Protein AF-A0A0S8G1V8-F1 (afdb_monomer_lite)

Foldseek 3Di:
DDDDDDDDDDDDDDDDDDDDDDDDDDDPPPPPPFAFDDAWKWKWQAKAFDADPDPVQWAQAFDLLPPDQAALVDGDPLWHRDGFTAHSVRRGRGFALVNCQQPQPDADPVGAGQLPQRHPPHDVRVQRNVCSQAQLWIKMKGKPPCPDLAWFQWIKIKMATFSDHFDADPVSTGDAAAETEGHLDCVQIKDIWTWIHHRNKIKTDDIWHWIFHDTDQFGAIFIFGRKMWIWRDDPFKIKGKIKGWTFLVRVCNRQPPPDLVSSVSSPHGVVRSVVSQQRRATDCQDPVVRGHGTGITMMIIMIGTYTYTYDDDTPDDDDDDDDDDDDDDFAVPQDDPVQVVLQVVCDDPVGGSVVVLLVLLLCQCPPFVVVLLVVLQVPVDPVSLQSQLQSSLVSSCVVRVGDSSLSSLSSSLSSQLSNFPCVCCPPPRVPPPSSVVRSCVRHDDPCRRRVD

Secondary structure (DSSP, 8-state):
----------------------------------PBPSSEEEEEEEEEE---S-GGG-BSS---SSSS---TTSPPTT--S---EEBTTS-EEE--THHHHHT---B-TTSPBTTGGGSTTSHHHHHHHHHHHHSTTEEEEEEES-S-SSEEEEEEEEEEEESSPPPB-TTSPBPTT-EEEPPSSGGGBPPPEEEEEETTEEEEEEEEEEEEEEETTEEEEEEEEEEEEEEEE-SSEEEEEEEEEEEHHHHHHHHHSS-THHHHHTT--HHHHHHHHHHH--EEEETTTTEEEEEEEEEEEEEEE-EEE-SSS-----------------GGGS--HHHHHHHHHH-BTTB-HHHHHHHHHHHHHHHT-HHHHHHHHH---HHHHHHHHHHHHHHHHHHH---HHHHHHHHHHHHHHHHHSHHHHSTT-TTSHHHHHHHHHHSS-THHHH--

Structure (mmCIF, N/CA/C/O backbone):
data_AF-A0A0S8G1V8-F1
#
_entry.id   AF-A0A0S8G1V8-F1
#
loop_
_atom_site.group_PDB
_atom_site.id
_atom_site.type_symbol
_atom_site.label_atom_id
_atom_site.label_alt_id
_atom_site.label_comp_id
_atom_site.label_asym_id
_atom_site.label_entity_id
_atom_site.label_seq_id
_atom_site.pdbx_PDB_ins_code
_atom_site.Cartn_x
_atom_site.Cartn_y
_atom_site.Cartn_z
_atom_site.occupancy
_atom_site.B_iso_or_equiv
_atom_site.auth_seq_id
_atom_site.auth_comp_id
_atom_site.auth_asym_id
_atom_site.auth_atom_id
_atom_site.pdbx_PDB_model_num
ATOM 1 N N . MET A 1 1 ? 22.658 -64.533 -23.327 1.00 37.62 1 MET A N 1
ATOM 2 C CA . MET A 1 1 ? 23.406 -65.546 -24.105 1.00 37.62 1 MET A CA 1
ATOM 3 C C . MET A 1 1 ? 23.871 -64.855 -25.381 1.00 37.62 1 MET A C 1
ATOM 5 O O . MET A 1 1 ? 23.061 -64.165 -25.984 1.00 37.62 1 MET A O 1
ATOM 9 N N . THR A 1 2 ? 25.152 -65.018 -25.725 1.00 34.88 2 THR A N 1
ATOM 10 C CA . THR A 1 2 ? 25.953 -64.338 -26.776 1.00 34.88 2 THR A CA 1
ATOM 11 C C . THR A 1 2 ? 26.608 -62.996 -26.398 1.00 34.88 2 THR A C 1
ATOM 13 O O . THR A 1 2 ? 25.948 -61.994 -26.150 1.00 34.88 2 THR A O 1
ATOM 16 N N . MET A 1 3 ? 27.943 -63.065 -26.326 1.00 29.03 3 MET A N 1
ATOM 17 C CA . MET A 1 3 ? 28.968 -62.029 -26.139 1.00 29.03 3 MET A CA 1
ATOM 18 C C . MET A 1 3 ? 29.185 -61.169 -27.396 1.00 29.03 3 MET A C 1
ATOM 20 O O . MET A 1 3 ? 28.989 -61.675 -28.497 1.00 29.03 3 MET A O 1
ATOM 24 N N . ALA A 1 4 ? 29.742 -59.963 -27.200 1.00 28.02 4 ALA A N 1
ATOM 25 C CA . ALA A 1 4 ? 31.004 -59.437 -27.781 1.00 28.02 4 ALA A CA 1
ATOM 26 C C . ALA A 1 4 ? 30.871 -57.925 -28.087 1.00 28.02 4 ALA A C 1
ATOM 28 O O . ALA A 1 4 ? 29.950 -57.528 -28.785 1.00 28.02 4 ALA A O 1
ATOM 29 N N . LEU A 1 5 ? 31.585 -57.014 -27.417 1.00 26.30 5 LEU A N 1
ATOM 30 C CA . LEU A 1 5 ? 33.018 -56.651 -27.460 1.00 26.30 5 LEU A CA 1
ATOM 31 C C . LEU A 1 5 ? 33.286 -55.441 -28.390 1.00 26.30 5 LEU A C 1
ATOM 33 O O . LEU A 1 5 ? 33.306 -55.578 -29.604 1.00 26.30 5 LEU A O 1
ATOM 37 N N . VAL A 1 6 ? 33.497 -54.283 -27.747 1.00 28.31 6 VAL A N 1
ATOM 38 C CA . VAL A 1 6 ? 34.551 -53.262 -27.953 1.00 28.31 6 VAL A CA 1
ATOM 39 C C . VAL A 1 6 ? 34.938 -52.861 -29.386 1.00 28.31 6 VAL A C 1
ATOM 41 O O . VAL A 1 6 ? 35.471 -53.667 -30.140 1.00 28.31 6 VAL A O 1
ATOM 44 N N . SER A 1 7 ? 34.906 -51.550 -29.667 1.00 28.02 7 SER A N 1
ATOM 45 C CA . SER A 1 7 ? 36.033 -50.856 -30.317 1.00 28.02 7 SER A CA 1
ATOM 46 C C . SER A 1 7 ? 36.052 -49.360 -30.002 1.00 28.02 7 SER A C 1
ATOM 48 O O . SER A 1 7 ? 35.110 -48.621 -30.269 1.00 28.02 7 SER A O 1
ATOM 50 N N . VAL A 1 8 ? 37.172 -48.976 -29.397 1.00 29.27 8 VAL A N 1
ATOM 51 C CA . VAL A 1 8 ? 37.663 -47.638 -29.069 1.00 29.27 8 VAL A CA 1
ATOM 52 C C . VAL A 1 8 ? 38.272 -47.014 -30.326 1.00 29.27 8 VAL A C 1
ATOM 54 O O . VAL A 1 8 ? 38.992 -47.694 -31.054 1.00 29.27 8 VAL A O 1
ATOM 57 N N . LEU A 1 9 ? 38.058 -45.715 -30.534 1.00 30.52 9 LEU A N 1
ATOM 58 C CA . LEU A 1 9 ? 38.868 -44.888 -31.429 1.00 30.52 9 LEU A CA 1
ATOM 59 C C . LEU A 1 9 ? 39.487 -43.757 -30.605 1.00 30.52 9 LEU A C 1
ATOM 61 O O . LEU A 1 9 ? 38.800 -42.844 -30.158 1.00 30.52 9 LEU A O 1
ATOM 65 N N . ALA A 1 10 ? 40.796 -43.866 -30.394 1.00 32.81 10 ALA A N 1
ATOM 66 C CA . ALA A 1 10 ? 41.672 -42.799 -29.939 1.00 32.81 10 ALA A CA 1
ATOM 67 C C . ALA A 1 10 ? 42.525 -42.345 -31.130 1.00 32.81 10 ALA A C 1
ATOM 69 O O . ALA A 1 10 ? 42.984 -43.184 -31.908 1.00 32.81 10 ALA A O 1
ATOM 70 N N . GLY A 1 11 ? 42.780 -41.040 -31.250 1.00 28.61 11 GLY A N 1
ATOM 71 C CA . GLY A 1 11 ? 43.716 -40.521 -32.242 1.00 28.61 11 GLY A CA 1
ATOM 72 C C . GLY A 1 11 ? 43.877 -39.001 -32.235 1.00 28.61 11 GLY A C 1
ATOM 73 O O . GLY A 1 11 ? 43.062 -38.313 -32.830 1.00 28.61 11 GLY A O 1
ATOM 74 N N . TRP A 1 12 ? 45.005 -38.569 -31.651 1.00 34.84 12 TRP A N 1
ATOM 75 C CA . TRP A 1 12 ? 45.738 -37.294 -31.818 1.00 34.84 12 TRP A CA 1
ATOM 76 C C . TRP A 1 12 ? 45.242 -36.121 -30.949 1.00 34.84 12 TRP A C 1
ATOM 78 O O . TRP A 1 12 ? 44.103 -35.703 -31.055 1.00 34.84 12 TRP A O 1
ATOM 88 N N . GLY A 1 13 ? 46.013 -35.522 -30.035 1.00 28.47 13 GLY A N 1
ATOM 89 C CA . GLY A 1 13 ? 47.457 -35.554 -29.799 1.00 28.47 13 GLY A CA 1
ATOM 90 C C . GLY A 1 13 ? 48.159 -34.362 -30.452 1.00 28.47 13 GLY A C 1
ATOM 91 O O . GLY A 1 13 ? 48.591 -34.475 -31.589 1.00 28.47 13 GLY A O 1
ATOM 92 N N . CYS A 1 14 ? 48.326 -33.272 -29.698 1.00 35.88 14 CYS A N 1
ATOM 93 C CA . CYS A 1 14 ? 49.412 -32.302 -29.851 1.00 35.88 14 CYS A CA 1
ATOM 94 C C . CYS A 1 14 ? 49.760 -31.768 -28.458 1.00 35.88 14 CYS A C 1
ATOM 96 O O . CYS A 1 14 ? 48.981 -31.045 -27.843 1.00 35.88 14 CYS A O 1
ATOM 98 N N . GLY A 1 15 ? 50.915 -32.197 -27.950 1.00 30.66 15 GLY A N 1
ATOM 99 C CA . GLY A 1 15 ? 51.524 -31.667 -26.740 1.00 30.66 15 GLY A CA 1
ATOM 100 C C . GLY A 1 15 ? 52.352 -30.420 -27.037 1.00 30.66 15 GLY A C 1
ATOM 101 O O . GLY A 1 15 ? 52.963 -30.299 -28.096 1.00 30.66 15 GLY A O 1
ATOM 102 N N . GLY A 1 16 ? 52.401 -29.530 -26.055 1.00 34.12 16 GLY A N 1
ATOM 103 C CA . GLY A 1 16 ? 53.334 -28.417 -25.959 1.00 34.12 16 GLY A CA 1
ATOM 104 C C . GLY A 1 16 ? 53.408 -28.027 -24.493 1.00 34.12 16 GLY A C 1
ATOM 105 O O . GLY A 1 16 ? 52.542 -27.316 -24.000 1.00 34.12 16 GLY A O 1
ATOM 106 N N . GLY A 1 17 ? 54.374 -28.599 -23.775 1.00 34.56 17 GLY A N 1
ATOM 107 C CA . GLY A 1 17 ? 54.607 -28.290 -22.372 1.00 34.56 17 GLY A CA 1
ATOM 108 C C . GLY A 1 17 ? 55.378 -26.986 -22.211 1.00 34.56 17 GLY A C 1
ATOM 109 O O . GLY A 1 17 ? 56.311 -26.724 -22.966 1.00 34.56 17 GLY A O 1
ATOM 110 N N . ASN A 1 18 ? 55.028 -26.226 -21.178 1.00 36.31 18 ASN A N 1
ATOM 111 C CA . ASN A 1 18 ? 55.997 -25.444 -20.428 1.00 36.31 18 ASN A CA 1
ATOM 112 C C . ASN A 1 18 ? 55.550 -25.426 -18.961 1.00 36.31 18 ASN A C 1
ATOM 114 O O . ASN A 1 18 ? 54.477 -24.921 -18.638 1.00 36.31 18 ASN A O 1
ATOM 118 N N . GLN A 1 19 ? 56.338 -26.068 -18.099 1.00 36.44 19 GLN A N 1
ATOM 119 C CA . GLN A 1 19 ? 56.247 -25.918 -16.652 1.00 36.44 19 GLN A CA 1
ATOM 120 C C . GLN A 1 19 ? 57.017 -24.659 -16.277 1.00 36.44 19 GLN A C 1
ATOM 122 O O . GLN A 1 19 ? 58.195 -24.583 -16.599 1.00 36.44 19 GLN A O 1
ATOM 127 N N . ASP A 1 20 ? 56.379 -23.755 -15.541 1.00 36.50 20 ASP A N 1
ATOM 128 C CA . ASP A 1 20 ? 57.049 -22.960 -14.518 1.00 36.50 20 ASP A CA 1
ATOM 129 C C . ASP A 1 20 ? 56.083 -22.764 -13.342 1.00 36.50 20 ASP A C 1
ATOM 131 O O . ASP A 1 20 ? 54.943 -22.328 -13.492 1.00 36.50 20 ASP A O 1
ATOM 135 N N . ASN A 1 21 ? 56.554 -23.183 -12.169 1.00 37.12 21 ASN A N 1
ATOM 136 C CA . ASN A 1 21 ? 55.918 -23.044 -10.863 1.00 37.12 21 ASN A CA 1
ATOM 137 C C . ASN A 1 21 ? 55.910 -21.574 -10.421 1.00 37.12 21 ASN A C 1
ATOM 139 O O . ASN A 1 21 ? 56.981 -20.979 -10.331 1.00 37.12 21 ASN A O 1
ATOM 143 N N . ALA A 1 22 ? 54.768 -21.066 -9.957 1.00 33.84 22 ALA A N 1
ATOM 144 C CA . ALA A 1 22 ? 54.702 -20.173 -8.795 1.00 33.84 22 ALA A CA 1
ATOM 145 C C . ALA A 1 22 ? 53.260 -20.127 -8.264 1.00 33.84 22 ALA A C 1
ATOM 147 O O . ALA A 1 22 ? 52.322 -19.915 -9.024 1.00 33.84 22 ALA A O 1
ATOM 148 N N . GLY A 1 23 ? 53.100 -20.394 -6.967 1.00 38.38 23 GLY A N 1
ATOM 149 C CA . GLY A 1 23 ? 51.813 -20.595 -6.308 1.00 38.38 23 GLY A CA 1
ATOM 150 C C . GLY A 1 23 ? 50.873 -19.388 -6.325 1.00 38.38 23 GLY A C 1
ATOM 151 O O . GLY A 1 23 ? 51.297 -18.240 -6.235 1.00 38.38 23 GLY A O 1
ATOM 152 N N . GLY A 1 24 ? 49.579 -19.695 -6.366 1.00 30.12 24 GLY A N 1
ATOM 153 C CA . GLY A 1 24 ? 48.478 -18.764 -6.172 1.00 30.12 24 GLY A CA 1
ATOM 154 C C . GLY A 1 24 ? 47.301 -19.526 -5.576 1.00 30.12 24 GLY A C 1
ATOM 155 O O . GLY A 1 24 ? 46.848 -20.507 -6.147 1.00 30.12 24 GLY A O 1
ATOM 156 N N . VAL A 1 25 ? 46.923 -19.099 -4.379 1.00 36.72 25 VAL A N 1
ATOM 157 C CA . VAL A 1 25 ? 45.895 -19.601 -3.461 1.00 36.72 25 VAL A CA 1
ATOM 158 C C . VAL A 1 25 ? 44.582 -19.993 -4.156 1.00 36.72 25 VAL A C 1
ATOM 160 O O . VAL A 1 25 ? 44.073 -19.245 -4.987 1.00 36.72 25 VAL A O 1
ATOM 163 N N . ASP A 1 26 ? 44.022 -21.136 -3.746 1.00 34.31 26 ASP A N 1
ATOM 164 C CA . ASP A 1 26 ? 42.653 -21.572 -4.031 1.00 34.31 26 ASP A CA 1
ATOM 165 C C . ASP A 1 26 ? 41.637 -20.482 -3.646 1.00 34.31 26 ASP A C 1
ATOM 167 O O . ASP A 1 26 ? 41.308 -20.293 -2.474 1.00 34.31 26 ASP A O 1
ATOM 171 N N . GLY A 1 27 ? 41.126 -19.763 -4.642 1.00 32.12 27 GLY A N 1
ATOM 172 C CA . GLY A 1 27 ? 39.924 -18.947 -4.522 1.00 32.12 27 GLY A CA 1
ATOM 173 C C . GLY A 1 27 ? 38.721 -19.781 -4.934 1.00 32.12 27 GLY A C 1
ATOM 174 O O . GLY A 1 27 ? 38.365 -19.815 -6.110 1.00 32.12 27 GLY A O 1
ATOM 175 N N . ALA A 1 28 ? 38.101 -20.469 -3.977 1.00 36.06 28 ALA A N 1
ATOM 176 C CA . ALA A 1 28 ? 36.782 -21.062 -4.151 1.00 36.06 28 ALA A CA 1
ATOM 177 C C . ALA A 1 28 ? 35.737 -19.938 -4.277 1.00 36.06 28 ALA A C 1
ATOM 179 O O . ALA A 1 28 ? 35.058 -19.590 -3.316 1.00 36.06 28 ALA A O 1
ATOM 180 N N . GLY A 1 29 ? 35.628 -19.351 -5.468 1.00 31.97 29 GLY A N 1
ATOM 181 C CA . GLY A 1 29 ? 34.481 -18.547 -5.874 1.00 31.97 29 GLY A CA 1
ATOM 182 C C . GLY A 1 29 ? 33.311 -19.480 -6.151 1.00 31.97 29 GLY A C 1
ATOM 183 O O . GLY A 1 29 ? 33.063 -19.853 -7.295 1.00 31.97 29 GLY A O 1
ATOM 184 N N . GLY A 1 30 ? 32.636 -19.924 -5.092 1.00 32.69 30 GLY A N 1
ATOM 185 C CA . GLY A 1 30 ? 31.335 -20.559 -5.220 1.00 32.69 30 GLY A CA 1
ATOM 186 C C . GLY A 1 30 ? 30.347 -19.516 -5.719 1.00 32.69 30 GLY A C 1
ATOM 187 O O . GLY A 1 30 ? 29.805 -18.766 -4.919 1.00 32.69 30 GLY A O 1
ATOM 188 N N . SER A 1 31 ? 30.136 -19.457 -7.033 1.00 39.22 31 SER A N 1
ATOM 189 C CA . SER A 1 31 ? 28.948 -18.835 -7.610 1.00 39.22 31 SER A CA 1
ATOM 190 C C . SER A 1 31 ? 27.747 -19.598 -7.052 1.00 39.22 31 SER A C 1
ATOM 192 O O . SER A 1 31 ? 27.450 -20.718 -7.473 1.00 39.22 31 SER A O 1
ATOM 194 N N . SER A 1 32 ? 27.117 -19.047 -6.016 1.00 46.03 32 SER A N 1
ATOM 195 C CA . SER A 1 32 ? 25.793 -19.471 -5.590 1.00 46.03 32 SER A CA 1
ATOM 196 C C . SER A 1 32 ? 24.850 -19.094 -6.720 1.00 46.03 32 SER A C 1
ATOM 198 O O . SER A 1 32 ? 24.464 -17.937 -6.843 1.00 46.03 32 SER A O 1
ATOM 200 N N . ALA A 1 33 ? 24.552 -20.048 -7.601 1.00 53.19 33 ALA A N 1
ATOM 201 C CA . ALA A 1 33 ? 23.530 -19.856 -8.614 1.00 53.19 33 ALA A CA 1
ATOM 202 C C . ALA A 1 33 ? 22.233 -19.443 -7.904 1.00 53.19 33 ALA A C 1
ATOM 204 O O . ALA A 1 33 ? 21.736 -20.199 -7.064 1.00 53.19 33 ALA A O 1
ATOM 205 N N . SER A 1 34 ? 21.726 -18.244 -8.204 1.00 59.47 34 SER A N 1
ATOM 206 C CA . SER A 1 34 ? 20.443 -17.775 -7.690 1.00 59.47 34 SER A CA 1
ATOM 207 C C . SER A 1 34 ? 19.374 -18.790 -8.085 1.00 59.47 34 SER A C 1
ATOM 209 O O . SER A 1 34 ? 19.149 -19.059 -9.266 1.00 59.47 34 SER A O 1
ATOM 211 N N . LEU A 1 35 ? 18.781 -19.436 -7.083 1.00 81.00 35 LEU A N 1
ATOM 212 C CA . LEU A 1 35 ? 17.766 -20.454 -7.298 1.00 81.00 35 LEU A CA 1
ATOM 213 C C . LEU A 1 35 ? 16.443 -19.746 -7.587 1.00 81.00 35 LEU A C 1
ATOM 215 O O . LEU A 1 35 ? 15.960 -18.998 -6.737 1.00 81.00 35 LEU A O 1
ATOM 219 N N . VAL A 1 36 ? 15.859 -20.000 -8.760 1.00 86.88 36 VAL A N 1
ATOM 220 C CA . VAL A 1 36 ? 14.474 -19.605 -9.048 1.00 86.88 36 VAL A CA 1
ATOM 221 C C . VAL A 1 36 ? 13.574 -20.268 -8.012 1.00 86.88 36 VAL A C 1
ATOM 223 O O . VAL A 1 36 ? 13.621 -21.487 -7.817 1.00 86.88 36 VAL A O 1
ATOM 226 N N . LEU A 1 37 ? 12.797 -19.454 -7.309 1.00 90.75 37 LEU A N 1
ATOM 227 C CA . LEU A 1 37 ? 11.862 -19.925 -6.308 1.00 90.75 37 LEU A CA 1
ATOM 228 C C . LEU A 1 37 ? 10.719 -20.686 -7.002 1.00 90.75 37 LEU A C 1
ATOM 230 O O . LEU A 1 37 ? 10.271 -20.278 -8.072 1.00 90.75 37 LEU A O 1
ATOM 234 N N . PRO A 1 38 ? 10.242 -21.803 -6.428 1.00 90.88 38 PRO A N 1
ATOM 235 C CA . PRO A 1 38 ? 9.172 -22.580 -7.043 1.00 90.88 38 PRO A CA 1
ATOM 236 C C . PRO A 1 38 ? 7.819 -21.864 -6.933 1.00 90.88 38 PRO A C 1
ATOM 238 O O . PRO A 1 38 ? 7.605 -21.077 -6.013 1.00 90.88 38 PRO A O 1
ATOM 241 N N . GLY A 1 39 ? 6.887 -22.203 -7.824 1.00 92.50 39 GLY A N 1
ATOM 242 C CA . GLY A 1 39 ? 5.544 -21.617 -7.867 1.00 92.50 39 GLY A CA 1
ATOM 243 C C . GLY A 1 39 ? 5.416 -20.464 -8.861 1.00 92.50 39 GLY A C 1
ATOM 244 O O . GLY A 1 39 ? 6.339 -20.182 -9.626 1.00 92.50 39 GLY A O 1
ATOM 245 N N . LEU A 1 40 ? 4.248 -19.829 -8.859 1.00 95.69 40 LEU A N 1
ATOM 246 C CA . LEU A 1 40 ? 3.978 -18.617 -9.619 1.00 95.69 40 LEU A CA 1
ATOM 247 C C . LEU A 1 40 ? 4.515 -17.408 -8.860 1.00 95.69 40 LEU A C 1
ATOM 249 O O . LEU A 1 40 ? 4.347 -17.302 -7.643 1.00 95.69 40 LEU A O 1
ATOM 253 N N . GLY A 1 41 ? 5.165 -16.514 -9.594 1.00 97.12 41 GLY A N 1
ATOM 254 C CA . GLY A 1 41 ? 5.689 -15.259 -9.089 1.00 97.12 41 GLY A CA 1
ATOM 255 C C . GLY A 1 41 ? 4.998 -14.085 -9.761 1.00 97.12 41 GLY A C 1
ATOM 256 O O . GLY A 1 41 ? 4.709 -14.129 -10.956 1.00 97.12 41 GLY A O 1
ATOM 257 N N . PHE A 1 42 ? 4.768 -13.028 -8.998 1.00 98.19 42 PHE A N 1
ATOM 258 C CA . PHE A 1 42 ? 4.245 -11.770 -9.502 1.00 98.19 42 PHE A CA 1
ATOM 259 C C . PHE A 1 42 ? 5.023 -10.609 -8.901 1.00 98.19 42 PHE A C 1
ATOM 261 O O . PHE A 1 42 ? 5.451 -10.670 -7.746 1.00 98.19 42 PHE A O 1
ATOM 268 N N . VAL A 1 43 ? 5.160 -9.543 -9.678 1.00 97.56 43 VAL A N 1
ATOM 269 C CA . VAL A 1 43 ? 5.579 -8.228 -9.200 1.00 97.56 43 VAL A CA 1
ATOM 270 C C . VAL A 1 43 ? 4.377 -7.302 -9.203 1.00 97.56 43 VAL A C 1
ATOM 272 O O . VAL A 1 43 ? 3.584 -7.288 -10.145 1.00 97.56 43 VAL A O 1
ATOM 275 N N . THR A 1 44 ? 4.232 -6.542 -8.128 1.00 97.06 44 THR A N 1
ATOM 276 C CA . THR A 1 44 ? 3.162 -5.558 -7.997 1.00 97.06 44 THR A CA 1
ATOM 277 C C . THR A 1 44 ? 3.375 -4.432 -9.007 1.00 97.06 44 THR A C 1
ATOM 279 O O . THR A 1 44 ? 4.462 -3.874 -9.109 1.00 97.06 44 THR A O 1
ATOM 282 N N . SER A 1 45 ? 2.339 -4.119 -9.777 1.00 95.31 45 SER A N 1
ATOM 283 C CA . SER A 1 45 ? 2.295 -3.042 -10.772 1.00 95.31 45 SER A CA 1
ATOM 284 C C . SER A 1 45 ? 1.484 -1.840 -10.288 1.00 95.31 45 SER A C 1
ATOM 286 O O . SER A 1 45 ? 1.603 -0.745 -10.838 1.00 95.31 45 SER A O 1
ATOM 288 N N . THR A 1 46 ? 0.647 -2.027 -9.267 1.00 94.25 46 THR A N 1
ATOM 289 C CA . THR A 1 46 ? -0.103 -0.970 -8.583 1.00 94.25 46 THR A CA 1
ATOM 290 C C . THR A 1 46 ? -0.246 -1.324 -7.111 1.00 94.25 46 THR A C 1
ATOM 292 O O . THR A 1 46 ? -0.638 -2.439 -6.778 1.00 94.25 46 THR A O 1
ATOM 295 N N . PHE A 1 47 ? 0.018 -0.358 -6.239 1.00 94.38 47 PHE A N 1
ATOM 296 C CA . PHE A 1 47 ? -0.286 -0.407 -4.813 1.00 94.38 47 PHE A CA 1
ATOM 297 C C . PHE A 1 47 ? -0.779 0.980 -4.399 1.00 94.38 47 PHE A C 1
ATOM 299 O O . PHE A 1 47 ? -0.303 1.986 -4.922 1.00 94.38 47 PHE A O 1
ATOM 306 N N . GLY A 1 48 ? -1.762 1.052 -3.513 1.00 93.00 48 GLY A N 1
ATOM 307 C CA . GLY A 1 48 ? -2.317 2.320 -3.040 1.00 93.00 48 GLY A CA 1
ATOM 308 C C . GLY A 1 48 ? -3.514 2.086 -2.138 1.00 93.00 48 GLY A C 1
ATOM 309 O O . GLY A 1 48 ? -3.955 0.947 -1.995 1.00 93.00 48 GLY A O 1
ATOM 310 N N . PHE A 1 49 ? -4.052 3.134 -1.522 1.00 93.19 49 PHE A N 1
ATOM 311 C CA . PHE A 1 49 ? -5.231 2.977 -0.673 1.00 93.19 49 PHE A CA 1
ATOM 312 C C . PHE A 1 49 ? -6.437 2.502 -1.489 1.00 93.19 49 PHE A C 1
ATOM 314 O O . PHE A 1 49 ? -6.576 2.800 -2.679 1.00 93.19 49 PHE A O 1
ATOM 321 N N . TYR A 1 50 ? -7.299 1.711 -0.856 1.00 92.94 50 TYR A N 1
ATOM 322 C CA . TYR A 1 50 ? -8.564 1.322 -1.459 1.00 92.94 50 TYR A CA 1
ATOM 323 C C . TYR A 1 50 ? -9.598 2.438 -1.265 1.00 92.94 50 TYR A C 1
ATOM 325 O O . TYR A 1 50 ? -10.031 2.720 -0.154 1.00 92.94 50 TYR A O 1
ATOM 333 N N . TYR A 1 51 ? -10.048 3.054 -2.351 1.00 89.25 51 TYR A N 1
ATOM 334 C CA . TYR A 1 51 ? -11.111 4.054 -2.291 1.00 89.25 51 TYR A CA 1
ATOM 335 C C . TYR A 1 51 ? -12.458 3.413 -2.611 1.00 89.25 51 TYR A C 1
ATOM 337 O O . TYR A 1 51 ? -12.607 2.688 -3.596 1.00 89.25 51 TYR A O 1
ATOM 345 N N . GLN A 1 52 ? -13.463 3.683 -1.779 1.00 82.12 52 GLN A N 1
ATOM 346 C CA . GLN A 1 52 ? -14.826 3.257 -2.068 1.00 82.12 52 GLN A CA 1
ATOM 347 C C . GLN A 1 52 ? -15.440 4.192 -3.116 1.00 82.12 52 GLN A C 1
ATOM 349 O O . GLN A 1 52 ? -15.678 5.363 -2.834 1.00 82.12 52 GLN A O 1
ATOM 354 N N . GLY A 1 53 ? -15.732 3.666 -4.309 1.00 71.56 53 GLY A N 1
ATOM 355 C CA . GLY A 1 53 ? -16.327 4.461 -5.390 1.00 71.56 53 GLY A CA 1
ATOM 356 C C . GLY A 1 53 ? -17.769 4.911 -5.114 1.00 71.56 53 GLY A C 1
ATOM 357 O O . GLY A 1 53 ? -18.106 6.068 -5.351 1.00 71.56 53 GLY A O 1
ATOM 358 N N . ASP A 1 54 ? -18.619 4.015 -4.600 1.00 72.62 54 ASP A N 1
ATOM 359 C CA . ASP A 1 54 ? -20.001 4.321 -4.203 1.00 72.62 54 ASP A CA 1
ATOM 360 C C . ASP A 1 54 ? -20.235 3.931 -2.729 1.00 72.62 54 ASP A C 1
ATOM 362 O O . ASP A 1 54 ? -20.276 2.735 -2.412 1.00 72.62 54 ASP A O 1
ATOM 366 N N . PRO A 1 55 ? -20.393 4.912 -1.819 1.00 69.12 55 PRO A N 1
ATOM 367 C CA . PRO A 1 55 ? -20.711 4.678 -0.412 1.00 69.12 55 PRO A CA 1
ATOM 368 C C . PRO A 1 55 ? -21.964 3.819 -0.192 1.00 69.12 55 PRO A C 1
ATOM 370 O O . PRO A 1 55 ? -22.011 3.044 0.764 1.00 69.12 55 PRO A O 1
ATOM 373 N N . GLU A 1 56 ? -22.969 3.918 -1.072 1.00 68.94 56 GLU A N 1
ATOM 374 C CA . GLU A 1 56 ? -24.230 3.175 -0.949 1.00 68.94 56 GLU A CA 1
ATOM 375 C C . GLU A 1 56 ? -24.117 1.718 -1.427 1.00 68.94 56 GLU A C 1
ATOM 377 O O . GLU A 1 56 ? -24.928 0.878 -1.030 1.00 68.94 56 GLU A O 1
ATOM 382 N N . ALA A 1 57 ? -23.101 1.387 -2.232 1.00 67.38 57 ALA A N 1
ATOM 383 C CA . ALA A 1 57 ? -22.888 0.038 -2.762 1.00 67.38 57 ALA A CA 1
ATOM 384 C C . ALA A 1 57 ? -22.259 -0.940 -1.747 1.00 67.38 57 ALA A C 1
ATOM 386 O O . ALA A 1 57 ? -22.198 -2.143 -2.012 1.00 67.38 57 ALA A O 1
ATOM 387 N N . GLY A 1 58 ? -21.816 -0.443 -0.586 1.00 72.12 58 GLY A N 1
ATOM 388 C CA . GLY A 1 58 ? -21.036 -1.207 0.392 1.00 72.12 58 GLY A CA 1
ATOM 389 C C . GLY A 1 58 ? -19.607 -1.498 -0.084 1.00 72.12 58 GLY A C 1
ATOM 390 O O . GLY A 1 58 ? -19.236 -1.216 -1.224 1.00 72.12 58 GLY A O 1
ATOM 391 N N . LEU A 1 59 ? -18.776 -2.069 0.792 1.00 83.19 59 LEU A N 1
ATOM 392 C CA . LEU A 1 59 ? -17.399 -2.422 0.427 1.00 83.19 59 LEU A CA 1
ATOM 393 C C . LEU A 1 59 ? -17.387 -3.703 -0.423 1.00 83.19 59 LEU A C 1
ATOM 395 O O . LEU A 1 59 ? -17.864 -4.755 0.003 1.00 83.19 59 LEU A O 1
ATOM 399 N N . HIS A 1 60 ? -16.871 -3.629 -1.651 1.00 78.31 60 HIS A N 1
ATOM 400 C CA . HIS A 1 60 ? -16.807 -4.784 -2.561 1.00 78.31 60 HIS A CA 1
ATOM 401 C C . HIS A 1 60 ? -15.808 -5.848 -2.107 1.00 78.31 60 HIS A C 1
ATOM 403 O O . HIS A 1 60 ? -16.022 -7.048 -2.288 1.00 78.31 60 HIS A O 1
ATOM 409 N N . THR A 1 61 ? -14.740 -5.386 -1.479 1.00 81.94 61 THR A N 1
ATOM 410 C CA . THR A 1 61 ? -13.599 -6.171 -1.039 1.00 81.94 61 THR A CA 1
ATOM 411 C C . THR A 1 61 ? -13.266 -5.718 0.371 1.00 81.94 61 THR A C 1
ATOM 413 O O . THR A 1 61 ? -13.148 -4.522 0.609 1.00 81.94 61 THR A O 1
ATOM 416 N N . GLY A 1 62 ? -13.168 -6.650 1.312 1.00 87.81 62 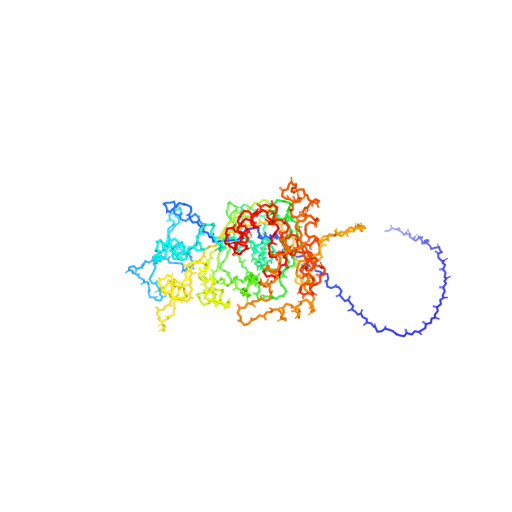GLY A N 1
ATOM 417 C CA . GLY A 1 62 ? -12.871 -6.359 2.708 1.00 87.81 62 GLY A CA 1
ATOM 418 C C . GLY A 1 62 ? -12.892 -7.626 3.544 1.00 87.81 62 GLY A C 1
ATOM 419 O O . GLY A 1 62 ? -13.328 -8.675 3.064 1.00 87.81 62 GLY A O 1
ATOM 420 N N . PHE A 1 63 ? -12.397 -7.514 4.771 1.00 94.94 63 PHE A N 1
ATOM 421 C CA . PHE A 1 63 ? -12.292 -8.617 5.710 1.00 94.94 63 PHE A CA 1
ATOM 422 C C . PHE A 1 63 ? -12.815 -8.196 7.072 1.00 94.94 63 PHE A C 1
ATOM 424 O O . PHE A 1 63 ? -12.670 -7.042 7.463 1.00 94.94 63 PHE A O 1
ATOM 431 N N . ASN A 1 64 ? -13.392 -9.169 7.766 1.00 95.31 64 ASN A N 1
ATOM 432 C CA . ASN A 1 64 ? -13.601 -9.110 9.199 1.00 95.31 64 ASN A CA 1
ATOM 433 C C . ASN A 1 64 ? -12.322 -9.610 9.878 1.00 95.31 64 ASN A C 1
ATOM 435 O O . ASN A 1 64 ? -12.078 -10.820 9.943 1.00 95.31 64 ASN A O 1
ATOM 439 N N . LEU A 1 65 ? -11.458 -8.672 10.249 1.00 95.81 65 LEU A N 1
ATOM 440 C CA . LEU A 1 65 ? -10.107 -8.907 10.741 1.00 95.81 65 LEU A CA 1
ATOM 441 C C . LEU A 1 65 ? -10.113 -9.418 12.186 1.00 95.81 65 LEU A C 1
ATOM 443 O O . LEU A 1 65 ? -9.301 -10.283 12.521 1.00 95.81 65 LEU A O 1
ATOM 447 N N . ASP A 1 66 ? -11.041 -8.953 13.027 1.00 93.75 66 ASP A N 1
ATOM 448 C CA . ASP A 1 66 ? -11.124 -9.346 14.442 1.00 93.75 66 ASP A CA 1
ATOM 449 C C . ASP A 1 66 ? -12.155 -10.461 14.737 1.00 93.75 66 ASP A C 1
ATOM 451 O O . ASP A 1 66 ? -12.217 -11.010 15.849 1.00 93.75 66 ASP A O 1
ATOM 455 N N . GLY A 1 67 ? -12.944 -10.841 13.731 1.00 93.56 67 GLY A N 1
ATOM 456 C CA . GLY A 1 67 ? -14.005 -11.841 13.798 1.00 93.56 67 GLY A CA 1
ATOM 457 C C . GLY A 1 67 ? -15.291 -11.357 14.478 1.00 93.56 67 GLY A C 1
ATOM 458 O O . GLY A 1 67 ? -16.061 -12.199 14.965 1.00 93.56 67 GLY A O 1
ATOM 459 N N . ARG A 1 68 ? -15.525 -10.045 14.584 1.00 92.75 68 ARG A N 1
ATOM 460 C CA . ARG A 1 68 ? -16.637 -9.440 15.331 1.00 92.75 68 ARG A CA 1
ATOM 461 C C . ARG A 1 68 ? -17.477 -8.511 14.462 1.00 92.75 68 ARG A C 1
ATOM 463 O O . ARG A 1 68 ? -17.249 -8.330 13.279 1.00 92.75 68 ARG A O 1
ATOM 470 N N . VAL A 1 69 ? -18.589 -8.072 15.039 1.00 95.62 69 VAL A N 1
ATOM 471 C CA . VAL A 1 69 ? -19.424 -7.021 14.459 1.00 95.62 69 VAL A CA 1
ATOM 472 C C . VAL A 1 69 ? -19.534 -5.949 15.529 1.00 95.62 69 VAL A C 1
ATOM 474 O O . VAL A 1 69 ? -20.300 -6.104 16.488 1.00 95.62 69 VAL A O 1
ATOM 477 N N . SER A 1 70 ? -18.717 -4.921 15.382 1.00 95.19 70 SER A N 1
ATOM 478 C CA . SER A 1 70 ? -18.484 -3.837 16.321 1.00 95.19 70 SER A CA 1
ATOM 479 C C . SER A 1 70 ? -19.478 -2.694 16.113 1.00 95.19 70 SER A C 1
ATOM 481 O O . SER A 1 70 ? -19.998 -2.459 15.016 1.00 95.19 70 SER A O 1
ATOM 483 N N . SER A 1 71 ? -19.803 -2.008 17.208 1.00 94.19 71 SER A N 1
ATOM 484 C CA . SER A 1 71 ? -20.673 -0.828 17.215 1.00 94.19 71 SER A CA 1
ATOM 485 C C . SER A 1 71 ? -20.173 0.175 18.241 1.00 94.19 71 SER A C 1
ATOM 487 O O . SER A 1 71 ? -19.969 -0.147 19.418 1.00 94.19 71 SER A O 1
ATOM 489 N N . LYS A 1 72 ? -20.062 1.432 17.813 1.00 93.31 72 LYS A N 1
ATOM 490 C CA . LYS A 1 72 ? -19.569 2.546 18.621 1.00 93.31 72 LYS A CA 1
ATOM 491 C C . LYS A 1 72 ? -20.470 2.806 19.826 1.00 93.31 72 LYS A C 1
ATOM 493 O O . LYS A 1 72 ? -19.994 3.255 20.869 1.00 93.31 72 LYS A O 1
ATOM 498 N N . GLU A 1 73 ? -21.766 2.511 19.726 1.00 93.81 73 GLU A N 1
ATOM 499 C CA . GLU A 1 73 ? -22.720 2.656 20.829 1.00 93.81 73 GLU A CA 1
ATOM 500 C C . GLU A 1 73 ? -22.591 1.570 21.905 1.00 93.81 73 GLU A C 1
ATOM 502 O O . GLU A 1 73 ? -23.051 1.773 23.035 1.00 93.81 73 GLU A O 1
ATOM 507 N N . ALA A 1 74 ? -22.003 0.419 21.574 1.00 91.44 74 ALA A N 1
ATOM 508 C CA . ALA A 1 74 ? -21.914 -0.735 22.462 1.00 91.44 74 ALA A CA 1
ATOM 509 C C . ALA A 1 74 ? -20.615 -1.547 22.253 1.00 91.44 74 ALA A C 1
ATOM 511 O O . ALA A 1 74 ? -20.704 -2.743 21.960 1.00 91.44 74 ALA A O 1
ATOM 512 N N . PRO A 1 75 ? -19.427 -0.941 22.458 1.00 90.62 75 PRO A N 1
ATOM 513 C CA . PRO A 1 75 ? -18.147 -1.624 22.264 1.00 90.62 75 PRO A CA 1
ATOM 514 C C . PRO A 1 75 ? -18.004 -2.827 23.199 1.00 90.62 75 PRO A C 1
ATOM 516 O O . PRO A 1 75 ? -18.412 -2.775 24.373 1.00 90.62 75 PRO A O 1
ATOM 519 N N . ALA A 1 76 ? -17.407 -3.914 22.706 1.00 90.00 76 ALA A N 1
ATOM 520 C CA . ALA A 1 76 ? -17.156 -5.085 23.534 1.00 90.00 76 ALA A CA 1
ATOM 521 C C . ALA A 1 76 ? -16.044 -4.817 24.571 1.00 90.00 76 ALA A C 1
ATOM 523 O O . ALA A 1 76 ? -15.247 -3.885 24.448 1.00 90.00 76 ALA A O 1
ATOM 524 N N . PRO A 1 77 ? -15.944 -5.632 25.640 1.00 90.06 77 PRO A N 1
ATOM 525 C CA . PRO A 1 77 ? -14.804 -5.554 26.544 1.00 90.06 77 PRO A CA 1
ATOM 526 C C . PRO A 1 77 ? -13.482 -5.803 25.804 1.00 90.06 77 PRO A C 1
ATOM 528 O O . PRO A 1 77 ? -13.292 -6.873 25.226 1.00 90.06 77 PRO A O 1
ATOM 531 N N . GLY A 1 78 ? -12.549 -4.854 25.909 1.00 89.44 78 GLY A N 1
ATOM 532 C CA . GLY A 1 78 ? -11.229 -4.955 25.279 1.00 89.44 78 GLY A CA 1
ATOM 533 C C . GLY A 1 78 ? -11.203 -4.517 23.814 1.00 89.44 78 GLY A C 1
ATOM 534 O O . GLY A 1 78 ? -10.478 -5.119 23.033 1.00 89.44 78 GLY A O 1
ATOM 535 N N . GLU A 1 79 ? -12.014 -3.527 23.452 1.00 92.31 79 GLU A N 1
ATOM 536 C CA . GLU A 1 79 ? -12.180 -3.007 22.093 1.00 92.31 79 GLU A CA 1
ATOM 537 C C . GLU A 1 79 ? -12.333 -1.479 22.152 1.00 92.31 79 GLU A C 1
ATOM 539 O O . GLU A 1 79 ? -12.847 -0.941 23.145 1.00 92.31 79 GLU A O 1
ATOM 544 N N . CYS A 1 80 ? -11.892 -0.767 21.114 1.00 94.12 80 CYS A N 1
ATOM 545 C CA . CYS A 1 80 ? -12.210 0.652 20.958 1.00 94.12 80 CYS A CA 1
ATOM 546 C C . CYS A 1 80 ? -13.588 0.839 20.335 1.00 94.12 80 CYS A C 1
ATOM 548 O O . CYS A 1 80 ? -14.071 -0.004 19.594 1.00 94.12 80 CYS A O 1
ATOM 550 N N . ALA A 1 81 ? -14.239 1.961 20.629 1.00 93.81 81 ALA A N 1
ATOM 551 C CA . ALA A 1 81 ? -15.565 2.232 20.091 1.00 93.81 81 ALA A CA 1
ATOM 552 C C . ALA A 1 81 ? -15.491 2.603 18.601 1.00 93.81 81 ALA A C 1
ATOM 554 O O . ALA A 1 81 ? -15.097 3.720 18.265 1.00 93.81 81 ALA A O 1
ATOM 555 N N . HIS A 1 82 ? -15.928 1.695 17.732 1.00 94.56 82 HIS A N 1
ATOM 556 C CA . HIS A 1 82 ? -16.000 1.882 16.285 1.00 94.56 82 HIS A CA 1
ATOM 557 C C . HIS A 1 82 ? -17.208 1.133 15.708 1.00 94.56 82 HIS A C 1
ATOM 559 O O . HIS A 1 82 ? -17.764 0.252 16.360 1.00 94.56 82 HIS A O 1
ATOM 565 N N . ASP A 1 83 ? -17.633 1.524 14.506 1.00 94.69 83 ASP A N 1
ATOM 566 C CA . ASP A 1 83 ? -18.635 0.774 13.746 1.00 94.69 83 ASP A CA 1
ATOM 567 C C . ASP A 1 83 ? -17.952 0.071 12.581 1.00 94.69 83 ASP A C 1
ATOM 569 O O . ASP A 1 83 ? -17.194 0.707 11.836 1.00 94.69 83 ASP A O 1
ATOM 573 N N . ASP A 1 84 ? -18.300 -1.189 12.369 1.00 94.94 84 ASP A N 1
ATOM 574 C CA . ASP A 1 84 ? -17.830 -1.920 11.201 1.00 94.94 84 ASP A CA 1
ATOM 575 C C . ASP A 1 84 ? -18.606 -1.544 9.948 1.00 94.94 84 ASP A C 1
ATOM 577 O O . ASP A 1 84 ? -19.773 -1.129 9.977 1.00 94.94 84 ASP A O 1
ATOM 581 N N . PHE A 1 85 ? -17.958 -1.742 8.810 1.00 93.75 85 PHE A N 1
ATOM 582 C CA . PHE A 1 85 ? -18.596 -1.610 7.517 1.00 93.75 85 PHE A CA 1
ATOM 583 C C . PHE A 1 85 ? -19.381 -2.876 7.164 1.00 93.75 85 PHE A C 1
ATOM 585 O O . PHE A 1 85 ? -19.176 -3.969 7.699 1.00 93.75 85 PHE A O 1
ATOM 592 N N . VAL A 1 86 ? -20.304 -2.716 6.218 1.00 92.31 86 VAL A N 1
ATOM 593 C CA . VAL A 1 86 ? -21.037 -3.825 5.608 1.00 92.31 86 VAL A CA 1
ATOM 594 C C . VAL A 1 86 ? -20.526 -4.003 4.182 1.00 92.31 86 VAL A C 1
ATOM 596 O O . VAL A 1 86 ? -20.441 -3.044 3.407 1.00 92.31 86 VAL A O 1
ATOM 599 N N . GLY A 1 87 ? -20.175 -5.237 3.838 1.00 90.00 87 GLY A N 1
ATOM 600 C CA . GLY A 1 87 ? -19.780 -5.618 2.493 1.00 90.00 87 GLY A CA 1
ATOM 601 C C . GLY A 1 87 ? -20.937 -5.488 1.501 1.00 90.00 87 GLY A C 1
ATOM 602 O O . GLY A 1 87 ? -22.112 -5.565 1.858 1.00 90.00 87 GLY A O 1
ATOM 603 N N . SER A 1 88 ? -20.617 -5.340 0.219 1.00 87.50 88 SER A N 1
ATOM 604 C CA . SER A 1 88 ? -21.607 -5.217 -0.868 1.00 87.50 88 SER A CA 1
ATOM 605 C C . SER A 1 88 ? -22.549 -6.430 -1.007 1.00 87.50 88 SER A C 1
ATOM 607 O O . SER A 1 88 ? -23.649 -6.327 -1.547 1.00 87.50 88 SER A O 1
ATOM 609 N N . ASN A 1 89 ? -22.146 -7.587 -0.477 1.00 86.31 89 ASN A N 1
ATOM 610 C CA . ASN A 1 89 ? -22.934 -8.819 -0.366 1.00 86.31 89 ASN A CA 1
ATOM 611 C C . ASN A 1 89 ? -23.808 -8.881 0.910 1.00 86.31 89 ASN A C 1
ATOM 613 O O . ASN A 1 89 ? -24.504 -9.876 1.123 1.00 86.31 89 ASN A O 1
ATOM 617 N N . GLY A 1 90 ? -23.781 -7.846 1.755 1.00 88.94 90 GLY A N 1
ATOM 618 C CA . GLY A 1 90 ? -24.457 -7.795 3.052 1.00 88.94 90 GLY A CA 1
ATOM 619 C C . GLY A 1 90 ? -23.680 -8.442 4.202 1.00 88.94 90 GLY A C 1
ATOM 620 O O . GLY A 1 90 ? -24.248 -8.614 5.280 1.00 88.94 90 GLY A O 1
ATOM 621 N N . GLU A 1 91 ? -22.420 -8.824 3.990 1.00 91.44 91 GLU A N 1
ATOM 622 C CA . GLU A 1 91 ? -21.542 -9.350 5.035 1.00 91.44 91 GLU A CA 1
ATOM 623 C C . GLU A 1 91 ? -21.242 -8.265 6.080 1.00 91.44 91 GLU A C 1
ATOM 625 O O . GLU A 1 91 ? -20.747 -7.199 5.718 1.00 91.44 91 GLU A O 1
ATOM 630 N N . PRO A 1 92 ? -21.574 -8.480 7.363 1.00 93.88 92 PRO A N 1
ATOM 631 C CA . PRO A 1 92 ? -21.276 -7.514 8.409 1.00 93.88 92 PRO A CA 1
ATOM 632 C C . PRO A 1 92 ? -19.846 -7.683 8.931 1.00 93.88 92 PRO A C 1
ATOM 634 O O . PRO A 1 92 ? -19.268 -8.767 8.834 1.00 93.88 92 PRO A O 1
ATOM 637 N N . GLY A 1 93 ? -19.340 -6.648 9.596 1.00 94.75 93 GLY A N 1
ATOM 638 C CA . GLY A 1 93 ? -18.095 -6.744 10.352 1.00 94.75 93 GLY A CA 1
ATOM 639 C C . GLY A 1 93 ? -16.846 -6.471 9.526 1.00 94.75 93 GLY A C 1
ATOM 640 O O . GLY A 1 93 ? -15.823 -7.065 9.797 1.00 94.75 93 GLY A O 1
ATOM 641 N N . ILE A 1 94 ? -16.928 -5.681 8.451 1.00 95.88 94 ILE A N 1
ATOM 642 C CA . ILE A 1 94 ? -15.746 -5.349 7.651 1.00 95.88 94 ILE A CA 1
ATOM 643 C C . ILE A 1 94 ? -14.957 -4.232 8.341 1.00 95.88 94 ILE A C 1
ATOM 645 O O . ILE A 1 94 ? -15.454 -3.108 8.457 1.00 95.88 94 ILE A O 1
ATOM 649 N N . ASP A 1 95 ? -13.714 -4.517 8.718 1.00 96.25 95 ASP A N 1
ATOM 650 C CA . ASP A 1 95 ? -12.791 -3.552 9.309 1.00 96.25 95 ASP A CA 1
ATOM 651 C C . ASP A 1 95 ? -12.138 -2.692 8.215 1.00 96.25 95 ASP A C 1
ATOM 653 O O . ASP A 1 95 ? -11.393 -3.188 7.361 1.00 96.25 95 ASP A O 1
ATOM 657 N N . TYR A 1 96 ? -12.411 -1.384 8.223 1.00 96.00 96 TYR A N 1
ATOM 658 C CA . TYR A 1 96 ? -11.666 -0.417 7.408 1.00 96.00 96 TYR A CA 1
ATOM 659 C C . TYR A 1 96 ? -11.745 1.011 7.973 1.00 96.00 96 TYR A C 1
ATOM 661 O O . TYR A 1 96 ? -12.127 1.968 7.293 1.00 96.00 96 TYR A O 1
ATOM 669 N N . SER A 1 97 ? -11.411 1.182 9.248 1.00 95.62 97 SER A N 1
ATOM 670 C CA . SER A 1 97 ? -11.516 2.459 9.954 1.00 95.62 97 SER A CA 1
ATOM 671 C C . SER A 1 97 ? -10.666 3.569 9.340 1.00 95.62 97 SER A C 1
ATOM 673 O O . SER A 1 97 ? -11.073 4.732 9.398 1.00 95.62 97 SER A O 1
ATOM 675 N N . PHE A 1 98 ? -9.564 3.250 8.649 1.00 95.00 98 PHE A N 1
ATOM 676 C CA . PHE A 1 98 ? -8.781 4.250 7.913 1.00 95.00 98 PHE A CA 1
ATOM 677 C C . PHE A 1 98 ? -9.595 4.961 6.813 1.00 95.00 98 PHE A C 1
ATOM 679 O O . PHE A 1 98 ? -9.347 6.132 6.524 1.00 95.00 98 PHE A O 1
ATOM 686 N N . LEU A 1 99 ? -10.638 4.328 6.257 1.00 92.44 99 LEU A N 1
ATOM 687 C CA . LEU A 1 99 ? -11.540 4.967 5.290 1.00 92.44 99 LEU A CA 1
ATOM 688 C C . LEU A 1 99 ? -12.252 6.193 5.872 1.00 92.44 99 LEU A C 1
ATOM 690 O O . LEU A 1 99 ? -12.525 7.147 5.147 1.00 92.44 99 LEU A O 1
ATOM 694 N N . ARG A 1 100 ? -12.532 6.192 7.181 1.00 90.94 100 ARG A N 1
ATOM 695 C CA . ARG A 1 100 ? -13.169 7.322 7.880 1.00 90.94 100 ARG A CA 1
ATOM 696 C C . ARG A 1 100 ? -12.272 8.554 7.881 1.00 90.94 100 ARG A C 1
ATOM 698 O O . ARG A 1 100 ? -12.781 9.661 7.804 1.00 90.94 100 ARG A O 1
ATOM 705 N N . ILE A 1 101 ? -10.959 8.338 7.926 1.00 89.44 101 ILE A N 1
ATOM 706 C CA . ILE A 1 101 ? -9.942 9.391 7.907 1.00 89.44 101 ILE A CA 1
ATOM 707 C C . ILE A 1 101 ? -9.775 9.940 6.494 1.00 89.44 101 ILE A C 1
ATOM 709 O O . ILE A 1 101 ? -9.776 11.149 6.293 1.00 89.44 101 ILE A O 1
ATOM 713 N N . ILE A 1 102 ? -9.665 9.055 5.501 1.00 87.62 102 ILE A N 1
ATOM 714 C CA . ILE A 1 102 ? -9.540 9.451 4.092 1.00 87.62 102 ILE A CA 1
ATOM 715 C C . ILE A 1 102 ? -10.768 10.245 3.625 1.00 87.62 102 ILE A C 1
ATOM 717 O O . ILE A 1 102 ? -10.633 11.207 2.869 1.00 87.62 102 ILE A O 1
ATOM 721 N N . ASN A 1 103 ? -11.963 9.837 4.056 1.00 86.19 103 ASN A N 1
ATOM 722 C CA . ASN A 1 103 ? -13.225 10.469 3.675 1.00 86.19 103 ASN A CA 1
ATOM 723 C C . ASN A 1 103 ? -13.665 11.577 4.640 1.00 86.19 103 ASN A C 1
ATOM 725 O O . ASN A 1 103 ? -14.814 12.015 4.562 1.00 86.19 103 ASN A O 1
ATOM 729 N N . ASP A 1 104 ? -12.787 12.027 5.539 1.00 84.12 104 ASP A N 1
ATOM 730 C CA . ASP A 1 104 ? -13.104 13.133 6.431 1.00 84.12 104 ASP A CA 1
ATOM 731 C C . ASP A 1 104 ? -13.329 14.421 5.617 1.00 84.12 104 ASP A C 1
ATOM 733 O O . ASP A 1 104 ? -12.499 14.859 4.812 1.00 84.12 104 ASP A O 1
ATOM 737 N N . GLU A 1 105 ? -14.506 15.016 5.799 1.00 86.00 105 GLU A N 1
ATOM 738 C CA . GLU A 1 105 ? -14.895 16.268 5.156 1.00 86.00 105 GLU A CA 1
ATOM 739 C C . GLU A 1 105 ? -14.614 17.491 6.040 1.00 86.00 105 GLU A C 1
ATOM 741 O O . GLU A 1 105 ? -14.904 18.620 5.628 1.00 86.00 105 GLU A O 1
ATOM 746 N N . GLU A 1 106 ? -14.054 17.306 7.241 1.00 85.25 106 GLU A N 1
ATOM 747 C CA . GLU A 1 106 ? -13.613 18.404 8.092 1.00 85.25 106 GLU A CA 1
ATOM 748 C C . GLU A 1 106 ? -12.577 19.263 7.357 1.00 85.25 106 GLU A C 1
ATOM 750 O O . GLU A 1 106 ? -11.654 18.779 6.698 1.00 85.25 106 GLU A O 1
ATOM 755 N N . VAL A 1 107 ? -12.742 20.582 7.472 1.00 80.44 107 VAL A N 1
ATOM 756 C CA . VAL A 1 107 ? -11.876 21.572 6.833 1.00 80.44 107 VAL A CA 1
ATOM 757 C C . VAL A 1 107 ? -11.167 22.434 7.870 1.00 80.44 107 VAL A C 1
ATOM 759 O O . VAL A 1 107 ? -11.734 22.828 8.889 1.00 80.44 107 VAL A O 1
ATOM 762 N N . ARG A 1 108 ? -9.917 22.777 7.571 1.00 77.69 108 ARG A N 1
ATOM 763 C CA . ARG A 1 108 ? -9.084 23.709 8.338 1.00 77.69 108 ARG A CA 1
ATOM 764 C C . ARG A 1 108 ? -9.514 25.163 8.107 1.00 77.69 108 ARG A C 1
ATOM 766 O O . ARG A 1 108 ? -10.306 25.469 7.217 1.00 77.69 108 ARG A O 1
ATOM 773 N N . GLU A 1 109 ? -8.927 26.093 8.867 1.00 78.69 109 GLU A N 1
ATOM 774 C CA . GLU A 1 109 ? -9.159 27.541 8.696 1.00 78.69 109 GLU A CA 1
ATOM 775 C C . GLU A 1 109 ? -8.796 28.061 7.291 1.00 78.69 109 GLU A C 1
ATOM 777 O O . GLU A 1 109 ? -9.383 29.034 6.820 1.00 78.69 109 GLU A O 1
ATOM 782 N N . ASP A 1 110 ? -7.848 27.406 6.614 1.00 76.38 110 ASP A N 1
ATOM 783 C CA . ASP A 1 110 ? -7.416 27.714 5.244 1.00 76.38 110 ASP A CA 1
ATOM 784 C C . ASP A 1 110 ? -8.348 27.136 4.155 1.00 76.38 110 ASP A C 1
ATOM 786 O O . ASP A 1 110 ? -8.135 27.384 2.968 1.00 76.38 110 ASP A O 1
ATOM 790 N N . GLY A 1 111 ? -9.402 26.409 4.545 1.00 76.69 111 GLY A N 1
ATOM 791 C CA . GLY A 1 111 ? -10.392 25.811 3.650 1.00 76.69 111 GLY A CA 1
ATOM 792 C C . GLY A 1 111 ? -9.989 24.465 3.042 1.00 76.69 111 GLY A C 1
ATOM 793 O O . GLY A 1 111 ? -10.759 23.926 2.248 1.00 76.69 111 GLY A O 1
ATOM 794 N N . LYS A 1 112 ? -8.820 23.909 3.389 1.00 75.56 112 LYS A N 1
ATOM 795 C CA . LYS A 1 112 ? -8.400 22.571 2.948 1.00 75.56 112 LYS A CA 1
ATOM 796 C C . LYS A 1 112 ? -8.974 21.480 3.853 1.00 75.56 112 LYS A C 1
ATOM 798 O O . LYS A 1 112 ? -9.105 21.687 5.059 1.00 75.56 112 LYS A O 1
ATOM 803 N N . TYR A 1 113 ? -9.261 20.313 3.277 1.00 80.31 113 TYR A N 1
ATOM 804 C CA . TYR A 1 113 ? -9.663 19.125 4.034 1.00 80.31 113 TYR A CA 1
ATOM 805 C C . TYR A 1 113 ? -8.530 18.629 4.933 1.00 80.31 113 TYR A C 1
ATOM 807 O O . TYR A 1 113 ? -7.376 18.565 4.493 1.00 80.31 113 TYR A O 1
ATOM 815 N N . VAL A 1 114 ? -8.860 18.250 6.167 1.00 82.12 114 VAL A N 1
ATOM 816 C CA . VAL A 1 114 ? -7.944 17.496 7.031 1.00 82.12 114 VAL A CA 1
ATOM 817 C C . VAL A 1 114 ? -7.669 16.145 6.362 1.00 82.12 114 VAL A C 1
ATOM 819 O O . VAL A 1 114 ? -8.562 15.564 5.758 1.00 82.12 114 VAL A O 1
ATOM 822 N N . PHE A 1 115 ? -6.412 15.690 6.371 1.00 83.81 115 PHE A N 1
ATOM 823 C CA . PHE A 1 115 ? -5.960 14.496 5.629 1.00 83.81 115 PHE A CA 1
ATOM 824 C C . PHE A 1 115 ? -6.211 14.551 4.117 1.00 83.81 115 PHE A C 1
ATOM 826 O O . PHE A 1 115 ? -6.164 13.524 3.440 1.00 83.81 115 PHE A O 1
ATOM 833 N N . GLY A 1 116 ? -6.412 15.748 3.555 1.00 82.81 116 GLY A N 1
ATOM 834 C CA . GLY A 1 116 ? -6.710 15.917 2.138 1.00 82.81 116 GLY A CA 1
ATOM 835 C C . GLY A 1 116 ? -5.698 15.239 1.209 1.00 82.81 116 GLY A C 1
ATOM 836 O O . GLY A 1 116 ? -6.093 14.786 0.147 1.00 82.81 116 GLY A O 1
ATOM 837 N N . GLY A 1 117 ? -4.428 15.103 1.604 1.00 82.94 117 GLY A N 1
ATOM 838 C CA . GLY A 1 117 ? -3.406 14.423 0.801 1.00 82.94 117 GLY A CA 1
ATOM 839 C C . GLY A 1 117 ? -3.595 12.912 0.629 1.00 82.94 117 GLY A C 1
ATOM 840 O O . GLY A 1 117 ? -3.016 12.352 -0.298 1.00 82.94 117 GLY A O 1
ATOM 841 N N . PHE A 1 118 ? -4.396 12.268 1.482 1.00 85.31 118 PHE A N 1
ATOM 842 C CA . PHE A 1 118 ? -4.729 10.842 1.390 1.00 85.31 118 PHE A CA 1
ATOM 843 C C . PHE A 1 118 ? -5.964 10.555 0.535 1.00 85.31 118 PHE A C 1
ATOM 845 O O . PHE A 1 118 ? -6.283 9.390 0.313 1.00 85.31 118 PHE A O 1
ATOM 852 N N . ARG A 1 119 ? -6.682 11.581 0.067 1.00 84.50 119 ARG A N 1
ATOM 853 C CA . ARG A 1 119 ? -7.856 11.389 -0.793 1.00 84.50 119 ARG A CA 1
ATOM 854 C C . ARG A 1 119 ? -7.446 10.857 -2.163 1.00 84.50 119 ARG A C 1
ATOM 856 O O . ARG A 1 119 ? -6.316 11.061 -2.602 1.00 84.50 119 ARG A O 1
ATOM 863 N N . GLU A 1 120 ? -8.396 10.220 -2.839 1.00 85.69 120 GLU A N 1
ATOM 864 C CA . GLU A 1 120 ? -8.174 9.640 -4.163 1.00 85.69 120 GLU A CA 1
ATOM 865 C C . GLU A 1 120 ? -7.566 10.668 -5.131 1.00 85.69 120 GLU A C 1
ATOM 867 O O . GLU A 1 120 ? -8.057 11.795 -5.274 1.00 85.69 120 GLU A O 1
ATOM 872 N N . GLY A 1 121 ? -6.470 10.275 -5.780 1.00 80.69 121 GLY A N 1
ATOM 873 C CA . GLY A 1 121 ? -5.756 11.091 -6.759 1.00 80.69 121 GLY A CA 1
ATOM 874 C C . GLY A 1 121 ? -4.977 12.271 -6.173 1.00 80.69 121 GLY A C 1
ATOM 875 O O . GLY A 1 121 ? -4.574 13.155 -6.926 1.00 80.69 121 GLY A O 1
ATOM 876 N N . GLN A 1 122 ? -4.788 12.332 -4.853 1.00 83.25 122 GLN A N 1
ATOM 877 C CA . GLN A 1 122 ? -3.968 13.357 -4.203 1.00 83.25 122 GLN A CA 1
ATOM 878 C C . GLN A 1 122 ? -2.510 12.899 -4.041 1.00 83.25 122 GLN A C 1
ATOM 880 O O . GLN A 1 122 ? -2.110 11.836 -4.513 1.00 83.25 122 GLN A O 1
ATOM 885 N N . ILE A 1 123 ? -1.690 13.737 -3.401 1.00 79.00 123 ILE A N 1
ATOM 886 C CA . ILE A 1 123 ? -0.229 13.582 -3.355 1.00 79.00 123 ILE A CA 1
ATOM 887 C C . ILE A 1 123 ? 0.233 12.190 -2.903 1.00 79.00 123 ILE A C 1
ATOM 889 O O . ILE A 1 123 ? 1.148 11.635 -3.505 1.00 79.00 123 ILE A O 1
ATOM 893 N N . ILE A 1 124 ? -0.410 11.594 -1.892 1.00 82.31 124 ILE A N 1
ATOM 894 C CA . ILE A 1 124 ? 0.022 10.299 -1.352 1.00 82.31 124 ILE A CA 1
ATOM 895 C C . ILE A 1 124 ? -0.223 9.160 -2.351 1.00 82.31 124 ILE A C 1
ATOM 897 O O . ILE A 1 124 ? 0.609 8.262 -2.461 1.00 82.31 124 ILE A O 1
ATOM 901 N N . ASP A 1 125 ? -1.301 9.226 -3.132 1.00 78.81 125 ASP A N 1
ATOM 902 C CA . ASP A 1 125 ? -1.587 8.255 -4.193 1.00 78.81 125 ASP A CA 1
ATOM 903 C C . ASP A 1 125 ? -0.502 8.268 -5.276 1.00 78.81 125 ASP A C 1
ATOM 905 O O . ASP A 1 125 ? -0.020 7.215 -5.702 1.00 78.81 125 ASP A O 1
ATOM 909 N N . GLY A 1 126 ? -0.082 9.468 -5.693 1.00 79.19 126 GLY A N 1
ATOM 910 C CA . GLY A 1 126 ? 1.002 9.642 -6.659 1.00 79.19 126 GLY A CA 1
ATOM 911 C C . GLY A 1 126 ? 2.339 9.130 -6.125 1.00 79.19 126 GLY A C 1
ATOM 912 O O . GLY A 1 126 ? 3.071 8.452 -6.843 1.00 79.19 126 GLY A O 1
ATOM 913 N N . VAL A 1 127 ? 2.624 9.394 -4.848 1.00 82.56 127 VAL A N 1
ATOM 914 C CA . VAL A 1 127 ? 3.847 8.952 -4.170 1.00 82.56 127 VAL A CA 1
ATOM 915 C C . VAL A 1 127 ? 3.925 7.425 -4.075 1.00 82.56 127 VAL A C 1
ATOM 917 O O . VAL A 1 127 ? 4.920 6.839 -4.497 1.00 82.56 127 VAL A O 1
ATOM 920 N N . ILE A 1 128 ? 2.879 6.759 -3.573 1.00 85.12 128 ILE A N 1
ATOM 921 C CA . ILE A 1 128 ? 2.866 5.293 -3.440 1.00 85.12 128 ILE A CA 1
ATOM 922 C C . ILE A 1 128 ? 2.873 4.631 -4.825 1.00 85.12 128 ILE A C 1
ATOM 924 O O . ILE A 1 128 ? 3.637 3.694 -5.063 1.00 85.12 128 ILE A O 1
ATOM 928 N N . GLY A 1 129 ? 2.068 5.139 -5.763 1.00 83.00 129 GLY A N 1
ATOM 929 C CA . GLY A 1 129 ? 2.017 4.616 -7.128 1.00 83.00 129 GLY A CA 1
ATOM 930 C C . GLY A 1 129 ? 3.341 4.777 -7.881 1.00 83.00 129 GLY A C 1
ATOM 931 O O . GLY A 1 129 ? 3.738 3.878 -8.622 1.00 83.00 129 GLY A O 1
ATOM 932 N N . GLY A 1 130 ? 4.045 5.893 -7.670 1.00 82.31 130 GLY A N 1
ATOM 933 C CA . GLY A 1 130 ? 5.393 6.121 -8.189 1.00 82.31 130 GLY A CA 1
ATOM 934 C C . GLY A 1 130 ? 6.411 5.149 -7.595 1.00 82.31 130 GLY A C 1
ATOM 935 O O . GLY A 1 130 ? 7.165 4.534 -8.346 1.00 82.31 130 GLY A O 1
ATOM 936 N N . ALA A 1 131 ? 6.361 4.933 -6.277 1.00 86.25 131 ALA A N 1
ATOM 937 C CA . ALA A 1 131 ? 7.293 4.066 -5.558 1.00 86.25 131 ALA A CA 1
ATOM 938 C C . ALA A 1 131 ? 7.269 2.602 -6.033 1.00 86.25 131 ALA A C 1
ATOM 940 O O . ALA A 1 131 ? 8.305 1.943 -6.111 1.00 86.25 131 ALA A O 1
ATOM 941 N N . VAL A 1 132 ? 6.092 2.084 -6.395 1.00 88.50 132 VAL A N 1
ATOM 942 C CA . VAL A 1 132 ? 5.978 0.739 -6.986 1.00 88.50 132 VAL A CA 1
ATOM 943 C C . VAL A 1 132 ? 6.650 0.667 -8.356 1.00 88.50 132 VAL A C 1
ATOM 945 O O . VAL A 1 132 ? 7.274 -0.336 -8.691 1.00 88.50 132 VAL A O 1
ATOM 948 N N . LYS A 1 133 ? 6.526 1.722 -9.168 1.00 83.56 133 LYS A N 1
ATOM 949 C CA . LYS A 1 133 ? 7.042 1.738 -10.542 1.00 83.56 133 LYS A CA 1
ATOM 950 C C . LYS A 1 133 ? 8.544 1.980 -10.611 1.00 83.56 133 LYS A C 1
ATOM 952 O O . LYS A 1 133 ? 9.202 1.390 -11.460 1.00 83.56 133 LYS A O 1
ATOM 957 N N . ASN A 1 134 ? 9.078 2.845 -9.755 1.00 79.12 134 ASN A N 1
ATOM 958 C CA . ASN A 1 134 ? 10.496 3.200 -9.765 1.00 79.12 134 ASN A CA 1
ATOM 959 C C . ASN A 1 134 ? 11.373 2.240 -8.935 1.00 79.12 134 ASN A C 1
ATOM 961 O O . ASN A 1 134 ? 12.593 2.322 -9.018 1.00 79.12 134 ASN A O 1
ATOM 965 N N . GLY A 1 135 ? 10.768 1.312 -8.184 1.00 85.62 135 GLY A N 1
ATOM 966 C CA . GLY A 1 135 ? 11.477 0.318 -7.375 1.00 85.62 135 GLY A CA 1
ATOM 967 C C . GLY A 1 135 ? 11.712 0.716 -5.916 1.00 85.62 135 GLY A C 1
ATOM 968 O O . GLY A 1 135 ? 12.159 -0.120 -5.135 1.00 85.62 135 GLY A O 1
ATOM 969 N N . SER A 1 136 ? 11.344 1.936 -5.509 1.00 84.75 136 SER A N 1
ATOM 970 C CA . SER A 1 136 ? 11.377 2.390 -4.108 1.00 84.75 136 SER A CA 1
ATOM 971 C C . SER A 1 136 ? 10.487 1.562 -3.173 1.00 84.75 136 SER A C 1
ATOM 973 O O . SER A 1 136 ? 10.657 1.605 -1.953 1.00 84.75 136 SER A O 1
ATOM 975 N N . MET A 1 137 ? 9.509 0.841 -3.731 1.00 90.56 137 MET A N 1
ATOM 976 C CA . MET A 1 137 ? 8.630 -0.091 -3.028 1.00 90.56 137 MET A CA 1
ATOM 977 C C . MET A 1 137 ? 8.272 -1.282 -3.929 1.00 90.56 137 MET A C 1
ATOM 979 O O . MET A 1 137 ? 7.153 -1.394 -4.435 1.00 90.56 137 MET A O 1
ATOM 983 N N . THR A 1 138 ? 9.211 -2.207 -4.132 1.00 93.62 138 THR A N 1
ATOM 984 C CA . THR A 1 138 ? 8.931 -3.434 -4.892 1.00 93.62 138 THR A CA 1
ATOM 985 C C . THR A 1 138 ? 8.322 -4.514 -3.999 1.00 93.62 138 THR A C 1
ATOM 987 O O . THR A 1 138 ? 8.952 -4.999 -3.056 1.00 93.62 138 THR A O 1
ATOM 990 N N . ILE A 1 139 ? 7.103 -4.939 -4.340 1.00 96.44 139 ILE A N 1
ATOM 991 C CA . ILE A 1 139 ? 6.357 -5.998 -3.647 1.00 96.44 139 ILE A CA 1
ATOM 992 C C . ILE A 1 139 ? 6.218 -7.207 -4.575 1.00 96.44 139 ILE A C 1
ATOM 994 O O . ILE A 1 139 ? 5.652 -7.105 -5.668 1.00 96.44 139 ILE A O 1
ATOM 998 N N . LEU A 1 140 ? 6.702 -8.362 -4.122 1.00 97.81 140 LEU A N 1
ATOM 999 C CA . LEU A 1 140 ? 6.655 -9.633 -4.840 1.00 97.81 140 LEU A CA 1
ATOM 1000 C C . LEU A 1 140 ? 5.670 -10.589 -4.169 1.00 97.81 140 LEU A C 1
ATOM 1002 O O . LEU A 1 140 ? 5.704 -10.766 -2.951 1.00 97.81 140 LEU A O 1
ATOM 1006 N N . VAL A 1 141 ? 4.845 -11.260 -4.968 1.00 98.19 141 VAL A N 1
ATOM 1007 C CA . VAL A 1 141 ? 3.884 -12.269 -4.505 1.00 98.19 141 VAL A CA 1
ATOM 1008 C C . VAL A 1 141 ? 4.287 -13.626 -5.060 1.00 98.19 141 VAL A C 1
ATOM 1010 O O . VAL A 1 141 ? 4.461 -13.786 -6.266 1.00 98.19 141 VAL A O 1
ATOM 1013 N N . GLN A 1 142 ? 4.424 -14.615 -4.184 1.00 98.12 142 GLN A N 1
ATOM 1014 C CA . GLN A 1 142 ? 4.653 -16.006 -4.546 1.00 98.12 142 GLN A CA 1
ATOM 1015 C C . GLN A 1 142 ? 3.434 -16.846 -4.182 1.00 98.12 142 GLN A C 1
ATOM 1017 O O . GLN A 1 142 ? 2.995 -16.830 -3.032 1.00 98.12 142 GLN A O 1
ATOM 1022 N N . ILE A 1 143 ? 2.957 -17.639 -5.141 1.00 98.00 143 ILE A N 1
ATOM 1023 C CA . ILE A 1 143 ? 1.887 -18.620 -4.954 1.00 98.00 143 ILE A CA 1
ATOM 1024 C C . ILE A 1 143 ? 2.435 -20.001 -5.318 1.00 98.00 143 ILE A C 1
ATOM 1026 O O . ILE A 1 143 ? 2.860 -20.245 -6.448 1.00 98.00 143 ILE A O 1
ATOM 1030 N N . GLN A 1 144 ? 2.438 -20.923 -4.363 1.00 97.50 144 GLN A N 1
ATOM 1031 C CA . GLN A 1 144 ? 2.842 -22.314 -4.562 1.00 97.50 144 GLN A CA 1
ATOM 1032 C C . GLN A 1 144 ? 1.641 -23.243 -4.436 1.00 97.50 144 GLN A C 1
ATOM 1034 O O . GLN A 1 144 ? 0.713 -22.954 -3.689 1.00 97.50 144 GLN A O 1
ATOM 1039 N N . GLY A 1 145 ? 1.700 -24.377 -5.133 1.00 95.19 145 GLY A N 1
ATOM 1040 C CA . GLY A 1 145 ? 0.651 -25.396 -5.071 1.00 95.19 145 GLY A CA 1
ATOM 1041 C C . GLY A 1 145 ? -0.594 -25.084 -5.897 1.00 95.19 145 GLY A C 1
ATOM 1042 O O . GLY A 1 145 ? -1.515 -25.875 -5.848 1.00 95.19 145 GLY A O 1
ATOM 1043 N N . LEU A 1 146 ? -0.613 -23.985 -6.667 1.00 95.25 146 LEU A N 1
ATOM 1044 C CA . LEU A 1 146 ? -1.754 -23.658 -7.522 1.00 95.25 146 LEU A CA 1
ATOM 1045 C C . LEU A 1 146 ? -1.864 -24.646 -8.693 1.00 95.25 146 LEU A C 1
ATOM 1047 O O . LEU A 1 146 ? -1.112 -24.546 -9.668 1.00 95.25 146 LEU A O 1
ATOM 1051 N N . ASP A 1 147 ? -2.814 -25.567 -8.589 1.00 93.25 147 ASP A N 1
ATOM 1052 C CA . ASP A 1 147 ? -3.139 -26.594 -9.574 1.00 93.25 147 ASP A CA 1
ATOM 1053 C C . ASP A 1 147 ? -4.318 -26.168 -10.471 1.00 93.25 147 ASP A C 1
ATOM 1055 O O . ASP A 1 147 ? -4.293 -26.419 -11.681 1.00 93.25 147 ASP A O 1
ATOM 1059 N N . ASP A 1 148 ? -5.335 -25.501 -9.907 1.00 94.56 148 ASP A N 1
ATOM 1060 C CA . ASP A 1 148 ? -6.482 -24.948 -10.645 1.00 94.56 148 ASP A CA 1
ATOM 1061 C C . ASP A 1 148 ? -6.687 -23.455 -10.303 1.00 94.56 148 ASP A C 1
ATOM 1063 O O . ASP A 1 148 ? -7.132 -23.120 -9.205 1.00 94.56 148 ASP A O 1
ATOM 1067 N N . PRO A 1 149 ? -6.438 -22.523 -11.247 1.00 92.69 149 PRO A N 1
ATOM 1068 C CA . PRO A 1 149 ? -6.563 -21.086 -10.999 1.00 92.69 149 PRO A CA 1
ATOM 1069 C C . PRO A 1 149 ? -8.003 -20.624 -10.743 1.00 92.69 149 PRO A C 1
ATOM 1071 O O . PRO A 1 149 ? -8.217 -19.453 -10.444 1.00 92.69 149 PRO A O 1
ATOM 1074 N N . ARG A 1 150 ? -9.011 -21.494 -10.883 1.00 96.56 150 ARG A N 1
ATOM 1075 C CA . ARG A 1 150 ? -10.412 -21.192 -10.567 1.00 96.56 150 ARG A CA 1
ATOM 1076 C C . ARG A 1 150 ? -10.847 -21.771 -9.226 1.00 96.56 150 ARG A C 1
ATOM 1078 O O . ARG A 1 150 ? -11.642 -21.113 -8.553 1.00 96.56 150 ARG A O 1
ATOM 1085 N N . HIS A 1 151 ? -10.364 -22.951 -8.844 1.00 97.69 151 HIS A N 1
ATOM 1086 C CA . HIS A 1 151 ? -10.820 -23.672 -7.651 1.00 97.69 151 HIS A CA 1
ATOM 1087 C C . HIS A 1 151 ? -9.712 -24.540 -7.050 1.00 97.69 151 HIS A C 1
ATOM 1089 O O . HIS A 1 151 ? -9.531 -25.681 -7.463 1.00 97.69 151 HIS A O 1
ATOM 1095 N N . ASP A 1 152 ? -9.042 -24.027 -6.022 1.00 97.31 152 ASP A N 1
ATOM 1096 C CA . ASP A 1 152 ? -7.936 -24.701 -5.339 1.00 97.31 152 ASP A CA 1
ATOM 1097 C C . ASP A 1 152 ? -8.098 -24.580 -3.819 1.00 97.31 152 ASP A C 1
ATOM 1099 O O . ASP A 1 152 ? -8.385 -23.497 -3.309 1.00 97.31 152 ASP A O 1
ATOM 1103 N N . ASP A 1 153 ? -7.970 -25.677 -3.080 1.00 96.06 153 ASP A N 1
ATOM 1104 C CA . ASP A 1 153 ? -8.165 -25.706 -1.629 1.00 96.06 153 ASP A CA 1
ATOM 1105 C C . ASP A 1 153 ? -6.856 -25.695 -0.825 1.00 96.06 153 ASP A C 1
ATOM 1107 O O . ASP A 1 153 ? -6.910 -25.567 0.402 1.00 96.06 153 ASP A O 1
ATOM 1111 N N . ASP A 1 154 ? -5.699 -25.788 -1.488 1.00 96.06 154 ASP A N 1
ATOM 1112 C CA . ASP A 1 154 ? -4.386 -25.842 -0.844 1.00 96.06 154 ASP A CA 1
ATOM 1113 C C . ASP A 1 154 ? -3.334 -25.083 -1.658 1.00 96.06 154 ASP A C 1
ATOM 1115 O O . ASP A 1 154 ? -2.526 -25.655 -2.392 1.00 96.06 154 ASP A O 1
ATOM 1119 N N . VAL A 1 155 ? -3.298 -23.763 -1.463 1.00 97.75 155 VAL A N 1
ATOM 1120 C CA . VAL A 1 155 ? -2.201 -22.936 -1.969 1.00 97.75 155 VAL A CA 1
ATOM 1121 C C . VAL A 1 155 ? -1.414 -22.312 -0.835 1.00 97.75 155 VAL A C 1
ATOM 1123 O O . VAL A 1 155 ? -1.927 -22.022 0.246 1.00 97.75 155 VAL A O 1
ATOM 1126 N N . ARG A 1 156 ? -0.133 -22.068 -1.092 1.00 98.25 156 ARG A N 1
ATOM 1127 C CA . ARG A 1 156 ? 0.779 -21.445 -0.135 1.00 98.25 156 ARG A CA 1
ATOM 1128 C C . ARG A 1 156 ? 1.242 -20.108 -0.668 1.00 98.25 156 ARG A C 1
ATOM 1130 O O . ARG A 1 156 ? 1.790 -20.036 -1.767 1.00 98.25 156 ARG A O 1
ATOM 1137 N N . VAL A 1 157 ? 1.033 -19.064 0.120 1.00 98.38 157 VAL A N 1
ATOM 1138 C CA . VAL A 1 157 ? 1.317 -17.684 -0.269 1.00 98.38 157 VAL A CA 1
ATOM 1139 C C . VAL A 1 157 ? 2.456 -17.131 0.573 1.00 98.38 157 VAL A C 1
ATOM 1141 O O . VAL A 1 157 ? 2.516 -17.334 1.790 1.00 98.38 157 VAL A O 1
ATOM 1144 N N . ARG A 1 158 ? 3.373 -16.428 -0.092 1.00 98.06 158 ARG A N 1
ATOM 1145 C CA . ARG A 1 158 ? 4.419 -15.620 0.538 1.00 98.06 158 ARG A CA 1
ATOM 1146 C C . ARG A 1 158 ? 4.541 -14.289 -0.176 1.00 98.06 158 ARG A C 1
ATOM 1148 O O . ARG A 1 158 ? 4.435 -14.230 -1.398 1.00 98.06 158 ARG A O 1
ATOM 1155 N N . ILE A 1 159 ? 4.813 -13.249 0.591 1.00 98.25 159 ILE A N 1
ATOM 1156 C CA . ILE A 1 159 ? 5.035 -11.895 0.108 1.00 98.25 159 ILE A CA 1
ATOM 1157 C C . ILE A 1 159 ? 6.463 -11.492 0.463 1.00 98.25 159 ILE A C 1
ATOM 1159 O O . ILE A 1 159 ? 6.953 -11.790 1.558 1.00 98.25 159 ILE A O 1
ATOM 1163 N N . PHE A 1 160 ? 7.140 -10.828 -0.463 1.00 97.38 160 PHE A N 1
ATOM 1164 C CA . PHE A 1 160 ? 8.504 -10.356 -0.276 1.00 97.38 160 PHE A CA 1
ATOM 1165 C C . PHE A 1 160 ? 8.612 -8.883 -0.656 1.00 97.38 160 PHE A C 1
ATOM 1167 O O . PHE A 1 160 ? 8.028 -8.456 -1.648 1.00 97.38 160 PHE A O 1
ATOM 1174 N N . GLY A 1 161 ? 9.418 -8.129 0.084 1.00 95.38 161 GLY A N 1
ATOM 1175 C CA . GLY A 1 161 ? 10.054 -6.938 -0.470 1.00 95.38 161 GLY A CA 1
ATOM 1176 C C . GLY A 1 161 ? 11.136 -7.323 -1.486 1.00 95.38 161 GLY A C 1
ATOM 1177 O O . GLY A 1 161 ? 11.614 -8.466 -1.507 1.00 95.38 161 GLY A O 1
ATOM 1178 N N . SER A 1 162 ? 11.576 -6.357 -2.283 1.00 92.69 162 SER A N 1
ATOM 1179 C CA . SER A 1 162 ? 12.757 -6.459 -3.144 1.00 92.69 162 SER A CA 1
ATOM 1180 C C . SER A 1 162 ? 13.474 -5.112 -3.225 1.00 92.69 162 SER A C 1
ATOM 1182 O O . SER A 1 162 ? 12.851 -4.075 -3.023 1.00 92.69 162 SER A O 1
ATOM 1184 N N . GLU A 1 163 ? 14.779 -5.157 -3.487 1.00 88.69 163 GLU A N 1
ATOM 1185 C CA . GLU A 1 163 ? 15.587 -3.981 -3.849 1.00 88.69 163 GLU A CA 1
ATOM 1186 C C . GLU A 1 163 ? 15.665 -3.810 -5.379 1.00 88.69 163 GLU A C 1
ATOM 1188 O O . GLU A 1 163 ? 16.166 -2.802 -5.866 1.00 88.69 163 GLU A O 1
ATOM 1193 N N . ASP A 1 164 ? 15.179 -4.789 -6.152 1.00 88.19 164 ASP A N 1
ATOM 1194 C CA . ASP A 1 164 ? 15.146 -4.695 -7.606 1.00 88.19 164 ASP A CA 1
ATOM 1195 C C . ASP A 1 164 ? 13.940 -3.853 -8.043 1.00 88.19 164 ASP A C 1
ATOM 1197 O O . ASP A 1 164 ? 12.809 -4.089 -7.609 1.00 88.19 164 ASP A O 1
ATOM 1201 N N . GLY A 1 165 ? 14.160 -2.899 -8.948 1.00 86.69 165 GLY A N 1
ATOM 1202 C CA . GLY A 1 165 ? 13.080 -2.156 -9.595 1.00 86.69 165 GLY A CA 1
ATOM 1203 C C . GLY A 1 165 ? 12.455 -2.944 -10.755 1.00 86.69 165 GLY A C 1
ATOM 1204 O O . GLY A 1 165 ? 13.186 -3.578 -11.528 1.00 86.69 165 GLY A O 1
ATOM 1205 N N . PRO A 1 166 ? 11.120 -2.915 -10.931 1.00 86.19 166 PRO A N 1
ATOM 1206 C CA . PRO A 1 166 ? 10.494 -3.516 -12.101 1.00 86.19 166 PRO A CA 1
ATOM 1207 C C . PRO A 1 166 ? 10.940 -2.812 -13.389 1.00 86.19 166 PRO A C 1
ATOM 1209 O O . PRO A 1 166 ? 11.087 -1.593 -13.444 1.00 86.19 166 PRO A O 1
ATOM 1212 N N . ALA A 1 167 ? 11.106 -3.577 -14.468 1.00 84.88 167 ALA A N 1
ATOM 1213 C CA . ALA A 1 167 ? 11.332 -2.987 -15.782 1.00 84.88 167 ALA A CA 1
ATOM 1214 C C . ALA A 1 167 ? 10.046 -2.317 -16.287 1.00 84.88 167 ALA A C 1
ATOM 1216 O O . ALA A 1 167 ? 8.964 -2.897 -16.180 1.00 84.88 167 ALA A O 1
ATOM 1217 N N . LEU A 1 168 ? 10.169 -1.126 -16.873 1.00 86.50 168 LEU A N 1
ATOM 1218 C CA . LEU A 1 168 ? 9.039 -0.360 -17.395 1.00 86.50 168 LEU A CA 1
ATOM 1219 C C . LEU A 1 168 ? 9.036 -0.339 -18.927 1.00 86.50 168 LEU A C 1
ATOM 1221 O O . LEU A 1 168 ? 10.084 -0.283 -19.575 1.00 86.50 168 LEU A O 1
ATOM 1225 N N . GLY A 1 169 ? 7.840 -0.383 -19.510 1.00 78.25 169 GLY A N 1
ATOM 1226 C CA . GLY A 1 169 ? 7.609 -0.165 -20.932 1.00 78.25 169 GLY A CA 1
ATOM 1227 C C . GLY A 1 169 ? 7.688 1.313 -21.317 1.00 78.25 169 GLY A C 1
ATOM 1228 O O . GLY A 1 169 ? 7.761 2.206 -20.474 1.00 78.25 169 GLY A O 1
ATOM 1229 N N . THR A 1 170 ? 7.616 1.599 -22.619 1.00 78.06 170 THR A N 1
ATOM 1230 C CA . THR A 1 170 ? 7.569 2.983 -23.139 1.00 78.06 170 THR A CA 1
ATOM 1231 C C . THR A 1 170 ? 6.303 3.745 -22.736 1.00 78.06 170 THR A C 1
ATOM 1233 O O . THR A 1 170 ? 6.222 4.954 -22.914 1.00 78.06 170 THR A O 1
ATOM 1236 N N . ASP A 1 171 ? 5.299 3.027 -22.247 1.00 78.62 171 ASP A N 1
ATOM 1237 C CA . ASP A 1 171 ? 4.026 3.512 -21.719 1.00 78.62 171 ASP A CA 1
ATOM 1238 C C . ASP A 1 171 ? 4.019 3.628 -20.186 1.00 78.62 171 ASP A C 1
ATOM 1240 O O . ASP A 1 171 ? 2.970 3.888 -19.598 1.00 78.62 171 ASP A O 1
ATOM 1244 N N . ASN A 1 172 ? 5.175 3.449 -19.533 1.00 79.50 172 ASN A N 1
ATOM 1245 C CA . ASN A 1 172 ? 5.321 3.481 -18.078 1.00 79.50 172 ASN A CA 1
ATOM 1246 C C . ASN A 1 172 ? 4.536 2.366 -17.346 1.00 79.50 172 ASN A C 1
ATOM 1248 O O . ASN A 1 172 ? 4.198 2.504 -16.162 1.00 79.50 172 ASN A O 1
ATOM 1252 N N . ALA A 1 173 ? 4.216 1.272 -18.049 1.00 84.44 173 ALA A N 1
ATOM 1253 C CA . ALA A 1 173 ? 3.644 0.062 -17.468 1.00 84.44 173 ALA A CA 1
ATOM 1254 C C . ALA A 1 173 ? 4.748 -0.906 -17.022 1.00 84.44 173 ALA A C 1
ATOM 1256 O O . ALA A 1 173 ? 5.774 -1.038 -17.690 1.00 84.44 173 ALA A O 1
ATOM 1257 N N . VAL A 1 174 ? 4.528 -1.611 -15.910 1.00 87.75 174 VAL A N 1
ATOM 1258 C CA . VAL A 1 174 ? 5.439 -2.667 -15.445 1.00 87.75 174 VAL A CA 1
ATOM 1259 C C . VAL A 1 174 ? 5.420 -3.839 -16.428 1.00 87.75 174 VAL A C 1
ATOM 1261 O O . VAL A 1 174 ? 4.357 -4.350 -16.782 1.00 87.75 174 VAL A O 1
ATOM 1264 N N . LEU A 1 175 ? 6.601 -4.263 -16.875 1.00 87.12 175 LEU A N 1
ATOM 1265 C CA . LEU A 1 175 ? 6.768 -5.348 -17.835 1.00 87.12 175 LEU A CA 1
ATOM 1266 C C . LEU A 1 175 ? 6.678 -6.721 -17.164 1.00 87.12 175 LEU A C 1
ATOM 1268 O O . LEU A 1 175 ? 7.290 -6.981 -16.128 1.00 87.12 175 LEU A O 1
ATOM 1272 N N . GLN A 1 176 ? 5.962 -7.625 -17.827 1.00 92.25 176 GLN A N 1
ATOM 1273 C CA . GLN A 1 176 ? 5.883 -9.039 -17.468 1.00 92.25 176 GLN A CA 1
ATOM 1274 C C . GLN A 1 176 ? 7.207 -9.778 -17.694 1.00 92.25 176 GLN A C 1
ATOM 1276 O O . GLN A 1 176 ? 8.018 -9.417 -18.550 1.00 92.25 176 GLN A O 1
ATOM 1281 N N . GLY A 1 177 ? 7.391 -10.877 -16.961 1.00 88.94 177 GLY A N 1
ATOM 1282 C CA . GLY A 1 177 ? 8.492 -11.821 -17.157 1.00 88.94 177 GLY A CA 1
ATOM 1283 C C . GLY A 1 177 ? 9.846 -11.329 -16.645 1.00 88.94 177 GLY A C 1
ATOM 1284 O O . GLY A 1 177 ? 10.864 -11.970 -16.913 1.00 88.94 177 GLY A O 1
ATOM 1285 N N . ALA A 1 178 ? 9.876 -10.216 -15.905 1.00 89.50 178 ALA A N 1
ATOM 1286 C CA . ALA A 1 178 ? 11.076 -9.763 -15.215 1.00 89.50 178 ALA A CA 1
ATOM 1287 C C . ALA A 1 178 ? 11.552 -10.828 -14.216 1.00 89.50 178 ALA A C 1
ATOM 1289 O O . ALA A 1 178 ? 10.747 -11.535 -13.611 1.00 89.50 178 ALA A O 1
ATOM 1290 N N . THR A 1 179 ? 12.868 -10.956 -14.055 1.00 91.56 179 THR A N 1
ATOM 1291 C CA . THR A 1 179 ? 13.453 -11.771 -12.985 1.00 91.56 179 THR A CA 1
ATOM 1292 C C . THR A 1 179 ? 13.845 -10.844 -11.848 1.00 91.56 179 THR A C 1
ATOM 1294 O O . THR A 1 179 ? 14.613 -9.918 -12.082 1.00 91.56 179 THR A O 1
ATOM 1297 N N . LEU A 1 180 ? 13.303 -11.079 -10.656 1.00 92.75 180 LEU A N 1
ATOM 1298 C CA . LEU A 1 180 ? 13.476 -10.223 -9.484 1.00 92.75 180 LEU A CA 1
ATOM 1299 C C . LEU A 1 180 ? 13.944 -11.069 -8.300 1.00 92.75 180 LEU A C 1
ATOM 1301 O O . LEU A 1 180 ? 13.391 -12.134 -8.003 1.00 92.75 180 LEU A O 1
ATOM 1305 N N . SER A 1 181 ? 14.976 -10.602 -7.619 1.00 93.38 181 SER A N 1
ATOM 1306 C CA . SER A 1 181 ? 15.479 -11.170 -6.380 1.00 93.38 181 SER A CA 1
ATOM 1307 C C . SER A 1 181 ? 14.577 -10.778 -5.220 1.00 93.38 181 SER A C 1
ATOM 1309 O O . SER A 1 181 ? 14.175 -9.625 -5.075 1.00 93.38 181 SER A O 1
ATOM 1311 N N . VAL A 1 182 ? 14.285 -11.724 -4.331 1.00 94.38 182 VAL A N 1
ATOM 1312 C CA . VAL A 1 182 ? 13.701 -11.373 -3.029 1.00 94.38 182 VAL A CA 1
ATOM 1313 C C . VAL A 1 182 ? 14.720 -10.592 -2.199 1.00 94.38 182 VAL A C 1
ATOM 1315 O O . VAL A 1 182 ? 15.922 -10.858 -2.277 1.00 94.38 182 VAL A O 1
ATOM 1318 N N . HIS A 1 183 ? 14.247 -9.662 -1.369 1.00 93.69 183 HIS A N 1
ATOM 1319 C CA . HIS A 1 183 ? 15.101 -8.813 -0.536 1.00 93.69 183 HIS A CA 1
ATOM 1320 C C . HIS A 1 183 ? 16.120 -9.640 0.275 1.00 93.69 183 HIS A C 1
ATOM 1322 O O . HIS A 1 183 ? 15.778 -10.679 0.837 1.00 93.69 183 HIS A O 1
ATOM 1328 N N . ALA A 1 184 ? 17.373 -9.197 0.399 1.00 90.31 184 ALA A N 1
ATOM 1329 C CA . ALA A 1 184 ? 18.398 -9.968 1.119 1.00 90.31 184 ALA A CA 1
ATOM 1330 C C . ALA A 1 184 ? 18.087 -10.134 2.621 1.00 90.31 184 ALA A C 1
ATOM 1332 O O . ALA A 1 184 ? 18.296 -11.195 3.212 1.00 90.31 184 ALA A O 1
ATOM 1333 N N . ASN A 1 185 ? 17.566 -9.080 3.251 1.00 90.81 185 ASN A N 1
ATOM 1334 C CA . ASN A 1 185 ? 17.070 -9.123 4.625 1.00 90.81 185 ASN A CA 1
ATOM 1335 C C . ASN A 1 185 ? 15.722 -9.858 4.735 1.00 90.81 185 ASN A C 1
ATOM 1337 O O . ASN A 1 185 ? 14.698 -9.367 4.262 1.00 90.81 185 ASN A O 1
ATOM 1341 N N . SER A 1 186 ? 15.714 -10.983 5.454 1.00 92.69 186 SER A N 1
ATOM 1342 C CA . SER A 1 186 ? 14.525 -11.812 5.665 1.00 92.69 186 SER A CA 1
ATOM 1343 C C . SER A 1 186 ? 13.411 -11.146 6.475 1.00 92.69 186 SER A C 1
ATOM 1345 O O . SER A 1 186 ? 12.327 -11.709 6.562 1.00 92.69 186 SER A O 1
ATOM 1347 N N . ARG A 1 187 ? 13.642 -9.975 7.090 1.00 93.44 187 ARG A N 1
ATOM 1348 C CA . ARG A 1 187 ? 12.575 -9.209 7.765 1.00 93.44 187 ARG A CA 1
ATOM 1349 C C . ARG A 1 187 ? 11.466 -8.780 6.801 1.00 93.44 187 ARG A C 1
ATOM 1351 O O . ARG A 1 187 ? 10.336 -8.615 7.232 1.00 93.44 187 ARG A O 1
ATOM 1358 N N . PHE A 1 188 ? 11.799 -8.609 5.521 1.00 95.38 188 PHE A N 1
ATOM 1359 C CA . PHE A 1 188 ? 10.859 -8.246 4.459 1.00 95.38 188 PHE A CA 1
ATOM 1360 C C . PHE A 1 188 ? 10.301 -9.480 3.749 1.00 95.38 188 PHE A C 1
ATOM 1362 O O . PHE A 1 188 ? 9.804 -9.387 2.633 1.00 95.38 188 PHE A O 1
ATOM 1369 N N . HIS A 1 189 ? 10.455 -10.663 4.347 1.00 95.75 189 HIS A N 1
ATOM 1370 C CA . HIS A 1 189 ? 9.840 -11.892 3.868 1.00 95.75 189 HIS A CA 1
ATOM 1371 C C . HIS A 1 189 ? 8.722 -12.220 4.833 1.00 95.75 189 HIS A C 1
ATOM 1373 O O . HIS A 1 189 ? 8.974 -12.441 6.020 1.00 95.75 189 HIS A O 1
ATOM 1379 N N . SER A 1 190 ? 7.501 -12.298 4.328 1.00 97.69 190 SER A N 1
ATOM 1380 C CA . SER A 1 190 ? 6.398 -12.768 5.142 1.00 97.69 190 SER A CA 1
ATOM 1381 C C . SER A 1 190 ? 6.643 -14.212 5.597 1.00 97.69 190 SER A C 1
ATOM 1383 O O . SER A 1 190 ? 7.403 -14.993 4.986 1.00 97.69 190 SER A O 1
ATOM 1385 N N . SER A 1 191 ? 5.928 -14.596 6.655 1.00 96.62 191 SER A N 1
ATOM 1386 C CA . SER A 1 191 ? 5.670 -16.007 6.913 1.00 96.62 191 SER A CA 1
ATOM 1387 C C . SER A 1 191 ? 4.965 -16.633 5.708 1.00 96.62 191 SER A C 1
ATOM 1389 O O . SER A 1 191 ? 4.438 -15.959 4.825 1.00 96.62 191 SER A O 1
ATOM 1391 N N . GLU A 1 192 ? 5.014 -17.950 5.638 1.00 97.00 192 GLU A N 1
ATOM 1392 C CA . GLU A 1 192 ? 4.244 -18.683 4.652 1.00 97.00 192 GLU A CA 1
ATOM 1393 C C . GLU A 1 192 ? 2.879 -19.019 5.227 1.00 97.00 192 GLU A C 1
ATOM 1395 O O . GLU A 1 192 ? 2.791 -19.563 6.330 1.00 97.00 192 GLU A O 1
ATOM 1400 N N . VAL A 1 193 ? 1.833 -18.691 4.476 1.00 97.81 193 VAL A N 1
ATOM 1401 C CA . VAL A 1 193 ? 0.446 -18.884 4.898 1.00 97.81 193 VAL A CA 1
ATOM 1402 C C . VAL A 1 193 ? -0.309 -19.735 3.896 1.00 97.81 193 VAL A C 1
ATOM 1404 O O . VAL A 1 193 ? 0.026 -19.780 2.712 1.00 97.81 193 VAL A O 1
ATOM 1407 N N . MET A 1 194 ? -1.324 -20.425 4.398 1.00 97.69 194 MET A N 1
ATOM 1408 C CA . MET A 1 194 ? -2.258 -21.173 3.568 1.00 97.69 194 MET A CA 1
ATOM 1409 C C . MET A 1 194 ? -3.279 -20.211 2.961 1.00 97.69 194 MET A C 1
ATOM 1411 O O . MET A 1 194 ? -3.678 -19.232 3.595 1.00 97.69 194 MET A O 1
ATOM 1415 N N . GLY A 1 195 ? -3.725 -20.518 1.754 1.00 97.50 195 GLY A N 1
ATOM 1416 C CA . GLY A 1 195 ? -4.821 -19.844 1.084 1.00 97.50 195 GLY A CA 1
ATOM 1417 C C . GLY A 1 195 ? -5.690 -20.833 0.321 1.00 97.50 195 GLY A C 1
ATOM 1418 O O . GLY A 1 195 ? -5.377 -22.019 0.226 1.00 97.50 195 GLY A O 1
ATOM 1419 N N . MET A 1 196 ? -6.779 -20.314 -0.230 1.00 98.06 196 MET A N 1
ATOM 1420 C CA . MET A 1 196 ? -7.685 -21.042 -1.113 1.00 98.06 196 MET A CA 1
ATOM 1421 C C . MET A 1 196 ? -8.073 -20.156 -2.293 1.00 98.06 196 MET A C 1
ATOM 1423 O O . MET A 1 196 ? -8.199 -18.941 -2.140 1.00 98.06 196 MET A O 1
ATOM 1427 N N . VAL A 1 197 ? -8.311 -20.764 -3.446 1.00 98.38 197 VAL A N 1
ATOM 1428 C CA . VAL A 1 197 ? -8.880 -20.122 -4.627 1.00 98.38 197 VAL A CA 1
ATOM 1429 C C . VAL A 1 197 ? -10.315 -20.599 -4.804 1.00 98.38 197 VAL A C 1
ATOM 1431 O O . VAL A 1 197 ? -10.576 -21.793 -4.932 1.00 98.38 197 VAL A O 1
ATOM 1434 N N . ALA A 1 198 ? -11.260 -19.665 -4.841 1.00 97.81 198 ALA A N 1
ATOM 1435 C CA . ALA A 1 198 ? -12.658 -19.949 -5.136 1.00 97.81 198 ALA A CA 1
ATOM 1436 C C . ALA A 1 198 ? -13.164 -19.005 -6.227 1.00 97.81 198 ALA A C 1
ATOM 1438 O O . ALA A 1 198 ? -13.082 -17.788 -6.094 1.00 97.81 198 ALA A O 1
ATOM 1439 N N . ASP A 1 199 ? -13.678 -19.570 -7.319 1.00 96.62 199 ASP A N 1
ATOM 1440 C CA . ASP A 1 199 ? -14.167 -18.829 -8.486 1.00 96.62 199 ASP A CA 1
ATOM 1441 C C . ASP A 1 199 ? -13.143 -17.839 -9.073 1.00 96.62 199 ASP A C 1
ATOM 1443 O O . ASP A 1 199 ? -13.509 -16.803 -9.631 1.00 96.62 199 ASP A O 1
ATOM 1447 N N . GLY A 1 200 ? -11.860 -18.204 -9.022 1.00 97.25 200 GLY A N 1
ATOM 1448 C CA . GLY A 1 200 ? -10.741 -17.373 -9.474 1.00 97.25 200 GLY A CA 1
ATOM 1449 C C . GLY A 1 200 ? -10.248 -16.355 -8.451 1.00 97.25 200 GLY A C 1
ATOM 1450 O O . GLY A 1 200 ? -9.371 -15.568 -8.775 1.00 9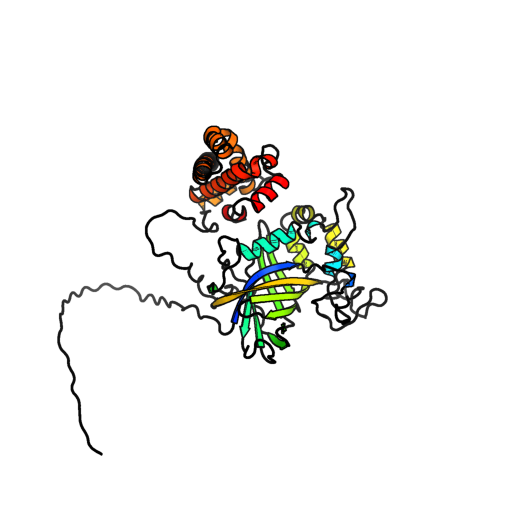7.25 200 GLY A O 1
ATOM 1451 N N . VAL A 1 201 ? -10.784 -16.357 -7.229 1.00 97.56 201 VAL A N 1
ATOM 1452 C CA . VAL A 1 201 ? -10.379 -15.433 -6.167 1.00 97.56 201 VAL A CA 1
ATOM 1453 C C . VAL A 1 201 ? -9.552 -16.173 -5.126 1.00 97.56 201 VAL A C 1
ATOM 1455 O O . VAL A 1 201 ? -10.074 -17.008 -4.387 1.00 97.56 201 VAL A O 1
ATOM 1458 N N . LEU A 1 202 ? -8.266 -15.847 -5.050 1.00 98.06 202 LEU A N 1
ATOM 1459 C CA . LEU A 1 202 ? -7.364 -16.262 -3.988 1.00 98.06 202 LEU A CA 1
ATOM 1460 C C . LEU A 1 202 ? -7.653 -15.472 -2.711 1.00 98.06 202 LEU A C 1
ATOM 1462 O O . LEU A 1 202 ? -7.583 -14.246 -2.705 1.00 98.06 202 LEU A O 1
ATOM 1466 N N . THR A 1 203 ? -7.912 -16.178 -1.616 1.00 98.00 203 THR A N 1
ATOM 1467 C CA . THR A 1 203 ? -7.936 -15.625 -0.259 1.00 98.00 203 THR A CA 1
ATOM 1468 C C . THR A 1 203 ? -6.839 -16.272 0.578 1.00 98.00 203 THR A C 1
ATOM 1470 O O . THR A 1 203 ? -6.766 -17.500 0.635 1.00 98.00 203 THR A O 1
ATOM 1473 N N . ALA A 1 204 ? -5.993 -15.474 1.230 1.00 98.12 204 ALA A N 1
ATOM 1474 C CA . ALA A 1 204 ? -4.896 -15.970 2.065 1.00 98.12 204 ALA A CA 1
ATOM 1475 C C . ALA A 1 204 ? -4.635 -15.046 3.262 1.00 98.12 204 ALA A C 1
ATOM 1477 O O . ALA A 1 204 ? -4.695 -13.826 3.127 1.00 98.12 204 ALA A O 1
ATOM 1478 N N . GLY A 1 205 ? -4.329 -15.629 4.420 1.00 96.12 205 GLY A N 1
ATOM 1479 C CA . GLY A 1 205 ? -4.104 -14.904 5.672 1.00 96.12 205 GLY A CA 1
ATOM 1480 C C . GLY A 1 205 ? -4.464 -15.744 6.906 1.00 96.12 205 GLY A C 1
ATOM 1481 O O . GLY A 1 205 ? -4.884 -16.899 6.761 1.00 96.12 205 GLY A O 1
ATOM 1482 N N . PRO A 1 206 ? -4.286 -15.201 8.124 1.00 97.12 206 PRO A N 1
ATOM 1483 C CA . PRO A 1 206 ? -3.653 -13.913 8.420 1.00 97.12 206 PRO A CA 1
ATOM 1484 C C . PRO A 1 206 ? -2.129 -13.957 8.204 1.00 97.12 206 PRO A C 1
ATOM 1486 O O . PRO A 1 206 ? -1.507 -15.007 8.385 1.00 97.12 206 PRO A O 1
ATOM 1489 N N . ILE A 1 207 ? -1.520 -12.834 7.815 1.00 97.69 207 ILE A N 1
ATOM 1490 C CA . ILE A 1 207 ? -0.086 -12.717 7.518 1.00 97.69 207 ILE A CA 1
ATOM 1491 C C . ILE A 1 207 ? 0.484 -11.356 7.938 1.00 97.69 207 ILE A C 1
ATOM 1493 O O . ILE A 1 207 ? -0.175 -10.333 7.804 1.00 97.69 207 I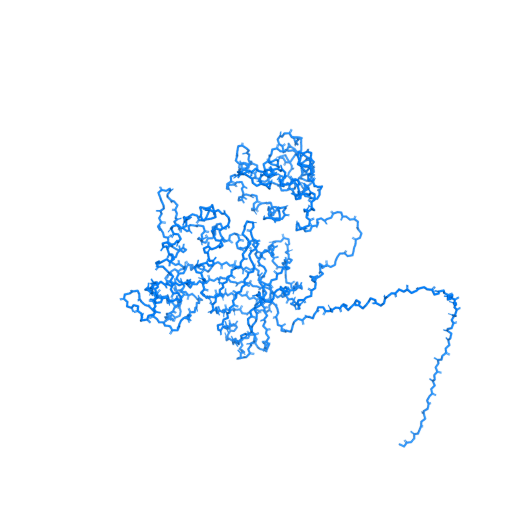LE A O 1
ATOM 1497 N N . ASP A 1 208 ? 1.742 -11.333 8.374 1.00 98.06 208 ASP A N 1
ATOM 1498 C CA . ASP A 1 208 ? 2.471 -10.089 8.638 1.00 98.06 208 ASP A CA 1
ATOM 1499 C C . ASP A 1 208 ? 3.262 -9.655 7.400 1.00 98.06 208 ASP A C 1
ATOM 1501 O O . ASP A 1 208 ? 4.036 -10.438 6.833 1.00 98.06 208 ASP A O 1
ATOM 1505 N N . LEU A 1 209 ? 3.105 -8.393 7.007 1.00 97.62 209 LEU A N 1
ATOM 1506 C CA . LEU A 1 209 ? 3.703 -7.803 5.814 1.00 97.62 209 LEU A CA 1
ATOM 1507 C C . LEU A 1 209 ? 4.587 -6.617 6.196 1.00 97.62 209 LEU A C 1
ATOM 1509 O O . LEU A 1 209 ? 4.164 -5.714 6.914 1.00 97.62 209 LEU A O 1
ATOM 1513 N N . ARG A 1 210 ? 5.821 -6.609 5.688 1.00 95.62 210 ARG A N 1
ATOM 1514 C CA . ARG A 1 210 ? 6.752 -5.481 5.806 1.00 95.62 210 ARG A CA 1
ATOM 1515 C C . ARG A 1 210 ? 7.227 -5.087 4.422 1.00 95.62 210 ARG A C 1
ATOM 1517 O O . ARG A 1 210 ? 7.839 -5.912 3.740 1.00 95.62 210 ARG A O 1
ATOM 1524 N N . PHE A 1 211 ? 6.986 -3.841 4.039 1.00 90.88 211 PHE A N 1
ATOM 1525 C CA . PHE A 1 211 ? 7.460 -3.287 2.777 1.00 90.88 211 PHE A CA 1
ATOM 1526 C C . PHE A 1 211 ? 8.496 -2.205 3.055 1.00 90.88 211 PHE A C 1
ATOM 1528 O O . PHE A 1 211 ? 8.203 -1.295 3.834 1.00 90.88 211 PHE A O 1
ATOM 1535 N N . PRO A 1 212 ? 9.697 -2.286 2.460 1.00 86.88 212 PRO A N 1
ATOM 1536 C CA . PRO A 1 212 ? 10.617 -1.165 2.506 1.00 86.88 212 PRO A CA 1
ATOM 1537 C C . PRO A 1 212 ? 9.978 0.022 1.778 1.00 86.88 212 PRO A C 1
ATOM 1539 O O . PRO A 1 212 ? 9.371 -0.144 0.720 1.00 86.88 212 PRO A O 1
ATOM 1542 N N . VAL A 1 213 ? 10.090 1.202 2.376 1.00 79.56 213 VAL A N 1
ATOM 1543 C CA . VAL A 1 213 ? 9.662 2.466 1.784 1.00 79.56 213 VAL A CA 1
ATOM 1544 C C . VAL A 1 213 ? 10.889 3.366 1.744 1.00 79.56 213 VAL A C 1
ATOM 1546 O O . VAL A 1 213 ? 11.338 3.839 2.789 1.00 79.56 213 VAL A O 1
ATOM 1549 N N . ASP A 1 214 ? 11.437 3.572 0.547 1.00 77.00 214 ASP A N 1
ATOM 1550 C CA . ASP A 1 214 ? 12.528 4.523 0.291 1.00 77.00 214 ASP A CA 1
ATOM 1551 C C . ASP A 1 214 ? 12.047 5.596 -0.689 1.00 77.00 214 ASP A C 1
ATOM 1553 O O . ASP A 1 214 ? 12.234 5.497 -1.900 1.00 77.00 214 ASP A O 1
ATOM 1557 N N . ILE A 1 215 ? 11.321 6.582 -0.162 1.00 67.31 215 ILE A N 1
ATOM 1558 C CA . ILE A 1 215 ? 10.694 7.648 -0.948 1.00 67.31 215 ILE A CA 1
ATOM 1559 C C . ILE A 1 215 ? 11.208 8.991 -0.428 1.00 67.31 215 ILE A C 1
ATOM 1561 O O . ILE A 1 215 ? 10.844 9.417 0.675 1.00 67.31 215 ILE A O 1
ATOM 1565 N N . MET A 1 216 ? 11.992 9.709 -1.234 1.00 63.41 216 MET A N 1
ATOM 1566 C CA . MET A 1 216 ? 12.505 11.045 -0.923 1.00 63.41 216 MET A CA 1
ATOM 1567 C C . MET A 1 216 ? 13.300 11.092 0.379 1.00 63.41 216 MET A C 1
ATOM 1569 O O . MET A 1 216 ? 14.468 10.718 0.448 1.00 63.41 216 MET A O 1
ATOM 1573 N N . ILE A 1 217 ? 12.676 11.626 1.423 1.00 61.38 217 ILE A N 1
ATOM 1574 C CA . ILE A 1 217 ? 13.281 11.843 2.738 1.00 61.38 217 ILE A CA 1
ATOM 1575 C C . ILE A 1 217 ? 12.824 10.798 3.761 1.00 61.38 217 ILE A C 1
ATOM 1577 O O . ILE A 1 217 ? 13.237 10.862 4.921 1.00 61.38 217 ILE A O 1
ATOM 1581 N N . VAL A 1 218 ? 11.969 9.859 3.347 1.00 65.38 218 VAL A N 1
ATOM 1582 C CA . VAL A 1 218 ? 11.411 8.800 4.184 1.00 65.38 218 VAL A CA 1
ATOM 1583 C C . VAL A 1 218 ? 12.088 7.485 3.826 1.00 65.38 218 VAL A C 1
ATOM 1585 O O . VAL A 1 218 ? 11.871 6.932 2.751 1.00 65.38 218 VAL A O 1
ATOM 1588 N N . ARG A 1 219 ? 12.895 6.990 4.767 1.00 74.44 219 ARG A N 1
ATOM 1589 C CA . ARG A 1 219 ? 13.474 5.643 4.761 1.00 74.44 219 ARG A CA 1
ATOM 1590 C C . ARG A 1 219 ? 12.954 4.886 5.961 1.00 74.44 219 ARG A C 1
ATOM 1592 O O . ARG A 1 219 ? 13.516 4.988 7.053 1.00 74.44 219 ARG A O 1
ATOM 1599 N N . ASP A 1 220 ? 11.871 4.163 5.752 1.00 82.94 220 ASP A N 1
ATOM 1600 C CA . ASP A 1 220 ? 11.213 3.392 6.798 1.00 82.94 220 ASP A CA 1
ATOM 1601 C C . ASP A 1 220 ? 10.649 2.089 6.214 1.00 82.94 220 ASP A C 1
ATOM 1603 O O . ASP A 1 220 ? 10.957 1.699 5.085 1.00 82.94 220 ASP A O 1
ATOM 1607 N N . GLU A 1 221 ? 9.844 1.381 6.989 1.00 88.00 221 GLU A N 1
ATOM 1608 C CA . GLU A 1 221 ? 9.054 0.261 6.507 1.00 88.00 221 GLU A CA 1
ATOM 1609 C C . GLU A 1 221 ? 7.576 0.479 6.799 1.00 88.00 221 GLU A C 1
ATOM 1611 O O . GLU A 1 221 ? 7.207 0.876 7.902 1.00 88.00 221 GLU A O 1
ATOM 1616 N N . LEU A 1 222 ? 6.722 0.171 5.826 1.00 91.69 222 LEU A N 1
ATOM 1617 C CA . LEU A 1 222 ? 5.300 -0.012 6.077 1.00 91.69 222 LEU A CA 1
ATOM 1618 C C . LEU A 1 222 ? 5.121 -1.391 6.705 1.00 91.69 222 LEU A C 1
ATOM 1620 O O . LEU A 1 222 ? 5.494 -2.397 6.094 1.00 91.69 222 LEU A O 1
ATOM 1624 N N . PHE A 1 223 ? 4.559 -1.440 7.911 1.00 94.94 223 PHE A N 1
ATOM 1625 C CA . PHE A 1 223 ? 4.233 -2.685 8.598 1.00 94.94 223 PHE A CA 1
ATOM 1626 C C . PHE A 1 223 ? 2.720 -2.856 8.747 1.00 94.94 223 PHE A C 1
ATOM 1628 O O . PHE A 1 223 ? 2.061 -2.050 9.400 1.00 94.94 223 PHE A O 1
ATOM 1635 N N . LEU A 1 224 ? 2.196 -3.929 8.157 1.00 97.50 224 LEU A N 1
ATOM 1636 C CA . LEU A 1 224 ? 0.803 -4.350 8.272 1.00 97.50 224 LEU A CA 1
ATOM 1637 C C . LEU A 1 224 ? 0.773 -5.732 8.935 1.00 97.50 224 LEU A C 1
ATOM 1639 O O . LEU A 1 224 ? 1.383 -6.665 8.407 1.00 97.50 224 LEU A O 1
ATOM 1643 N N . HIS A 1 225 ? 0.095 -5.875 10.070 1.00 98.00 225 HIS A N 1
ATOM 1644 C CA . HIS A 1 225 ? -0.046 -7.160 10.763 1.00 98.00 225 HIS A CA 1
ATOM 1645 C C . HIS A 1 225 ? -1.466 -7.711 10.655 1.00 98.00 225 HIS A C 1
ATOM 1647 O O . HIS A 1 225 ? -2.409 -6.986 10.322 1.00 98.00 225 HIS A O 1
ATOM 1653 N N . ASP A 1 226 ? -1.585 -9.022 10.884 1.00 97.69 226 ASP A N 1
ATOM 1654 C CA . ASP A 1 226 ? -2.837 -9.780 10.755 1.00 97.69 226 ASP A CA 1
ATOM 1655 C C . ASP A 1 226 ? -3.548 -9.532 9.413 1.00 97.69 226 ASP A C 1
ATOM 1657 O O . ASP A 1 226 ? -4.776 -9.489 9.312 1.00 97.69 226 ASP A O 1
ATOM 1661 N N . ALA A 1 227 ? -2.755 -9.361 8.355 1.00 98.12 227 ALA A N 1
ATOM 1662 C CA . ALA A 1 227 ? -3.251 -8.987 7.050 1.00 98.12 227 ALA A CA 1
ATOM 1663 C C . ALA A 1 227 ? -3.881 -10.172 6.314 1.00 98.12 227 ALA A C 1
ATOM 1665 O O . ALA A 1 227 ? -3.476 -11.326 6.456 1.00 98.12 227 ALA A O 1
ATOM 1666 N N . TRP A 1 228 ? -4.833 -9.864 5.452 1.00 98.00 228 TRP A N 1
ATOM 1667 C CA . TRP A 1 228 ? -5.498 -10.784 4.552 1.00 98.00 228 TRP A CA 1
ATOM 1668 C C . TRP A 1 228 ? -5.426 -10.256 3.127 1.00 98.00 228 TRP A C 1
ATOM 1670 O O . TRP A 1 228 ? -5.600 -9.064 2.870 1.00 98.00 228 TRP A O 1
ATOM 1680 N N . LEU A 1 229 ? -5.178 -11.166 2.191 1.00 97.62 229 LEU A N 1
ATOM 1681 C CA . LEU A 1 229 ? -5.168 -10.890 0.764 1.00 97.62 229 LEU A CA 1
ATOM 1682 C C . LEU A 1 229 ? -6.432 -11.452 0.127 1.00 97.62 229 LEU A C 1
ATOM 1684 O O . LEU A 1 229 ? -6.810 -12.591 0.408 1.00 97.62 229 LEU A O 1
ATOM 1688 N N . ARG A 1 230 ? -7.030 -10.679 -0.778 1.00 97.12 230 ARG A N 1
ATOM 1689 C CA . ARG A 1 230 ? -8.076 -11.122 -1.701 1.00 97.12 230 ARG A CA 1
ATOM 1690 C C . ARG A 1 230 ? -7.670 -10.735 -3.113 1.00 97.12 230 ARG A C 1
ATOM 1692 O O . ARG A 1 230 ? -7.767 -9.563 -3.456 1.00 97.12 230 ARG A O 1
ATOM 1699 N N . LEU A 1 231 ? -7.214 -11.697 -3.907 1.00 97.62 231 LEU A N 1
ATOM 1700 C CA . LEU A 1 231 ? -6.680 -11.467 -5.250 1.00 97.62 231 LEU A CA 1
ATOM 1701 C C . LEU A 1 231 ? -7.521 -12.217 -6.283 1.00 97.62 231 LEU A C 1
ATOM 1703 O O . LEU A 1 231 ? -7.655 -13.434 -6.209 1.00 97.62 231 LEU A O 1
ATOM 1707 N N . GLU A 1 232 ? -8.075 -11.508 -7.251 1.00 97.69 232 GLU A N 1
ATOM 1708 C CA . GLU A 1 232 ? -8.657 -12.084 -8.457 1.00 97.69 232 GLU A CA 1
ATOM 1709 C C . GLU A 1 232 ? -7.516 -12.473 -9.400 1.00 97.69 232 GLU A C 1
ATOM 1711 O O . GLU A 1 232 ? -6.744 -11.625 -9.847 1.00 97.69 232 GLU A O 1
ATOM 1716 N N . LEU A 1 233 ? -7.364 -13.775 -9.639 1.00 96.81 233 LEU A N 1
ATOM 1717 C CA . LEU A 1 233 ? -6.304 -14.330 -10.469 1.00 96.81 233 LEU A CA 1
ATOM 1718 C C . LEU A 1 233 ? -6.718 -14.316 -11.941 1.00 96.81 233 LEU A C 1
ATOM 1720 O O . LEU A 1 233 ? -7.764 -14.853 -12.322 1.00 96.81 233 LEU A O 1
ATOM 1724 N N . GLU A 1 234 ? -5.843 -13.765 -12.771 1.00 94.56 234 GLU A N 1
ATOM 1725 C CA . GLU A 1 234 ? -5.900 -13.853 -14.225 1.00 94.56 234 GLU A CA 1
ATOM 1726 C C . GLU A 1 234 ? -4.782 -14.774 -14.744 1.00 94.56 234 GLU A C 1
ATOM 1728 O O . GLU A 1 234 ? -4.053 -15.388 -13.967 1.00 94.56 234 GLU A O 1
ATOM 1733 N N . GLU A 1 235 ? -4.651 -14.918 -16.066 1.00 89.94 235 GLU A N 1
ATOM 1734 C CA . GLU A 1 235 ? -3.650 -15.816 -16.668 1.00 89.94 235 GLU A CA 1
ATOM 1735 C C . GLU A 1 235 ? -2.212 -15.414 -16.289 1.00 89.94 235 GLU A C 1
ATOM 1737 O O . GLU A 1 235 ? -1.446 -16.247 -15.808 1.00 89.94 235 GLU A O 1
ATOM 1742 N N . ASP A 1 236 ? -1.884 -14.124 -16.426 1.00 93.31 236 ASP A N 1
ATOM 1743 C CA . ASP A 1 236 ? -0.538 -13.576 -16.189 1.00 93.31 236 ASP A CA 1
ATOM 1744 C C . ASP A 1 236 ? -0.550 -12.328 -15.285 1.00 93.31 236 ASP A C 1
ATOM 1746 O O . ASP A 1 236 ? 0.406 -11.543 -15.258 1.00 93.31 236 ASP A O 1
ATOM 1750 N N . ALA A 1 237 ? -1.644 -12.116 -14.553 1.00 97.12 237 ALA A N 1
ATOM 1751 C CA . ALA A 1 237 ? -1.851 -10.948 -13.708 1.00 97.12 237 ALA A CA 1
ATOM 1752 C C . ALA A 1 237 ? -2.770 -11.261 -12.520 1.00 97.12 237 ALA A C 1
ATOM 1754 O O . ALA A 1 237 ? -3.370 -12.334 -12.439 1.00 97.12 237 ALA A O 1
ATOM 1755 N N . PHE A 1 238 ? -2.872 -10.312 -11.597 1.00 97.69 238 PHE A N 1
ATOM 1756 C CA . PHE A 1 238 ? -3.917 -10.294 -10.584 1.00 97.69 238 PHE A CA 1
ATOM 1757 C C . PHE A 1 238 ? -4.341 -8.858 -10.272 1.00 97.69 238 PHE A C 1
ATOM 1759 O O . PHE A 1 238 ? -3.541 -7.926 -10.399 1.00 97.69 238 PHE A O 1
ATOM 1766 N N . GLU A 1 239 ? -5.560 -8.707 -9.767 1.00 97.56 239 GLU A N 1
ATOM 1767 C CA . GLU A 1 239 ? -6.065 -7.485 -9.134 1.00 97.56 239 GLU A CA 1
ATOM 1768 C C . GLU A 1 239 ? -6.741 -7.837 -7.809 1.00 97.56 239 GLU A C 1
ATOM 1770 O O . GLU A 1 239 ? -7.240 -8.945 -7.635 1.00 97.56 239 GLU A O 1
ATOM 1775 N N . GLY A 1 240 ? -6.761 -6.933 -6.836 1.00 95.75 240 GLY A N 1
ATOM 1776 C CA . GLY A 1 240 ? -7.415 -7.224 -5.569 1.00 95.75 240 GLY A CA 1
ATOM 1777 C C . GLY A 1 240 ? -7.087 -6.258 -4.448 1.00 95.75 240 GLY A C 1
ATOM 1778 O O . GLY A 1 240 ? -6.737 -5.097 -4.674 1.00 95.75 240 GLY A O 1
ATOM 1779 N N . THR A 1 241 ? -7.204 -6.754 -3.219 1.00 96.62 241 THR A N 1
ATOM 1780 C CA . THR A 1 241 ? -6.929 -5.977 -2.013 1.00 96.62 241 THR A CA 1
ATOM 1781 C C . THR A 1 241 ? -6.084 -6.717 -0.991 1.00 96.62 241 THR A C 1
ATOM 1783 O O . THR A 1 241 ? -6.063 -7.948 -0.910 1.00 96.62 241 THR A O 1
ATOM 1786 N N . ILE A 1 242 ? -5.395 -5.918 -0.182 1.00 97.56 242 ILE A N 1
ATOM 1787 C CA . ILE A 1 242 ? -4.724 -6.329 1.046 1.00 97.56 242 ILE A CA 1
ATOM 1788 C C . ILE A 1 242 ? -5.360 -5.515 2.170 1.00 97.56 242 ILE A C 1
ATOM 1790 O O . ILE A 1 242 ? -5.355 -4.288 2.102 1.00 97.56 242 ILE A O 1
ATOM 1794 N N . ALA A 1 243 ? -5.915 -6.173 3.182 1.00 97.56 243 ALA A N 1
ATOM 1795 C CA . ALA A 1 243 ? -6.465 -5.521 4.370 1.00 97.56 243 ALA A CA 1
ATOM 1796 C C . ALA A 1 243 ? -5.744 -6.023 5.617 1.00 97.56 243 ALA A C 1
ATOM 1798 O O . ALA A 1 243 ? -5.410 -7.198 5.678 1.00 97.56 243 ALA A O 1
ATOM 1799 N N . GLY A 1 244 ? -5.511 -5.171 6.604 1.00 98.12 244 GLY A N 1
ATOM 1800 C CA . GLY A 1 244 ? -4.874 -5.556 7.863 1.00 98.12 244 GLY A CA 1
ATOM 1801 C C . GLY A 1 244 ? -4.789 -4.378 8.820 1.00 98.12 244 GLY A C 1
ATOM 1802 O O . GLY A 1 244 ? -5.321 -3.302 8.534 1.00 98.12 244 GLY A O 1
ATOM 1803 N N . TYR A 1 245 ? -4.094 -4.559 9.935 1.00 98.31 245 TYR A N 1
ATOM 1804 C CA . TYR A 1 245 ? -3.893 -3.506 10.925 1.00 98.31 245 TYR A CA 1
ATOM 1805 C C . TYR A 1 245 ? -2.550 -2.811 10.714 1.00 98.31 245 TYR A C 1
ATOM 1807 O O . TYR A 1 245 ? -1.503 -3.456 10.612 1.00 98.31 245 TYR A O 1
ATOM 1815 N N . TRP A 1 246 ? -2.588 -1.482 10.608 1.00 97.69 246 TRP A N 1
ATOM 1816 C CA . TRP A 1 246 ? -1.396 -0.649 10.488 1.00 97.69 246 TRP A CA 1
ATOM 1817 C C . TRP A 1 246 ? -1.140 0.069 11.811 1.00 97.69 246 TRP A C 1
ATOM 1819 O O . TRP A 1 246 ? -1.983 0.830 12.291 1.00 97.69 246 TRP A O 1
ATOM 1829 N N . ASP A 1 247 ? 0.025 -0.179 12.408 1.00 96.62 247 ASP A N 1
ATOM 1830 C CA . ASP A 1 247 ? 0.416 0.416 13.684 1.00 96.62 247 ASP A CA 1
ATOM 1831 C C . ASP A 1 247 ? 0.377 1.948 13.624 1.00 96.62 247 ASP A C 1
ATOM 1833 O O . ASP A 1 247 ? 1.084 2.577 12.830 1.00 96.62 247 ASP A O 1
ATOM 1837 N N . VAL A 1 248 ? -0.348 2.568 14.559 1.00 94.69 248 VAL A N 1
ATOM 1838 C CA . VAL A 1 248 ? -0.412 4.031 14.707 1.00 94.69 248 VAL A CA 1
ATOM 1839 C C . VAL A 1 248 ? 0.990 4.613 14.868 1.00 94.69 248 VAL A C 1
ATOM 1841 O O . VAL A 1 248 ? 1.309 5.645 14.282 1.00 94.69 248 VAL A O 1
ATOM 1844 N N . ALA A 1 249 ? 1.854 3.936 15.629 1.00 92.12 249 ALA A N 1
ATOM 1845 C CA . ALA A 1 249 ? 3.241 4.348 15.817 1.00 92.12 249 ALA A CA 1
ATOM 1846 C C . ALA A 1 249 ? 4.057 4.286 14.515 1.00 92.12 249 ALA A C 1
ATOM 1848 O O . ALA A 1 249 ? 4.841 5.199 14.264 1.00 92.12 249 ALA A O 1
ATOM 1849 N N . ASN A 1 250 ? 3.848 3.265 13.675 1.00 91.75 250 ASN A N 1
ATOM 1850 C CA . ASN A 1 250 ? 4.540 3.136 12.393 1.00 91.75 250 ASN A CA 1
ATOM 1851 C C . ASN A 1 250 ? 4.080 4.209 11.400 1.00 91.75 250 ASN A C 1
ATOM 1853 O O . ASN A 1 250 ? 4.924 4.880 10.810 1.00 91.75 250 ASN A O 1
ATOM 1857 N N . ILE A 1 251 ? 2.768 4.456 11.292 1.00 89.62 251 ILE A N 1
ATOM 1858 C CA . ILE A 1 251 ? 2.236 5.563 10.480 1.00 89.62 251 ILE A CA 1
ATOM 1859 C C . ILE A 1 251 ? 2.839 6.887 10.960 1.00 89.62 251 ILE A C 1
ATOM 1861 O O . ILE A 1 251 ? 3.326 7.683 10.159 1.00 89.62 251 ILE A O 1
ATOM 1865 N N . ARG A 1 252 ? 2.860 7.105 12.281 1.00 86.12 252 ARG A N 1
ATOM 1866 C CA . ARG A 1 252 ? 3.410 8.315 12.896 1.00 86.12 252 ARG A CA 1
ATOM 1867 C C . ARG A 1 252 ? 4.899 8.507 12.606 1.00 86.12 252 ARG A C 1
ATOM 1869 O O . ARG A 1 252 ? 5.336 9.646 12.461 1.00 86.12 252 ARG A O 1
ATOM 1876 N N . ASP A 1 253 ? 5.679 7.432 12.569 1.00 83.75 253 ASP A N 1
ATOM 1877 C CA . ASP A 1 253 ? 7.108 7.483 12.250 1.00 83.75 253 ASP A CA 1
ATOM 1878 C C . ASP A 1 253 ? 7.336 7.830 10.768 1.00 83.75 253 ASP A C 1
ATOM 1880 O O . ASP A 1 253 ? 8.108 8.751 10.488 1.00 83.75 253 ASP A O 1
ATOM 1884 N N . ILE A 1 254 ? 6.579 7.207 9.855 1.00 79.69 254 ILE A N 1
ATOM 1885 C CA . ILE A 1 254 ? 6.619 7.460 8.402 1.00 79.69 254 ILE A CA 1
ATOM 1886 C C . ILE A 1 254 ? 6.254 8.915 8.073 1.00 79.69 254 ILE A C 1
ATOM 1888 O O . ILE A 1 254 ? 6.938 9.576 7.293 1.00 79.69 254 ILE A O 1
ATOM 1892 N N . ILE A 1 255 ? 5.198 9.453 8.689 1.00 75.44 255 ILE A N 1
ATOM 1893 C CA . ILE A 1 255 ? 4.762 10.841 8.450 1.00 75.44 255 ILE A CA 1
ATOM 1894 C C . ILE A 1 255 ? 5.560 11.869 9.271 1.00 75.44 255 ILE A C 1
ATOM 1896 O O . ILE A 1 255 ? 5.496 13.063 8.985 1.00 75.44 255 ILE A O 1
ATOM 1900 N N . GLY A 1 256 ? 6.254 11.433 10.328 1.00 63.28 256 GLY A N 1
ATOM 1901 C CA . GLY A 1 256 ? 6.806 12.302 11.371 1.00 63.28 256 GLY A CA 1
ATOM 1902 C C . GLY A 1 256 ? 8.304 12.588 11.274 1.00 63.28 256 GLY A C 1
ATOM 1903 O O . GLY A 1 256 ? 8.785 13.467 11.994 1.00 63.28 256 GLY A O 1
ATOM 1904 N N . LYS A 1 257 ? 9.061 11.882 10.424 1.00 58.09 257 LYS A N 1
ATOM 1905 C CA . LYS A 1 257 ? 10.506 12.104 10.235 1.00 58.09 257 LYS A CA 1
ATOM 1906 C C . LYS A 1 257 ? 10.826 12.403 8.761 1.00 58.09 257 LYS A C 1
ATOM 1908 O O . LYS A 1 257 ? 10.400 11.631 7.911 1.00 58.09 257 LYS A O 1
ATOM 1913 N N . PRO A 1 258 ? 11.584 13.476 8.437 1.00 45.06 258 PRO A N 1
ATOM 1914 C CA . PRO A 1 258 ? 12.270 14.426 9.314 1.00 45.06 258 PRO A CA 1
ATOM 1915 C C . PRO A 1 258 ? 11.583 15.791 9.511 1.00 45.06 258 PRO A C 1
ATOM 1917 O O . PRO A 1 258 ? 12.208 16.654 10.122 1.00 45.06 258 PRO A O 1
ATOM 1920 N N . THR A 1 259 ? 10.344 16.035 9.076 1.00 46.75 259 THR A N 1
ATOM 1921 C CA . THR A 1 259 ? 9.678 17.320 9.364 1.00 46.75 259 THR A CA 1
ATOM 1922 C C . THR A 1 259 ? 8.165 17.192 9.516 1.00 46.75 259 THR A C 1
ATOM 1924 O O . THR A 1 259 ? 7.508 16.360 8.897 1.00 46.75 259 THR A O 1
ATOM 1927 N N . THR A 1 260 ? 7.591 18.116 10.287 1.00 53.16 260 THR A N 1
ATOM 1928 C CA . THR A 1 260 ? 6.168 18.496 10.265 1.00 53.16 260 THR A CA 1
ATOM 1929 C C . THR A 1 260 ? 5.626 18.783 8.855 1.00 53.16 260 THR A C 1
ATOM 1931 O O . THR A 1 260 ? 4.416 18.924 8.684 1.00 53.16 260 THR A O 1
ATOM 1934 N N . ASP A 1 261 ? 6.496 18.874 7.845 1.00 56.34 261 ASP A N 1
ATOM 1935 C CA . ASP A 1 261 ? 6.157 19.268 6.485 1.00 56.34 261 ASP A CA 1
ATOM 1936 C C . ASP A 1 261 ? 5.517 18.139 5.679 1.00 56.34 261 ASP A C 1
ATOM 1938 O O . ASP A 1 261 ? 4.700 18.445 4.822 1.00 56.34 261 ASP A O 1
ATOM 1942 N N . ASN A 1 262 ? 5.781 16.861 5.983 1.00 61.06 262 ASN A N 1
ATOM 1943 C CA . ASN A 1 262 ? 5.105 15.744 5.305 1.00 61.06 262 ASN A CA 1
ATOM 1944 C C . ASN A 1 262 ? 3.608 15.720 5.639 1.00 61.06 262 ASN A C 1
ATOM 1946 O O . ASN A 1 262 ? 2.768 15.626 4.746 1.00 61.06 262 ASN A O 1
ATOM 1950 N N . GLY A 1 263 ? 3.270 15.890 6.922 1.00 59.00 263 GLY A N 1
ATOM 1951 C CA . GLY A 1 263 ? 1.884 16.080 7.348 1.00 59.00 263 GLY A CA 1
ATOM 1952 C C . GLY A 1 263 ? 1.266 17.320 6.702 1.00 59.00 263 GLY A C 1
ATOM 1953 O O . GLY A 1 263 ? 0.186 17.237 6.122 1.00 59.00 263 GLY A O 1
ATOM 1954 N N . ASN A 1 264 ? 1.971 18.459 6.719 1.00 66.19 264 ASN A N 1
ATOM 1955 C CA . ASN A 1 264 ? 1.475 19.688 6.092 1.00 66.19 264 ASN A CA 1
ATOM 1956 C C . ASN A 1 264 ? 1.257 19.529 4.576 1.00 66.19 264 ASN A C 1
ATOM 1958 O O . ASN A 1 264 ? 0.257 20.027 4.061 1.00 66.19 264 ASN A O 1
ATOM 1962 N N . ALA A 1 265 ? 2.145 18.819 3.876 1.00 67.56 265 ALA A N 1
ATOM 1963 C CA . ALA A 1 265 ? 2.010 18.486 2.459 1.00 67.56 265 ALA A CA 1
ATOM 1964 C C . ALA A 1 265 ? 0.794 17.583 2.214 1.00 67.56 265 ALA A C 1
ATOM 1966 O O . ALA A 1 265 ? 0.062 17.771 1.247 1.00 67.56 265 ALA A O 1
ATOM 1967 N N . ALA A 1 266 ? 0.516 16.667 3.142 1.00 71.00 266 ALA A N 1
ATOM 1968 C CA . ALA A 1 266 ? -0.679 15.835 3.140 1.00 71.00 266 ALA A CA 1
ATOM 1969 C C . ALA A 1 266 ? -1.914 16.495 3.805 1.00 71.00 266 ALA A C 1
ATOM 1971 O O . ALA A 1 266 ? -2.944 15.844 3.996 1.00 71.00 266 ALA A O 1
ATOM 1972 N N . ASN A 1 267 ? -1.853 17.801 4.095 1.00 80.19 267 ASN A N 1
ATOM 1973 C CA . ASN A 1 267 ? -2.912 18.632 4.682 1.00 80.19 267 ASN A CA 1
ATOM 1974 C C . ASN A 1 267 ? -3.369 18.249 6.110 1.00 80.19 267 ASN A C 1
ATOM 1976 O O . ASN A 1 267 ? -4.541 18.417 6.454 1.00 80.19 267 ASN A O 1
ATOM 1980 N N . PHE A 1 268 ? -2.470 17.790 6.984 1.00 80.56 268 PHE A N 1
ATOM 1981 C CA . PHE A 1 268 ? -2.760 17.590 8.412 1.00 80.56 268 PHE A CA 1
ATOM 1982 C C . PHE A 1 268 ? -1.558 17.924 9.316 1.00 80.56 268 PHE A C 1
ATOM 1984 O O . PHE A 1 268 ? -0.405 17.792 8.921 1.00 80.56 268 PHE A O 1
ATOM 1991 N N . THR A 1 269 ? -1.797 18.351 10.559 1.00 82.38 269 THR A N 1
ATOM 1992 C CA . THR A 1 269 ? -0.725 18.467 11.570 1.00 82.38 269 THR A CA 1
ATOM 1993 C C . THR A 1 269 ? -0.577 17.179 12.371 1.00 82.38 269 THR A C 1
ATOM 1995 O O . THR A 1 269 ? -1.499 16.365 12.430 1.00 82.38 269 THR A O 1
ATOM 1998 N N . ILE A 1 270 ? 0.552 17.005 13.060 1.00 83.50 270 ILE A N 1
ATOM 1999 C CA . ILE A 1 270 ? 0.753 15.837 13.928 1.00 83.50 270 ILE A CA 1
ATOM 2000 C C . ILE A 1 270 ? -0.298 15.757 15.046 1.00 83.50 270 ILE A C 1
ATOM 2002 O O . ILE A 1 270 ? -0.710 14.670 15.426 1.00 83.50 270 ILE A O 1
ATOM 2006 N N . GLU A 1 271 ? -0.800 16.892 15.537 1.00 85.75 271 GLU A N 1
ATOM 2007 C CA . GLU A 1 271 ? -1.878 16.928 16.527 1.00 85.75 271 GLU A CA 1
ATOM 2008 C C . GLU A 1 271 ? -3.216 16.479 15.934 1.00 85.75 271 GLU A C 1
ATOM 2010 O O . GLU A 1 271 ? -3.985 15.810 16.624 1.00 85.75 271 GLU A O 1
ATOM 2015 N N . GLN A 1 272 ? -3.492 16.834 14.671 1.00 87.00 272 GLN A N 1
ATOM 2016 C CA . GLN A 1 272 ? -4.668 16.350 13.940 1.00 87.00 272 GLN A CA 1
ATOM 2017 C C . GLN A 1 272 ? -4.562 14.841 13.696 1.00 87.00 272 GLN A C 1
ATOM 2019 O O . GLN A 1 272 ? -5.527 14.123 13.933 1.00 87.00 272 GLN A O 1
ATOM 2024 N N . PHE A 1 273 ? -3.373 14.350 13.334 1.00 89.38 273 PHE A N 1
ATOM 2025 C CA . PHE A 1 273 ? -3.072 12.920 13.255 1.00 89.38 273 PHE A CA 1
ATOM 2026 C C . PHE A 1 273 ? -3.307 12.205 14.589 1.00 89.38 273 PHE A C 1
ATOM 2028 O O . PHE A 1 273 ? -4.122 11.289 14.661 1.00 89.38 273 PHE A O 1
ATOM 2035 N N . ASP A 1 274 ? -2.667 12.658 15.668 1.00 90.00 274 ASP A N 1
ATOM 2036 C CA . ASP A 1 274 ? -2.791 12.045 16.992 1.00 90.00 274 ASP A CA 1
ATOM 2037 C C . ASP A 1 274 ? -4.243 12.117 17.516 1.00 90.00 274 ASP A C 1
ATOM 2039 O O . ASP A 1 274 ? -4.657 11.285 18.323 1.00 90.00 274 ASP A O 1
ATOM 2043 N N . ALA A 1 275 ? -5.032 13.125 17.122 1.00 91.44 275 ALA A N 1
ATOM 2044 C CA . ALA A 1 275 ? -6.460 13.206 17.437 1.00 91.44 275 ALA A CA 1
ATOM 2045 C C . ALA A 1 275 ? -7.288 12.189 16.643 1.00 91.44 275 ALA A C 1
ATOM 2047 O O . ALA A 1 275 ? -8.040 11.438 17.260 1.00 91.44 275 ALA A O 1
ATOM 2048 N N . ALA A 1 276 ? -7.096 12.117 15.325 1.00 92.12 276 ALA A N 1
ATOM 2049 C CA . ALA A 1 276 ? -7.801 11.176 14.463 1.00 92.12 276 ALA A CA 1
ATOM 2050 C C . ALA A 1 276 ? -7.490 9.722 14.832 1.00 92.12 276 ALA A C 1
ATOM 2052 O O . ALA A 1 276 ? -8.406 8.920 14.964 1.00 92.12 276 ALA A O 1
ATOM 2053 N N . MET A 1 277 ? -6.224 9.385 15.100 1.00 93.81 277 MET A N 1
ATOM 2054 C CA . MET A 1 277 ? -5.842 8.038 15.540 1.00 93.81 277 MET A CA 1
ATOM 2055 C C . MET A 1 277 ? -6.472 7.679 16.887 1.00 93.81 277 MET A C 1
ATOM 2057 O O . MET A 1 277 ? -6.951 6.568 17.063 1.00 93.81 277 MET A O 1
ATOM 2061 N N . ARG A 1 278 ? -6.553 8.622 17.837 1.00 92.88 278 ARG A N 1
ATOM 2062 C CA . ARG A 1 278 ? -7.254 8.381 19.112 1.00 92.88 278 ARG A CA 1
ATOM 2063 C C . ARG A 1 278 ? -8.754 8.155 18.945 1.00 92.88 278 ARG A C 1
ATOM 2065 O O . ARG A 1 278 ? -9.353 7.543 19.825 1.00 92.88 278 ARG A O 1
ATOM 2072 N N . GLU A 1 279 ? -9.359 8.698 17.893 1.00 92.88 279 GLU A N 1
ATOM 2073 C CA . GLU A 1 279 ? -10.787 8.540 17.623 1.00 92.88 279 GLU A CA 1
ATOM 2074 C C . GLU A 1 279 ? -11.105 7.303 16.774 1.00 92.88 279 GLU A C 1
ATOM 2076 O O . GLU A 1 279 ? -12.141 6.677 16.994 1.00 92.88 279 GLU A O 1
ATOM 2081 N N . HIS A 1 280 ? -10.243 6.966 15.815 1.00 95.56 280 HIS A N 1
ATOM 2082 C CA . HIS A 1 280 ? -10.545 6.003 14.755 1.00 95.56 280 HIS A CA 1
ATOM 2083 C C . HIS A 1 280 ? -9.689 4.737 14.772 1.00 95.56 280 HIS A C 1
ATOM 2085 O O . HIS A 1 280 ? -10.014 3.816 14.032 1.00 95.56 280 HIS A O 1
ATOM 2091 N N . ALA A 1 281 ? -8.627 4.656 15.579 1.00 97.12 281 ALA A N 1
ATOM 2092 C CA . ALA A 1 281 ? -7.928 3.388 15.769 1.00 97.12 281 ALA A CA 1
ATOM 2093 C C . ALA A 1 281 ? -8.870 2.361 16.417 1.00 97.12 281 ALA A C 1
ATOM 2095 O O . ALA A 1 281 ? -9.556 2.656 17.401 1.00 97.12 281 ALA A O 1
ATOM 2096 N N . ASP A 1 282 ? -8.879 1.157 15.862 1.00 97.31 282 ASP A N 1
ATOM 2097 C CA . ASP A 1 282 ? -9.813 0.076 16.173 1.00 97.31 282 ASP A CA 1
ATOM 2098 C C . ASP A 1 282 ? -9.117 -1.256 16.497 1.00 97.31 282 ASP A C 1
ATOM 2100 O O . ASP A 1 282 ? -9.735 -2.127 17.105 1.00 97.31 282 ASP A O 1
ATOM 2104 N N . GLY A 1 283 ? -7.822 -1.391 16.192 1.00 96.31 283 GLY A N 1
ATOM 2105 C CA . GLY A 1 283 ? -7.015 -2.578 16.477 1.00 96.31 283 GLY A CA 1
ATOM 2106 C C . GLY A 1 283 ? -6.116 -2.449 17.715 1.00 96.31 283 GLY A C 1
ATOM 2107 O O . GLY A 1 283 ? -5.743 -1.360 18.152 1.00 96.31 283 GLY A O 1
ATOM 2108 N N . ASP A 1 284 ? -5.740 -3.588 18.299 1.00 96.12 284 ASP A N 1
ATOM 2109 C CA . ASP A 1 284 ? -4.802 -3.684 19.430 1.00 96.12 284 ASP A CA 1
ATOM 2110 C C . ASP A 1 284 ? -5.157 -2.820 20.643 1.00 96.12 284 ASP A C 1
ATOM 2112 O O . ASP A 1 284 ? -4.398 -1.948 21.077 1.00 96.12 284 ASP A O 1
ATOM 2116 N N . TYR A 1 285 ? -6.325 -3.079 21.227 1.00 96.38 285 TYR A N 1
ATOM 2117 C CA . TYR A 1 285 ? -6.747 -2.406 22.450 1.00 96.38 285 TYR A CA 1
ATOM 2118 C C . TYR A 1 285 ? -5.760 -2.631 23.609 1.00 96.38 285 TYR A C 1
ATOM 2120 O O . TYR A 1 285 ? -5.585 -3.749 24.108 1.00 96.38 285 TYR A O 1
ATOM 2128 N N . ASP A 1 286 ? -5.188 -1.543 24.124 1.00 95.56 286 ASP A N 1
ATOM 2129 C CA . ASP A 1 286 ? -4.376 -1.545 25.335 1.00 95.56 286 ASP A CA 1
ATOM 2130 C C . ASP A 1 286 ? -5.234 -1.215 26.574 1.00 95.56 286 ASP A C 1
ATOM 2132 O O . ASP A 1 286 ? -5.703 -0.083 26.733 1.00 95.56 286 ASP A O 1
ATOM 2136 N N . PRO A 1 287 ? -5.391 -2.147 27.535 1.00 94.19 287 PRO A N 1
ATOM 2137 C CA . PRO A 1 287 ? -6.171 -1.906 28.746 1.00 94.19 287 PRO A CA 1
ATOM 2138 C C . PRO A 1 287 ? -5.550 -0.873 29.696 1.00 94.19 287 PRO A C 1
ATOM 2140 O O . PRO A 1 287 ? -6.244 -0.397 30.597 1.00 94.19 287 PRO A O 1
ATOM 2143 N N . GLN A 1 288 ? -4.262 -0.537 29.559 1.00 94.69 288 GLN A N 1
ATOM 2144 C CA . GLN A 1 288 ? -3.615 0.461 30.415 1.00 94.69 288 GLN A CA 1
ATOM 2145 C C . GLN A 1 288 ? -3.942 1.885 29.972 1.00 94.69 288 GLN A C 1
ATOM 2147 O O . GLN A 1 288 ? -4.293 2.718 30.810 1.00 94.69 288 GLN A O 1
ATOM 2152 N N . SER A 1 289 ? -3.839 2.161 28.673 1.00 92.56 289 SER A N 1
ATOM 2153 C CA . SER A 1 289 ? -4.173 3.463 28.088 1.00 92.56 289 SER A CA 1
ATOM 2154 C C . SER A 1 289 ? -5.649 3.601 27.705 1.00 92.56 289 SER A C 1
ATOM 2156 O O . SER A 1 289 ? -6.131 4.727 27.581 1.00 92.56 289 SER A O 1
ATOM 2158 N N . SER A 1 290 ? -6.381 2.486 27.579 1.00 92.00 290 SER A N 1
ATOM 2159 C CA . SER A 1 290 ? -7.726 2.427 26.987 1.00 92.00 290 SER A CA 1
ATOM 2160 C C . SER A 1 290 ? -7.766 2.995 25.562 1.00 92.00 290 SER A C 1
ATOM 2162 O O . SER A 1 290 ? -8.722 3.679 25.199 1.00 92.00 290 SER A O 1
ATOM 2164 N N . GLN A 1 291 ? -6.709 2.749 24.785 1.00 94.56 291 GLN A N 1
ATOM 2165 C CA . GLN A 1 291 ? -6.555 3.185 23.397 1.00 94.56 291 GLN A CA 1
ATOM 2166 C C . GLN A 1 291 ? -6.171 2.006 22.507 1.00 94.56 291 GLN A C 1
ATOM 2168 O O . GLN A 1 291 ? -5.589 1.032 22.982 1.00 94.56 291 GLN A O 1
ATOM 2173 N N . CYS A 1 292 ? -6.495 2.123 21.226 1.00 97.00 292 CYS A N 1
ATOM 2174 C CA . CYS A 1 292 ? -6.113 1.172 20.193 1.00 97.00 292 CYS A CA 1
ATOM 2175 C C . CYS A 1 292 ? -4.781 1.588 19.574 1.00 97.00 292 CYS A C 1
ATOM 2177 O O . CYS A 1 292 ? -4.535 2.778 19.350 1.00 97.00 292 CYS A O 1
ATOM 2179 N N . GLY A 1 293 ? -3.896 0.610 19.393 1.00 97.00 293 GLY A N 1
ATOM 2180 C CA . GLY A 1 293 ? -2.531 0.802 18.908 1.00 97.00 293 GLY A CA 1
ATOM 2181 C C . GLY A 1 293 ? -2.395 0.754 17.389 1.00 97.00 293 GLY A C 1
ATOM 2182 O O . GLY A 1 293 ? -1.386 1.231 16.866 1.00 97.00 293 GLY A O 1
ATOM 2183 N N . SER A 1 294 ? -3.399 0.232 16.689 1.00 97.94 294 SER A N 1
ATOM 2184 C CA . SER A 1 294 ? -3.399 0.056 15.240 1.00 97.94 294 SER A CA 1
ATOM 2185 C C . SER A 1 294 ? -4.748 0.441 14.631 1.00 97.94 294 SER A C 1
ATOM 2187 O O . SER A 1 294 ? -5.764 0.557 15.322 1.00 97.94 294 SER A O 1
ATOM 2189 N N . ILE A 1 295 ? -4.743 0.714 13.328 1.00 98.00 295 ILE A N 1
ATOM 2190 C CA . ILE A 1 295 ? -5.937 1.079 12.565 1.00 98.00 295 ILE A CA 1
ATOM 2191 C C . ILE A 1 295 ? -6.112 0.147 11.369 1.00 98.00 295 ILE A C 1
ATOM 2193 O O . ILE A 1 295 ? -5.179 -0.069 10.586 1.00 98.00 295 ILE A O 1
ATOM 2197 N N . SER A 1 296 ? -7.312 -0.404 11.215 1.00 98.12 296 SER A N 1
ATOM 2198 C CA . SER A 1 296 ? -7.650 -1.254 10.081 1.00 98.12 296 SER A CA 1
ATOM 2199 C C . SER A 1 296 ? -7.590 -0.457 8.778 1.00 98.12 296 SER A C 1
ATOM 2201 O O . SER A 1 296 ? -8.222 0.591 8.596 1.00 98.12 296 SER A O 1
ATOM 2203 N N . THR A 1 297 ? -6.764 -0.947 7.860 1.00 97.06 297 THR A N 1
ATOM 2204 C CA . THR A 1 297 ? -6.414 -0.284 6.605 1.00 97.06 297 THR A CA 1
ATOM 2205 C C . THR A 1 297 ? -6.519 -1.274 5.457 1.00 97.06 297 THR A C 1
ATOM 2207 O O . THR A 1 297 ? -6.214 -2.456 5.602 1.00 97.06 297 THR A O 1
ATOM 2210 N N . MET A 1 298 ? -6.925 -0.775 4.293 1.00 96.25 298 MET A N 1
ATOM 2211 C CA . MET A 1 298 ? -7.047 -1.551 3.074 1.00 96.25 298 MET A CA 1
ATOM 2212 C C . MET A 1 298 ? -6.337 -0.858 1.918 1.00 96.25 298 MET A C 1
ATOM 2214 O O . MET A 1 298 ? -6.491 0.346 1.693 1.00 96.25 298 MET A O 1
ATOM 2218 N N . PHE A 1 299 ? -5.583 -1.653 1.171 1.00 95.62 299 PHE A N 1
ATOM 2219 C CA . PHE A 1 299 ? -4.874 -1.255 -0.029 1.00 95.62 299 PHE A CA 1
ATOM 2220 C C . PHE A 1 299 ? -5.450 -1.989 -1.234 1.00 95.62 299 PHE A C 1
ATOM 2222 O O . PHE A 1 299 ? -5.737 -3.186 -1.157 1.00 95.62 299 PHE A O 1
ATOM 2229 N N . ARG A 1 300 ? -5.579 -1.288 -2.360 1.00 95.19 300 ARG A N 1
ATOM 2230 C CA . ARG A 1 300 ? -5.712 -1.920 -3.672 1.00 95.19 300 ARG A CA 1
ATOM 2231 C C . ARG A 1 300 ? -4.343 -2.410 -4.123 1.00 95.19 300 ARG A C 1
ATOM 2233 O O . ARG A 1 300 ? -3.331 -1.741 -3.901 1.00 95.19 300 ARG A O 1
ATOM 2240 N N . VAL A 1 301 ? -4.321 -3.551 -4.789 1.00 96.69 301 VAL A N 1
ATOM 2241 C CA . VAL A 1 301 ? -3.101 -4.131 -5.336 1.00 96.69 301 VAL A CA 1
ATOM 2242 C C . VAL A 1 301 ? -3.388 -4.739 -6.704 1.00 96.69 301 VAL A C 1
ATOM 2244 O O . VAL A 1 301 ? -4.425 -5.362 -6.909 1.00 96.69 301 VAL A O 1
ATOM 2247 N N . ALA A 1 302 ? -2.466 -4.560 -7.639 1.00 97.75 302 ALA A N 1
ATOM 2248 C CA . ALA A 1 302 ? -2.447 -5.288 -8.899 1.00 97.75 302 ALA A CA 1
ATOM 2249 C C . ALA A 1 302 ? -1.020 -5.730 -9.198 1.00 97.75 302 ALA A C 1
ATOM 2251 O O . ALA A 1 302 ? -0.066 -5.066 -8.783 1.00 97.75 302 ALA A O 1
ATOM 2252 N N . GLY A 1 303 ? -0.858 -6.832 -9.916 1.00 97.69 303 GLY A N 1
ATOM 2253 C CA . GLY A 1 303 ? 0.457 -7.357 -10.251 1.00 97.69 303 GLY A CA 1
ATOM 2254 C C . GLY A 1 303 ? 0.476 -8.126 -11.555 1.00 97.69 303 GLY A C 1
ATOM 2255 O O . GLY A 1 303 ? -0.552 -8.569 -12.059 1.00 97.69 303 GLY A O 1
ATOM 2256 N N . VAL A 1 304 ? 1.677 -8.276 -12.102 1.00 97.88 304 VAL A N 1
ATOM 2257 C CA . VAL A 1 304 ? 1.942 -8.993 -13.350 1.00 97.88 304 VAL A CA 1
ATOM 2258 C C . VAL A 1 304 ? 2.972 -10.091 -13.115 1.00 97.88 304 VAL A C 1
ATOM 2260 O O . VAL A 1 304 ? 3.800 -9.998 -12.206 1.00 97.88 304 VAL A O 1
ATOM 2263 N N . GLN A 1 305 ? 2.915 -11.154 -13.912 1.00 97.25 305 GLN A N 1
ATOM 2264 C CA . GLN A 1 305 ? 3.761 -12.330 -13.730 1.00 97.25 305 GLN A CA 1
ATOM 2265 C C . GLN A 1 305 ? 5.262 -11.993 -13.830 1.00 97.25 305 GLN A C 1
ATOM 2267 O O . GLN A 1 305 ? 5.697 -11.262 -14.723 1.00 97.25 305 GLN A O 1
ATOM 2272 N N . ALA A 1 306 ? 6.060 -12.564 -12.925 1.00 96.12 306 ALA A N 1
ATOM 2273 C CA . ALA A 1 306 ? 7.510 -12.403 -12.827 1.00 96.12 306 ALA A CA 1
ATOM 2274 C C . ALA A 1 306 ? 8.189 -13.692 -12.324 1.00 96.12 306 ALA A C 1
ATOM 2276 O O . ALA A 1 306 ? 7.568 -14.547 -11.693 1.00 96.12 306 ALA A O 1
ATOM 2277 N N . PHE A 1 307 ? 9.493 -13.825 -12.562 1.00 95.00 307 PHE A N 1
ATOM 2278 C CA . PHE A 1 307 ? 10.309 -14.903 -12.005 1.00 95.00 307 PHE A CA 1
ATOM 2279 C C . PHE A 1 307 ? 10.983 -14.431 -10.723 1.00 95.00 307 PHE A C 1
ATOM 2281 O O . PHE A 1 307 ? 11.759 -13.480 -10.745 1.00 95.00 307 PHE A O 1
ATOM 2288 N N . LEU A 1 308 ? 10.728 -15.112 -9.608 1.00 95.44 308 LEU A N 1
ATOM 2289 C CA . LEU A 1 308 ? 11.349 -14.757 -8.334 1.00 95.44 308 LEU A CA 1
ATOM 2290 C C . LEU A 1 308 ? 12.585 -15.620 -8.103 1.00 95.44 308 LEU A C 1
ATOM 2292 O O . LEU A 1 308 ? 12.518 -16.842 -8.242 1.00 95.44 308 LEU A O 1
ATOM 2296 N N . VAL A 1 309 ? 13.707 -15.018 -7.723 1.00 94.12 309 VAL A N 1
ATOM 2297 C CA . VAL A 1 309 ? 14.926 -15.747 -7.343 1.00 94.12 309 VAL A CA 1
ATOM 2298 C C . VAL A 1 309 ? 15.253 -15.514 -5.873 1.00 94.12 309 VAL A C 1
ATOM 2300 O O . VAL A 1 309 ? 14.965 -14.461 -5.306 1.00 94.12 309 VAL A O 1
ATOM 2303 N N . GLY A 1 310 ? 15.814 -16.535 -5.221 1.00 85.12 310 GLY A N 1
ATOM 2304 C CA . GLY A 1 310 ? 16.248 -16.432 -3.830 1.00 85.12 310 GLY A CA 1
ATOM 2305 C C . GLY A 1 310 ? 17.320 -15.357 -3.646 1.00 85.12 310 GLY A C 1
ATOM 2306 O O . GLY A 1 310 ? 17.986 -14.987 -4.609 1.00 85.12 310 GLY A O 1
ATOM 2307 N N . ALA A 1 311 ? 17.501 -14.905 -2.400 1.00 68.25 311 ALA A N 1
ATOM 2308 C CA . ALA A 1 311 ? 18.495 -13.898 -2.035 1.00 68.25 311 ALA A CA 1
ATOM 2309 C C . ALA A 1 311 ? 19.911 -14.339 -2.461 1.00 68.25 311 ALA A C 1
ATOM 2311 O O . ALA A 1 311 ? 20.591 -15.108 -1.780 1.00 68.25 311 ALA A O 1
ATOM 2312 N N . GLY A 1 312 ? 20.319 -13.864 -3.628 1.00 52.84 312 GLY A N 1
ATOM 2313 C CA . GLY A 1 312 ? 21.658 -13.871 -4.194 1.00 52.84 312 GLY A CA 1
ATOM 2314 C C . GLY A 1 312 ? 21.895 -12.479 -4.775 1.00 52.84 312 GLY A C 1
ATOM 2315 O O . GLY A 1 312 ? 20.934 -11.731 -4.948 1.00 52.84 312 GLY A O 1
ATOM 2316 N N . GLU A 1 313 ? 23.158 -12.113 -5.012 1.00 40.94 313 GLU A N 1
ATOM 2317 C CA . GLU A 1 313 ? 23.520 -10.798 -5.566 1.00 40.94 313 GLU A CA 1
ATOM 2318 C C . GLU A 1 313 ? 22.575 -10.392 -6.717 1.00 40.94 313 GLU A C 1
ATOM 2320 O O . GLU A 1 313 ? 22.212 -11.273 -7.509 1.00 40.94 313 GLU A O 1
ATOM 2325 N N . PRO A 1 314 ? 22.154 -9.109 -6.782 1.00 42.00 314 PRO A N 1
ATOM 2326 C CA . PRO A 1 314 ? 21.069 -8.634 -7.640 1.00 42.00 314 PRO A CA 1
ATOM 2327 C C . PRO A 1 314 ? 21.168 -9.232 -9.041 1.00 42.00 314 PRO A C 1
ATOM 2329 O O . PRO A 1 314 ? 22.195 -9.140 -9.726 1.00 42.00 314 PRO A O 1
ATOM 2332 N N . GLY A 1 315 ? 20.110 -9.946 -9.420 1.00 40.44 315 GLY A N 1
ATOM 2333 C CA . GLY A 1 315 ? 20.071 -10.767 -10.615 1.00 40.44 315 GLY A CA 1
ATOM 2334 C C . GLY A 1 315 ? 20.035 -9.893 -11.858 1.00 40.44 315 GLY A C 1
ATOM 2335 O O . GLY A 1 315 ? 18.971 -9.479 -12.279 1.00 40.44 315 GLY A O 1
ATOM 2336 N N . GLY A 1 316 ? 21.213 -9.648 -12.434 1.00 39.41 316 GLY A N 1
ATOM 2337 C CA . GLY A 1 316 ? 21.468 -9.277 -13.828 1.00 39.41 316 GLY A CA 1
ATOM 2338 C C . GLY A 1 316 ? 20.395 -8.459 -14.553 1.00 39.41 316 GLY A C 1
ATOM 2339 O O . GLY A 1 316 ? 19.435 -9.018 -15.078 1.00 39.41 316 GLY A O 1
ATOM 2340 N N . GLN A 1 317 ? 20.680 -7.164 -14.739 1.00 43.81 317 GLN A N 1
ATOM 2341 C CA . GLN A 1 317 ? 20.122 -6.365 -15.834 1.00 43.81 317 GLN A CA 1
ATOM 2342 C C . GLN A 1 317 ? 20.059 -7.205 -17.116 1.00 43.81 317 GLN A C 1
ATOM 2344 O O . GLN A 1 317 ? 21.070 -7.763 -17.560 1.00 43.81 317 GLN A O 1
ATOM 2349 N N . GLY A 1 318 ? 18.859 -7.294 -17.696 1.00 36.34 318 GLY A N 1
ATOM 2350 C CA . GLY A 1 318 ? 18.627 -7.913 -18.995 1.00 36.34 318 GLY A CA 1
ATOM 2351 C C . GLY A 1 318 ? 19.677 -7.442 -20.001 1.00 36.34 318 GLY A C 1
ATOM 2352 O O . GLY A 1 318 ? 19.943 -6.250 -20.139 1.00 36.34 318 GLY A O 1
ATOM 2353 N N . GLY A 1 319 ? 20.344 -8.405 -20.635 1.00 34.00 319 GLY A N 1
ATOM 2354 C CA . GLY A 1 319 ? 21.586 -8.168 -21.353 1.00 34.00 319 GLY A CA 1
ATOM 2355 C C . GLY A 1 319 ? 21.480 -7.154 -22.492 1.00 34.00 319 GLY A C 1
ATOM 2356 O O . GLY A 1 319 ? 20.644 -7.290 -23.379 1.00 34.00 319 GLY A O 1
ATOM 2357 N N . ASN A 1 320 ? 22.443 -6.233 -22.534 1.00 33.94 320 ASN A N 1
ATOM 2358 C CA . ASN A 1 320 ? 22.823 -5.513 -23.744 1.00 33.94 320 ASN A CA 1
ATOM 2359 C C . ASN A 1 320 ? 24.265 -5.872 -24.120 1.00 33.94 320 ASN A C 1
ATOM 2361 O O . ASN A 1 320 ? 25.235 -5.243 -23.703 1.00 33.94 320 ASN A O 1
ATOM 2365 N N . GLY A 1 321 ? 24.400 -6.923 -24.928 1.00 33.12 321 GLY A N 1
ATOM 2366 C CA . GLY A 1 321 ? 25.581 -7.131 -25.755 1.00 33.12 321 GLY A CA 1
ATOM 2367 C C . GLY A 1 321 ? 25.402 -6.383 -27.074 1.00 33.12 321 GLY A C 1
ATOM 2368 O O . GLY A 1 321 ? 24.701 -6.874 -27.954 1.00 33.12 321 GLY A O 1
ATOM 2369 N N . GLY A 1 322 ? 26.029 -5.215 -27.219 1.00 27.78 322 GLY A N 1
ATOM 2370 C CA . GLY A 1 322 ? 26.044 -4.465 -28.477 1.00 27.78 322 GLY A CA 1
ATOM 2371 C C . GLY A 1 322 ? 26.753 -3.117 -28.354 1.00 27.78 322 GLY A C 1
ATOM 2372 O O . GLY A 1 322 ? 26.332 -2.265 -27.586 1.00 27.78 322 GLY A O 1
ATOM 2373 N N . ASP A 1 323 ? 27.843 -2.965 -29.101 1.00 32.25 323 ASP A N 1
ATOM 2374 C CA . ASP A 1 323 ? 28.783 -1.840 -29.147 1.00 32.25 323 ASP A CA 1
ATOM 2375 C C . ASP A 1 323 ? 28.196 -0.410 -29.046 1.00 32.25 323 ASP A C 1
ATOM 2377 O O .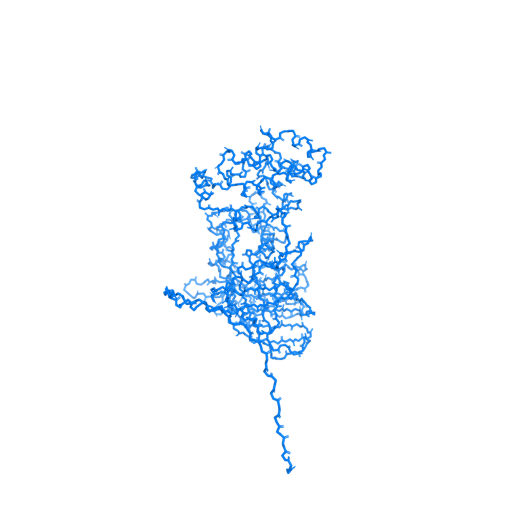 ASP A 1 323 ? 27.351 -0.003 -29.838 1.00 32.25 323 ASP A O 1
ATOM 2381 N N . GLY A 1 324 ? 28.813 0.406 -28.179 1.00 35.38 324 GLY A N 1
ATOM 2382 C CA . GLY A 1 324 ? 29.233 1.771 -28.525 1.00 35.38 324 GLY A CA 1
ATOM 2383 C C . GLY A 1 324 ? 28.155 2.832 -28.769 1.00 35.38 324 GLY A C 1
ATOM 2384 O O . GLY A 1 324 ? 28.195 3.501 -29.800 1.00 35.38 324 GLY A O 1
ATOM 2385 N N . GLY A 1 325 ? 27.268 3.067 -27.803 1.00 27.36 325 GLY A N 1
ATOM 2386 C CA . GLY A 1 325 ? 26.413 4.257 -27.752 1.00 27.36 325 GLY A CA 1
ATOM 2387 C C . GLY A 1 325 ? 26.076 4.600 -26.304 1.00 27.36 325 GLY A C 1
ATOM 2388 O O . GLY A 1 325 ? 25.646 3.729 -25.558 1.00 27.36 325 GLY A O 1
ATOM 2389 N N . ALA A 1 326 ? 26.335 5.841 -25.890 1.00 39.06 326 ALA A N 1
ATOM 2390 C CA . ALA A 1 326 ? 26.045 6.318 -24.543 1.00 39.06 326 ALA A CA 1
ATOM 2391 C C . ALA A 1 326 ? 24.532 6.271 -24.281 1.00 39.06 326 ALA A C 1
ATOM 2393 O O . ALA A 1 326 ? 23.792 7.065 -24.854 1.00 39.06 326 ALA A O 1
ATOM 2394 N N . ILE A 1 327 ? 24.088 5.342 -23.431 1.00 32.06 327 ILE A N 1
ATOM 2395 C CA . ILE A 1 327 ? 22.739 5.314 -22.863 1.00 32.06 327 ILE A CA 1
ATOM 2396 C C . ILE A 1 327 ? 22.848 5.034 -21.359 1.00 32.06 327 ILE A C 1
ATOM 2398 O O . ILE A 1 327 ? 23.377 4.009 -20.937 1.00 32.06 327 ILE A O 1
ATOM 2402 N N . THR A 1 328 ? 22.395 6.047 -20.616 1.00 38.09 328 THR A N 1
ATOM 2403 C CA . THR A 1 328 ? 21.789 6.092 -19.275 1.00 38.09 328 THR A CA 1
ATOM 2404 C C . THR A 1 328 ? 22.095 4.948 -18.307 1.00 38.09 328 THR A C 1
ATOM 2406 O O . THR A 1 328 ? 21.458 3.895 -18.316 1.00 38.09 328 THR A O 1
ATOM 2409 N N . THR A 1 329 ? 23.018 5.225 -17.392 1.00 33.41 329 THR A N 1
ATOM 2410 C CA . THR A 1 329 ? 23.183 4.493 -16.136 1.00 33.41 329 THR A CA 1
ATOM 2411 C C . THR A 1 329 ? 21.977 4.757 -15.213 1.00 33.41 329 THR A C 1
ATOM 2413 O O . THR A 1 329 ? 21.596 5.921 -15.081 1.00 33.41 329 THR A O 1
ATOM 2416 N N . PRO A 1 330 ? 21.385 3.736 -14.561 1.00 35.81 330 PRO A N 1
ATOM 2417 C CA . PRO A 1 330 ? 20.384 3.921 -13.503 1.00 35.81 330 PRO A CA 1
ATOM 2418 C C . PRO A 1 330 ? 20.937 4.753 -12.335 1.00 35.81 330 PRO A C 1
ATOM 2420 O O . PRO A 1 330 ? 22.120 4.664 -12.003 1.00 35.81 330 PRO A O 1
ATOM 2423 N N . VAL A 1 331 ? 20.092 5.596 -11.746 1.00 42.16 331 VAL A N 1
ATOM 2424 C CA . VAL A 1 331 ? 20.504 6.808 -11.017 1.00 42.16 331 VAL A CA 1
ATOM 2425 C C . VAL A 1 331 ? 20.905 6.630 -9.559 1.00 42.16 331 VAL A C 1
ATOM 2427 O O . VAL A 1 331 ? 21.590 7.502 -9.024 1.00 42.16 331 VAL A O 1
ATOM 2430 N N . ASP A 1 332 ? 20.742 5.444 -8.990 1.00 39.72 332 ASP A N 1
ATOM 2431 C CA . ASP A 1 332 ? 21.395 5.099 -7.717 1.00 39.72 332 ASP A CA 1
ATOM 2432 C C . ASP A 1 332 ? 22.937 5.044 -7.851 1.00 39.72 332 ASP A C 1
ATOM 2434 O O . ASP A 1 332 ? 23.662 4.823 -6.883 1.00 39.72 332 ASP A O 1
ATOM 2438 N N . GLN A 1 333 ? 23.460 5.259 -9.068 1.00 47.38 333 GLN A N 1
ATOM 2439 C CA . GLN A 1 333 ? 24.881 5.286 -9.413 1.00 47.38 333 GLN A CA 1
ATOM 2440 C C . GLN A 1 333 ? 25.404 6.668 -9.846 1.00 47.38 333 GLN A C 1
ATOM 2442 O O . GLN A 1 333 ? 26.560 6.760 -10.270 1.00 47.38 333 GLN A O 1
ATOM 2447 N N . CYS A 1 334 ? 24.604 7.746 -9.806 1.00 54.75 334 CYS A N 1
ATOM 2448 C CA . CYS A 1 334 ? 25.078 9.053 -10.295 1.00 54.75 334 CYS A CA 1
ATOM 2449 C C . CYS A 1 334 ? 25.967 9.793 -9.280 1.00 54.75 334 CYS A C 1
ATOM 2451 O O . CYS A 1 334 ? 26.797 10.608 -9.688 1.00 54.75 334 CYS A O 1
ATOM 2453 N N . LEU A 1 335 ? 25.822 9.482 -7.987 1.00 57.44 335 LEU A N 1
ATOM 2454 C CA . LEU A 1 335 ? 26.601 10.061 -6.897 1.00 57.44 335 LEU A CA 1
ATOM 2455 C C . LEU A 1 335 ? 27.764 9.138 -6.532 1.00 57.44 335 LEU A C 1
ATOM 2457 O O . LEU A 1 335 ? 27.575 8.043 -6.011 1.00 57.44 335 LEU A O 1
ATOM 2461 N N . ASN A 1 336 ? 28.989 9.593 -6.781 1.00 63.75 336 ASN A N 1
ATOM 2462 C CA . ASN A 1 336 ? 30.166 9.033 -6.115 1.00 63.75 336 ASN A CA 1
ATOM 2463 C C . ASN A 1 336 ? 30.458 9.801 -4.811 1.00 63.75 336 ASN A C 1
ATOM 2465 O O . ASN A 1 336 ? 29.901 10.872 -4.570 1.00 63.75 336 ASN A O 1
ATOM 2469 N N . ASP A 1 337 ? 31.388 9.295 -3.998 1.00 68.88 337 ASP A N 1
ATOM 2470 C CA . ASP A 1 337 ? 31.793 9.930 -2.732 1.00 68.88 337 ASP A CA 1
ATOM 2471 C C . ASP A 1 337 ? 32.188 11.417 -2.886 1.00 68.88 337 ASP A C 1
ATOM 2473 O O . ASP A 1 337 ? 32.033 12.206 -1.953 1.00 68.88 337 ASP A O 1
ATOM 2477 N N . ALA A 1 338 ? 32.698 11.827 -4.055 1.00 69.00 338 ALA A N 1
ATOM 2478 C CA . ALA A 1 338 ? 33.044 13.222 -4.323 1.00 69.00 338 ALA A CA 1
ATOM 2479 C C . ALA A 1 338 ? 31.809 14.085 -4.633 1.00 69.00 338 ALA A C 1
ATOM 2481 O O . ALA A 1 338 ? 31.761 15.236 -4.201 1.00 69.00 338 ALA A O 1
ATOM 2482 N N . ASP A 1 339 ? 30.807 13.533 -5.319 1.00 64.19 339 ASP A N 1
ATOM 2483 C CA . ASP A 1 339 ? 29.526 14.202 -5.569 1.00 64.19 339 ASP A CA 1
ATOM 2484 C C . ASP A 1 339 ? 28.741 14.390 -4.265 1.00 64.19 339 ASP A C 1
ATOM 2486 O O . ASP A 1 339 ? 28.198 15.466 -4.015 1.00 64.19 339 ASP A O 1
ATOM 2490 N N . GLN A 1 340 ? 28.757 13.386 -3.382 1.00 67.50 340 GLN A N 1
ATOM 2491 C CA . GLN A 1 340 ? 28.162 13.503 -2.051 1.00 67.50 340 GLN A CA 1
ATOM 2492 C C . GLN A 1 340 ? 28.851 14.596 -1.221 1.00 67.50 340 GLN A C 1
ATOM 2494 O O . GLN A 1 340 ? 28.180 15.457 -0.654 1.00 67.50 340 GLN A O 1
ATOM 2499 N N . ALA A 1 341 ? 30.186 14.629 -1.205 1.00 70.19 341 ALA A N 1
ATOM 2500 C CA . ALA A 1 341 ? 30.933 15.673 -0.504 1.00 70.19 341 ALA A CA 1
ATOM 2501 C C . ALA A 1 341 ? 30.673 17.081 -1.079 1.00 70.19 341 ALA A C 1
ATOM 2503 O O . ALA A 1 341 ? 30.656 18.062 -0.332 1.00 70.19 341 ALA A O 1
ATOM 2504 N N . ALA A 1 342 ? 30.458 17.196 -2.394 1.00 68.31 342 ALA A N 1
ATOM 2505 C CA . ALA A 1 342 ? 30.096 18.453 -3.043 1.00 68.31 342 ALA A CA 1
ATOM 2506 C C . ALA A 1 342 ? 28.680 18.917 -2.651 1.00 68.31 342 ALA A C 1
ATOM 2508 O O . ALA A 1 342 ? 28.490 20.094 -2.347 1.00 68.31 342 ALA A O 1
ATOM 2509 N N . LEU A 1 343 ? 27.706 18.003 -2.579 1.00 66.81 343 LEU A N 1
ATOM 2510 C CA . LEU A 1 343 ? 26.347 18.298 -2.105 1.00 66.81 343 LEU A CA 1
ATOM 2511 C C . LEU A 1 343 ? 26.325 18.716 -0.632 1.00 66.81 343 LEU A C 1
ATOM 2513 O O . LEU A 1 343 ? 25.659 19.688 -0.277 1.00 66.81 343 LEU A O 1
ATOM 2517 N N . GLU A 1 344 ? 27.078 18.023 0.221 1.00 69.75 344 GLU A N 1
ATOM 2518 C CA . GLU A 1 344 ? 27.209 18.357 1.643 1.00 69.75 344 GLU A CA 1
ATOM 2519 C C . GLU A 1 344 ? 27.866 19.730 1.853 1.00 69.75 344 GLU A C 1
ATOM 2521 O O . GLU A 1 344 ? 27.498 20.453 2.776 1.00 69.75 344 GLU A O 1
ATOM 2526 N N . ALA A 1 345 ? 28.788 20.136 0.972 1.00 72.38 345 ALA A N 1
ATOM 2527 C CA . ALA A 1 345 ? 29.411 21.461 1.011 1.00 72.38 345 ALA A CA 1
ATOM 2528 C C . ALA A 1 345 ? 28.472 22.604 0.577 1.00 72.38 345 ALA A C 1
ATOM 2530 O O . ALA A 1 345 ? 28.726 23.761 0.919 1.00 72.38 345 ALA A O 1
ATOM 2531 N N . LEU A 1 346 ? 27.412 22.291 -0.175 1.00 66.56 346 LEU A N 1
ATOM 2532 C CA . LEU A 1 346 ? 26.382 23.239 -0.615 1.00 66.56 346 LEU A CA 1
ATOM 2533 C C . LEU A 1 346 ? 25.192 23.315 0.351 1.00 66.56 346 LEU A C 1
ATOM 2535 O O . LEU A 1 346 ? 24.421 24.272 0.290 1.00 66.56 346 LEU A O 1
ATOM 2539 N N . ALA A 1 347 ? 25.040 22.331 1.238 1.00 63.94 347 ALA A N 1
ATOM 2540 C CA . ALA A 1 347 ? 23.990 22.319 2.244 1.00 63.94 347 ALA A CA 1
ATOM 2541 C C . ALA A 1 347 ? 24.192 23.439 3.285 1.00 63.94 347 ALA A C 1
ATOM 2543 O O . ALA A 1 347 ? 25.308 23.735 3.715 1.00 63.94 347 ALA A O 1
ATOM 2544 N N . SER A 1 348 ? 23.092 24.049 3.723 1.00 66.00 348 SER A N 1
ATOM 2545 C CA . SER A 1 348 ? 23.054 24.991 4.849 1.00 66.00 348 SER A CA 1
ATOM 2546 C C . SER A 1 348 ? 22.160 24.445 5.966 1.00 66.00 348 SER A C 1
ATOM 2548 O O . SER A 1 348 ? 21.446 23.467 5.761 1.00 66.00 348 SER A O 1
ATOM 2550 N N . GLU A 1 349 ? 22.158 25.077 7.146 1.00 52.03 349 GLU A N 1
ATOM 2551 C CA . GLU A 1 349 ? 21.265 24.673 8.251 1.00 52.03 349 GLU A CA 1
ATOM 2552 C C . GLU A 1 349 ? 19.766 24.757 7.885 1.00 52.03 349 GLU A C 1
ATOM 2554 O O . GLU A 1 349 ? 18.954 24.105 8.535 1.00 52.03 349 GLU A O 1
ATOM 2559 N N . GLU A 1 350 ? 19.397 25.514 6.842 1.00 46.38 350 GLU A N 1
ATOM 2560 C CA . GLU A 1 350 ? 18.007 25.701 6.393 1.00 46.38 350 GLU A CA 1
ATOM 2561 C C . GLU A 1 350 ? 17.671 24.995 5.063 1.00 46.38 350 GLU A C 1
ATOM 2563 O O . GLU A 1 350 ? 16.496 24.896 4.717 1.00 46.38 350 GLU A O 1
ATOM 2568 N N . GLN A 1 351 ? 18.657 24.511 4.294 1.00 50.84 351 GLN A N 1
ATOM 2569 C CA . GLN A 1 351 ? 18.431 23.934 2.957 1.00 50.84 351 GLN A CA 1
ATOM 2570 C C . GLN A 1 351 ? 19.363 22.755 2.674 1.00 50.84 351 GLN A C 1
ATOM 2572 O O . GLN A 1 351 ? 20.583 22.862 2.820 1.00 50.84 351 GLN A O 1
ATOM 2577 N N . SER A 1 352 ? 18.791 21.641 2.212 1.00 58.00 352 SER A N 1
ATOM 2578 C CA . SER A 1 352 ? 19.547 20.464 1.784 1.00 58.00 352 SER A CA 1
ATOM 2579 C C . SER A 1 352 ? 20.283 20.725 0.460 1.00 58.00 352 SER A C 1
ATOM 2581 O O . SER A 1 352 ? 19.806 21.466 -0.401 1.00 58.00 352 SER A O 1
ATOM 2583 N N . GLY A 1 353 ? 21.451 20.098 0.272 1.00 56.31 353 GLY A N 1
ATOM 2584 C CA . GLY A 1 353 ? 22.256 20.218 -0.956 1.00 56.31 353 GLY A CA 1
ATOM 2585 C C . GLY A 1 353 ? 21.484 19.971 -2.271 1.00 56.31 353 GLY A C 1
ATOM 2586 O O . GLY A 1 353 ? 21.646 20.751 -3.207 1.00 56.31 353 GLY A O 1
ATOM 2587 N N . PRO A 1 354 ? 20.590 18.968 -2.357 1.00 57.44 354 PRO A N 1
ATOM 2588 C CA . PRO A 1 354 ? 19.757 18.718 -3.540 1.00 57.44 354 PRO A CA 1
ATOM 2589 C C . PRO A 1 354 ? 18.813 19.874 -3.902 1.00 57.44 354 PRO A C 1
ATOM 2591 O O . PRO A 1 354 ? 18.650 20.190 -5.080 1.00 57.44 354 PRO A O 1
ATOM 2594 N N . ALA A 1 355 ? 18.240 20.561 -2.906 1.00 57.75 355 ALA A N 1
ATOM 2595 C CA . ALA A 1 355 ? 17.381 21.722 -3.144 1.00 57.75 355 ALA A CA 1
ATOM 2596 C C . ALA A 1 355 ? 18.165 22.883 -3.784 1.00 57.75 355 ALA A C 1
ATOM 2598 O O . ALA A 1 355 ? 17.662 23.563 -4.679 1.00 57.75 355 ALA A O 1
ATOM 2599 N N . VAL A 1 356 ? 19.431 23.060 -3.390 1.00 63.16 356 VAL A N 1
ATOM 2600 C CA . VAL A 1 356 ? 20.339 24.055 -3.982 1.00 63.16 356 VAL A CA 1
ATOM 2601 C C . VAL A 1 356 ? 20.661 23.711 -5.440 1.00 63.16 356 VAL A C 1
ATOM 2603 O O . VAL A 1 356 ? 20.658 24.598 -6.293 1.00 63.16 356 VAL A O 1
ATOM 2606 N N . VAL A 1 357 ? 20.873 22.431 -5.763 1.00 66.25 357 VAL A N 1
ATOM 2607 C CA . VAL A 1 357 ? 21.107 21.985 -7.150 1.00 66.25 357 VAL A CA 1
ATOM 2608 C C . VAL A 1 357 ? 19.867 22.189 -8.018 1.00 66.25 357 VAL A C 1
ATOM 2610 O O . VAL A 1 357 ? 19.997 22.672 -9.140 1.00 66.25 357 VAL A O 1
ATOM 2613 N N . GLY A 1 358 ? 18.669 21.912 -7.495 1.00 63.59 358 GLY A N 1
ATOM 2614 C CA . GLY A 1 358 ? 17.405 22.195 -8.182 1.00 63.59 358 GLY A CA 1
ATOM 2615 C C . GLY A 1 358 ? 17.213 23.684 -8.488 1.00 63.59 358 GLY A C 1
ATOM 2616 O O . GLY A 1 358 ? 16.824 24.043 -9.599 1.00 63.59 358 GLY A O 1
ATOM 2617 N N . MET A 1 359 ? 17.569 24.569 -7.550 1.00 67.75 359 MET A N 1
ATOM 2618 C CA . MET A 1 359 ? 17.560 26.019 -7.785 1.00 67.75 359 MET A CA 1
ATOM 2619 C C . MET A 1 359 ? 18.550 26.434 -8.883 1.00 67.75 359 MET A C 1
ATOM 2621 O O . MET A 1 359 ? 18.180 27.168 -9.798 1.00 67.75 359 MET A O 1
ATOM 2625 N N . ILE A 1 360 ? 19.784 25.921 -8.843 1.00 71.62 360 ILE A N 1
ATOM 2626 C CA . ILE A 1 360 ? 20.806 26.192 -9.869 1.00 71.62 360 ILE A CA 1
ATOM 2627 C C . ILE A 1 360 ? 20.342 25.683 -11.240 1.00 71.62 360 ILE A C 1
ATOM 2629 O O . ILE A 1 360 ? 20.471 26.391 -12.240 1.00 71.62 360 ILE A O 1
ATOM 2633 N N . ALA A 1 361 ? 19.755 24.486 -11.295 1.00 71.19 361 ALA A N 1
ATOM 2634 C CA . ALA A 1 361 ? 19.202 23.906 -12.514 1.00 71.19 361 ALA A CA 1
ATOM 2635 C C . ALA A 1 361 ? 18.054 24.751 -13.092 1.00 71.19 361 ALA A C 1
ATOM 2637 O O . ALA A 1 361 ? 17.948 24.866 -14.311 1.00 71.19 361 ALA A O 1
ATOM 2638 N N . GLY A 1 362 ? 17.235 25.383 -12.243 1.00 68.81 362 GLY A N 1
ATOM 2639 C CA . GLY A 1 362 ? 16.186 26.322 -12.655 1.00 68.81 362 GLY A CA 1
ATOM 2640 C C . GLY A 1 362 ? 16.713 27.670 -13.165 1.00 68.81 362 GLY A C 1
ATOM 2641 O O . GLY A 1 362 ? 16.109 28.270 -14.056 1.00 68.81 362 GLY A O 1
ATOM 2642 N N . ASP A 1 363 ? 17.864 28.125 -12.665 1.00 77.81 363 ASP A N 1
ATOM 2643 C CA . ASP A 1 363 ? 18.472 29.407 -13.048 1.00 77.81 363 ASP A CA 1
ATOM 2644 C C . ASP A 1 363 ? 19.370 29.310 -14.296 1.00 77.81 363 ASP A C 1
ATOM 2646 O O . ASP A 1 363 ? 19.467 30.261 -15.085 1.00 77.81 363 ASP A O 1
ATOM 2650 N N . CYS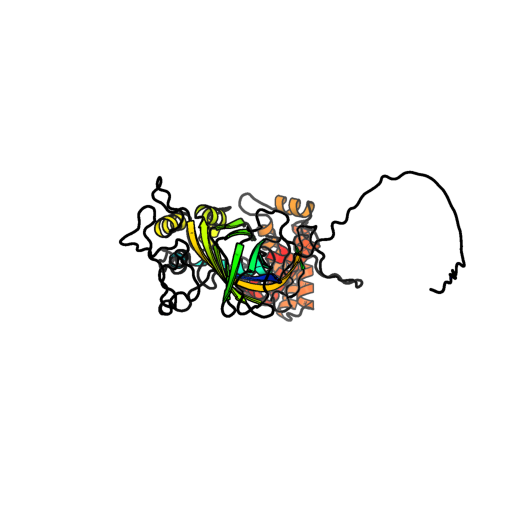 A 1 364 ? 20.023 28.168 -14.517 1.00 81.56 364 CYS A N 1
ATOM 2651 C CA . CYS A 1 364 ? 20.917 27.916 -15.654 1.00 81.56 364 CYS A CA 1
ATOM 2652 C C . CYS A 1 364 ? 20.298 28.173 -17.049 1.00 81.56 364 CYS A C 1
ATOM 2654 O O . CYS A 1 364 ? 20.969 28.803 -17.879 1.00 81.56 364 CYS A O 1
ATOM 2656 N N . PRO A 1 365 ? 19.034 27.787 -17.334 1.00 79.25 365 PRO A N 1
ATOM 2657 C CA . PRO A 1 365 ? 18.357 28.113 -18.590 1.00 79.25 365 PRO A CA 1
ATOM 2658 C C . PRO A 1 365 ? 18.391 29.610 -18.923 1.00 79.25 365 PRO A C 1
ATOM 2660 O O . PRO A 1 365 ? 18.668 30.001 -20.057 1.00 79.25 365 PRO A O 1
ATOM 2663 N N . LEU A 1 366 ? 18.150 30.462 -17.924 1.00 77.50 366 LEU A N 1
ATOM 2664 C CA . LEU A 1 366 ? 18.001 31.908 -18.108 1.00 77.50 366 LEU A CA 1
ATOM 2665 C C . LEU A 1 366 ? 19.330 32.662 -18.037 1.00 77.50 366 LEU A C 1
ATOM 2667 O O . LEU A 1 366 ? 19.478 33.716 -18.656 1.00 77.50 366 LEU A O 1
ATOM 2671 N N . THR A 1 367 ? 20.291 32.141 -17.278 1.00 79.38 367 THR A N 1
ATOM 2672 C CA . THR A 1 367 ? 21.556 32.830 -16.992 1.00 79.38 367 THR A CA 1
ATOM 2673 C C . THR A 1 367 ? 22.694 32.413 -17.919 1.00 79.38 367 THR A C 1
ATOM 2675 O O . THR A 1 367 ? 23.558 33.241 -18.215 1.00 79.38 367 THR A O 1
ATOM 2678 N N . ALA A 1 368 ? 22.683 31.172 -18.415 1.00 86.50 368 ALA A N 1
ATOM 2679 C CA . ALA A 1 368 ? 23.781 30.598 -19.194 1.00 86.50 368 ALA A CA 1
ATOM 2680 C C . ALA A 1 368 ? 23.356 30.023 -20.558 1.00 86.50 368 ALA A C 1
ATOM 2682 O O . ALA A 1 368 ? 24.162 30.049 -21.486 1.00 86.50 368 ALA A O 1
ATOM 2683 N N . CYS A 1 369 ? 22.107 29.566 -20.709 1.00 88.88 369 CYS A N 1
ATOM 2684 C CA . CYS A 1 369 ? 21.661 28.775 -21.870 1.00 88.88 369 CYS A CA 1
ATOM 2685 C C . CYS A 1 369 ? 20.598 29.465 -22.742 1.00 88.88 369 CYS A C 1
ATOM 2687 O O . CYS A 1 369 ? 19.763 28.816 -23.371 1.00 88.88 369 CYS A O 1
ATOM 2689 N N . GLY A 1 370 ? 20.598 30.802 -22.789 1.00 84.94 370 GLY A N 1
ATOM 2690 C CA . GLY A 1 370 ? 19.530 31.571 -23.441 1.00 84.94 370 GLY A CA 1
ATOM 2691 C C . GLY A 1 370 ? 19.342 31.294 -24.943 1.00 84.94 370 GLY A C 1
ATOM 2692 O O . GLY A 1 370 ? 18.234 31.456 -25.457 1.00 84.94 370 GLY A O 1
ATOM 2693 N N . ALA A 1 371 ? 20.388 30.864 -25.659 1.00 85.69 371 ALA A N 1
ATOM 2694 C CA . ALA A 1 371 ? 20.288 30.513 -27.080 1.00 85.69 371 ALA A CA 1
ATOM 2695 C C . ALA A 1 371 ? 19.576 29.163 -27.283 1.00 85.69 371 ALA A C 1
ATOM 2697 O O . ALA A 1 371 ? 18.720 29.020 -28.161 1.00 85.69 371 ALA A O 1
ATOM 2698 N N . GLU A 1 372 ? 19.893 28.192 -26.436 1.00 90.00 372 GLU A N 1
ATOM 2699 C CA . GLU A 1 372 ? 19.315 26.855 -26.401 1.00 90.00 372 GLU A CA 1
ATOM 2700 C C . GLU A 1 372 ? 17.862 26.907 -25.916 1.00 90.00 372 GLU A C 1
ATOM 2702 O O . GLU A 1 372 ? 16.999 26.276 -26.522 1.00 90.00 372 GLU A O 1
ATOM 2707 N N . VAL A 1 373 ? 17.551 27.749 -24.921 1.00 85.69 373 VAL A N 1
ATOM 2708 C CA . VAL A 1 373 ? 16.169 28.019 -24.484 1.00 85.69 373 VAL A CA 1
ATOM 2709 C C . VAL A 1 373 ? 15.338 28.591 -25.629 1.00 85.69 373 VAL A C 1
ATOM 2711 O O . VAL A 1 373 ? 14.244 28.105 -25.902 1.00 85.69 373 VAL A O 1
ATOM 2714 N N . GLY A 1 374 ? 15.857 29.594 -26.345 1.00 82.94 374 GLY A N 1
ATOM 2715 C CA . GLY A 1 374 ? 15.162 30.165 -27.501 1.00 82.94 374 GLY A CA 1
ATOM 2716 C C . GLY A 1 374 ? 14.886 29.131 -28.596 1.00 82.94 374 GLY A C 1
ATOM 2717 O O . GLY A 1 374 ? 13.831 29.173 -29.227 1.00 82.94 374 GLY A O 1
ATOM 2718 N N . THR A 1 375 ? 15.806 28.182 -28.781 1.00 85.25 375 THR A N 1
ATOM 2719 C CA . THR A 1 375 ? 15.655 27.082 -29.738 1.00 85.25 375 THR A CA 1
ATOM 2720 C C . THR A 1 375 ? 14.569 26.112 -29.278 1.00 85.25 375 THR A C 1
ATOM 2722 O O . THR A 1 375 ? 13.621 25.903 -30.028 1.00 85.25 375 THR A O 1
ATOM 2725 N N . VAL A 1 376 ? 14.626 25.632 -28.030 1.00 85.62 376 VAL A N 1
ATOM 2726 C CA . VAL A 1 376 ? 13.641 24.704 -27.439 1.00 85.62 376 VAL A CA 1
ATOM 2727 C C . VAL A 1 376 ? 12.220 25.271 -27.425 1.00 85.62 376 VAL A C 1
ATOM 2729 O O . VAL A 1 376 ? 11.261 24.550 -27.685 1.00 85.62 376 VAL A O 1
ATOM 2732 N N . LEU A 1 377 ? 12.063 26.573 -27.175 1.00 82.00 377 LEU A N 1
ATOM 2733 C CA . LEU A 1 377 ? 10.748 27.228 -27.189 1.00 82.00 377 LEU A CA 1
ATOM 2734 C C . LEU A 1 377 ? 10.167 27.400 -28.597 1.00 82.00 377 LEU A C 1
ATOM 2736 O O . LEU A 1 377 ? 8.958 27.576 -28.748 1.00 82.00 377 LEU A O 1
ATOM 2740 N N . SER A 1 378 ? 11.016 27.380 -29.623 1.00 82.38 378 SER A N 1
ATOM 2741 C CA . SER A 1 378 ? 10.594 27.430 -31.026 1.00 82.38 378 SER A CA 1
ATOM 2742 C C . SER A 1 378 ? 10.455 26.045 -31.665 1.00 82.38 378 SER A C 1
ATOM 2744 O O . SER A 1 378 ? 9.693 25.889 -32.619 1.00 82.38 378 SER A O 1
ATOM 2746 N N . ASP A 1 379 ? 11.177 25.062 -31.133 1.00 83.00 379 ASP A N 1
ATOM 2747 C CA . ASP A 1 379 ? 11.260 23.682 -31.591 1.00 83.00 379 ASP A CA 1
ATOM 2748 C C . ASP A 1 379 ? 11.557 22.769 -30.393 1.00 83.00 379 ASP A C 1
ATOM 2750 O O . ASP A 1 379 ? 12.680 22.724 -29.901 1.00 83.00 379 ASP A O 1
ATOM 2754 N N . SER A 1 380 ? 10.549 22.032 -29.923 1.00 79.75 380 SER A N 1
ATOM 2755 C CA . SER A 1 380 ? 10.661 21.113 -28.782 1.00 79.75 380 SER A CA 1
ATOM 2756 C C . SER A 1 380 ? 11.177 19.719 -29.168 1.00 79.75 380 SER A C 1
ATOM 2758 O O . SER A 1 380 ? 10.951 18.744 -28.441 1.00 79.75 380 SER A O 1
ATOM 2760 N N . SER A 1 381 ? 11.862 19.608 -30.312 1.00 84.06 381 SER A N 1
ATOM 2761 C CA . SER A 1 381 ? 12.510 18.380 -30.770 1.00 84.06 381 SER A CA 1
ATOM 2762 C C . SER A 1 381 ? 13.448 17.787 -29.716 1.00 84.06 381 SER A C 1
ATOM 2764 O O . SER A 1 381 ? 13.923 18.450 -28.790 1.00 84.06 381 SER A O 1
ATOM 2766 N N . GLU A 1 382 ? 13.697 16.485 -29.825 1.00 78.62 382 GLU A N 1
ATOM 2767 C CA . GLU A 1 382 ? 14.642 15.796 -28.947 1.00 78.62 382 GLU A CA 1
ATOM 2768 C C . GLU A 1 382 ? 16.049 16.390 -29.073 1.00 78.62 382 GLU A C 1
ATOM 2770 O O . GLU A 1 382 ? 16.715 16.620 -28.069 1.00 78.62 382 GLU A O 1
ATOM 2775 N N . GLU A 1 383 ? 16.463 16.755 -30.285 1.00 82.69 383 GLU A N 1
ATOM 2776 C CA . GLU A 1 383 ? 17.744 17.404 -30.542 1.00 82.69 383 GLU A CA 1
ATOM 2777 C C . GLU A 1 383 ? 17.861 18.764 -29.843 1.00 82.69 383 GLU A C 1
ATOM 2779 O O . GLU A 1 383 ? 18.896 19.055 -29.237 1.00 82.69 383 GLU A O 1
ATOM 2784 N N . ALA A 1 384 ? 16.809 19.588 -29.886 1.00 81.50 384 ALA A N 1
ATOM 2785 C CA . ALA A 1 384 ? 16.790 20.876 -29.199 1.00 81.50 384 ALA A CA 1
ATOM 2786 C C . ALA A 1 384 ? 16.832 20.701 -27.673 1.00 81.50 384 ALA A C 1
ATOM 2788 O O . ALA A 1 384 ? 17.589 21.397 -26.990 1.00 81.50 384 ALA A O 1
ATOM 2789 N N . ARG A 1 385 ? 16.070 19.739 -27.136 1.00 85.81 385 ARG A N 1
ATOM 2790 C CA . ARG A 1 385 ? 16.059 19.420 -25.700 1.00 85.81 385 ARG A CA 1
ATOM 2791 C C . ARG A 1 385 ? 17.407 18.887 -25.220 1.00 85.81 385 ARG A C 1
ATOM 2793 O O . ARG A 1 385 ? 17.882 19.336 -24.183 1.00 85.81 385 ARG A O 1
ATOM 2800 N N . ASN A 1 386 ? 18.062 18.018 -25.987 1.00 83.94 386 ASN A N 1
ATOM 2801 C CA . ASN A 1 386 ? 19.389 17.496 -25.655 1.00 83.94 386 ASN A CA 1
ATOM 2802 C C . ASN A 1 386 ? 20.446 18.609 -25.641 1.00 83.94 386 ASN A C 1
ATOM 2804 O O . ASN A 1 386 ? 21.251 18.682 -24.717 1.00 83.94 386 ASN A O 1
ATOM 2808 N N . ALA A 1 387 ? 20.407 19.530 -26.610 1.00 87.00 387 ALA A N 1
ATOM 2809 C CA . ALA A 1 387 ? 21.321 20.672 -26.643 1.00 87.00 387 ALA A CA 1
ATOM 2810 C C . ALA A 1 387 ? 21.144 21.605 -25.430 1.00 87.00 387 ALA A C 1
ATOM 2812 O O . ALA A 1 387 ? 22.131 22.071 -24.854 1.00 87.00 387 ALA A O 1
ATOM 2813 N N . LEU A 1 388 ? 19.896 21.852 -25.016 1.00 87.81 388 LEU A N 1
ATOM 2814 C CA . LEU A 1 388 ? 19.601 22.612 -23.802 1.00 87.81 388 LEU A CA 1
ATOM 2815 C C . LEU A 1 388 ? 20.041 21.856 -22.541 1.00 87.81 388 LEU A C 1
ATOM 2817 O O . LEU A 1 388 ? 20.666 22.456 -21.667 1.00 87.81 388 LEU A O 1
ATOM 2821 N N . GLY A 1 389 ? 19.781 20.550 -22.468 1.00 86.38 389 GLY A N 1
ATOM 2822 C CA . GLY A 1 389 ? 20.182 19.705 -21.344 1.00 86.38 389 GLY A CA 1
ATOM 2823 C C . GLY A 1 389 ? 21.693 19.682 -21.140 1.00 86.38 389 GLY A C 1
ATOM 2824 O O . GLY A 1 389 ? 22.162 19.910 -20.028 1.00 86.38 389 GLY A O 1
ATOM 2825 N N . ASP A 1 390 ? 22.463 19.541 -22.220 1.00 88.38 390 ASP A N 1
ATOM 2826 C CA . ASP A 1 390 ? 23.928 19.609 -22.202 1.00 88.38 390 ASP A CA 1
ATOM 2827 C C . ASP A 1 390 ? 24.452 20.966 -21.710 1.00 88.38 390 ASP A C 1
ATOM 2829 O O . ASP A 1 390 ? 25.467 21.036 -21.009 1.00 88.38 390 ASP A O 1
ATOM 2833 N N . CYS A 1 391 ? 23.789 22.062 -22.091 1.00 90.94 391 CYS A N 1
ATOM 2834 C CA . CYS A 1 391 ? 24.161 23.395 -21.630 1.00 90.94 391 CYS A CA 1
ATOM 2835 C C . CYS A 1 391 ? 23.893 23.561 -20.127 1.00 90.94 391 CYS A C 1
ATOM 2837 O O . CYS A 1 391 ? 24.772 24.016 -19.389 1.00 90.94 391 CYS A O 1
ATOM 2839 N N . ILE A 1 392 ? 22.710 23.147 -19.663 1.00 87.69 392 ILE A N 1
ATOM 2840 C CA . ILE A 1 392 ? 22.327 23.233 -18.250 1.00 87.69 392 ILE A CA 1
ATOM 2841 C C . ILE A 1 392 ? 23.242 22.348 -17.400 1.00 87.69 392 ILE A C 1
ATOM 2843 O O . ILE A 1 392 ? 23.744 22.809 -16.379 1.00 87.69 392 ILE A O 1
ATOM 2847 N N . ALA A 1 393 ? 23.548 21.131 -17.851 1.00 86.06 393 ALA A N 1
ATOM 2848 C CA . ALA A 1 393 ? 24.473 20.227 -17.175 1.00 86.06 393 ALA A CA 1
ATOM 2849 C C . ALA A 1 393 ? 25.851 20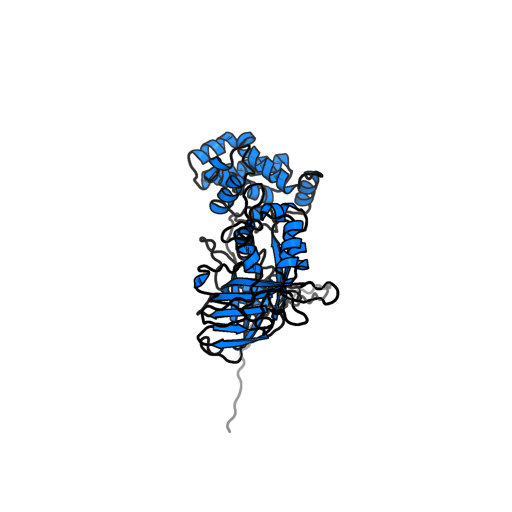.872 -16.946 1.00 86.06 393 ALA A C 1
ATOM 2851 O O . ALA A 1 393 ? 26.379 20.843 -15.834 1.00 86.06 393 ALA A O 1
ATOM 2852 N N . ARG A 1 394 ? 26.416 21.535 -17.965 1.00 89.38 394 ARG A N 1
ATOM 2853 C CA . ARG A 1 394 ? 27.685 22.274 -17.818 1.00 89.38 394 ARG A CA 1
ATOM 2854 C C . ARG A 1 394 ? 27.565 23.416 -16.818 1.00 89.38 394 ARG A C 1
ATOM 2856 O O . ARG A 1 394 ? 28.433 23.566 -15.970 1.00 89.38 394 ARG A O 1
ATOM 2863 N N . CYS A 1 395 ? 26.477 24.177 -16.886 1.00 89.19 395 CYS A N 1
ATOM 2864 C CA . CYS A 1 395 ? 26.225 25.279 -15.965 1.00 89.19 395 CYS A CA 1
ATOM 2865 C C . CYS A 1 395 ? 26.109 24.810 -14.501 1.00 89.19 395 CYS A C 1
ATOM 2867 O O . CYS A 1 395 ? 26.654 25.463 -13.610 1.00 89.19 395 CYS A O 1
ATOM 2869 N N . ILE A 1 396 ? 25.466 23.665 -14.249 1.00 85.25 396 ILE A N 1
ATOM 2870 C CA . ILE A 1 396 ? 25.405 23.050 -12.916 1.00 85.25 396 ILE A CA 1
ATOM 2871 C C . ILE A 1 396 ? 26.798 22.573 -12.496 1.00 85.25 396 ILE A C 1
ATOM 2873 O O . ILE A 1 396 ? 27.227 22.869 -11.381 1.00 85.25 396 ILE A O 1
ATOM 2877 N N . SER A 1 397 ? 27.526 21.874 -13.374 1.00 86.62 397 SER A N 1
ATOM 2878 C CA . SER A 1 397 ? 28.871 21.357 -13.082 1.00 86.62 397 SER A CA 1
ATOM 2879 C C . SER A 1 397 ? 29.846 22.478 -12.713 1.00 86.62 397 SER A C 1
ATOM 2881 O O . SER A 1 397 ? 30.531 22.378 -11.696 1.00 86.62 397 SER A O 1
ATOM 2883 N N . ASP A 1 398 ? 29.829 23.594 -13.446 1.00 87.25 398 ASP A N 1
ATOM 2884 C CA . ASP A 1 398 ? 30.671 24.766 -13.180 1.00 87.25 398 ASP A CA 1
ATOM 2885 C C . ASP A 1 398 ? 30.368 25.430 -11.822 1.00 87.25 398 ASP A C 1
ATOM 2887 O O . ASP A 1 398 ? 31.262 26.013 -11.206 1.00 87.25 398 ASP A O 1
ATOM 2891 N N . GLN A 1 399 ? 29.120 25.348 -11.345 1.00 83.44 399 GLN A N 1
ATOM 2892 C CA . GLN A 1 399 ? 28.682 25.979 -10.094 1.00 83.44 399 GLN A CA 1
ATOM 2893 C C . GLN A 1 399 ? 28.768 25.066 -8.867 1.00 83.44 399 GLN A C 1
ATOM 2895 O O . GLN A 1 399 ? 28.932 25.559 -7.753 1.00 83.44 399 GLN A O 1
ATOM 2900 N N . THR A 1 400 ? 28.659 23.753 -9.057 1.00 79.00 400 THR A N 1
ATOM 2901 C CA . THR A 1 400 ? 28.528 22.777 -7.960 1.00 79.00 400 THR A CA 1
ATOM 2902 C C . THR A 1 400 ? 29.718 21.830 -7.848 1.00 79.00 400 THR A C 1
ATOM 2904 O O . THR A 1 400 ? 29.952 21.269 -6.783 1.00 79.00 400 THR A O 1
ATOM 2907 N N . GLY A 1 401 ? 30.487 21.647 -8.926 1.00 80.62 401 GLY A N 1
ATOM 2908 C CA . GLY A 1 401 ? 31.559 20.654 -9.001 1.00 80.62 401 GLY A CA 1
ATOM 2909 C C . GLY A 1 401 ? 31.079 19.211 -9.183 1.00 80.62 401 GLY A C 1
ATOM 2910 O O . GLY A 1 401 ? 31.906 18.303 -9.128 1.00 80.62 401 GLY A O 1
ATOM 2911 N N . LEU A 1 402 ? 29.778 18.994 -9.408 1.00 78.00 402 LEU A N 1
ATOM 2912 C CA . LEU A 1 402 ? 29.195 17.671 -9.629 1.00 78.00 402 LEU A CA 1
ATOM 2913 C C . LEU A 1 402 ? 29.692 17.016 -10.926 1.00 78.00 402 LEU A C 1
ATOM 2915 O O . LEU A 1 402 ? 29.993 17.682 -11.927 1.00 78.00 402 LEU A O 1
ATOM 2919 N N . SER A 1 403 ? 29.723 15.684 -10.912 1.00 78.94 403 SER A N 1
ATOM 2920 C CA . SER A 1 403 ? 30.129 14.846 -12.033 1.00 78.94 403 SER A CA 1
ATOM 2921 C C . SER A 1 403 ? 29.238 15.024 -13.267 1.00 78.94 403 SER A C 1
ATOM 2923 O O . SER A 1 403 ? 28.071 15.419 -13.198 1.00 78.94 403 SER A O 1
ATOM 2925 N N . ALA A 1 404 ? 29.789 14.698 -14.439 1.00 76.06 404 ALA A N 1
ATOM 2926 C CA . ALA A 1 404 ? 29.067 14.794 -15.710 1.00 76.06 404 ALA A CA 1
ATOM 2927 C C . ALA A 1 404 ? 27.822 13.887 -15.759 1.00 76.06 404 ALA A C 1
ATOM 2929 O O . ALA A 1 404 ? 26.844 14.231 -16.415 1.00 76.06 404 ALA A O 1
ATOM 2930 N N . GLY A 1 405 ? 27.848 12.749 -15.053 1.00 69.50 405 GLY A N 1
ATOM 2931 C CA . GLY A 1 405 ? 26.700 11.846 -14.953 1.00 69.50 405 GLY A CA 1
ATOM 2932 C C . GLY A 1 405 ? 25.553 12.466 -14.155 1.00 69.50 405 GLY A C 1
ATOM 2933 O O . GLY A 1 405 ? 24.424 12.507 -14.634 1.00 69.50 405 GLY A O 1
ATOM 2934 N N . CYS A 1 406 ? 25.858 13.022 -12.980 1.00 70.12 406 CYS A N 1
ATOM 2935 C CA . CYS A 1 406 ? 24.875 13.677 -12.120 1.00 70.12 406 CYS A CA 1
ATOM 2936 C C . CYS A 1 406 ? 24.306 14.949 -12.775 1.00 70.12 406 CYS A C 1
ATOM 2938 O O . CYS A 1 406 ? 23.095 15.113 -12.917 1.00 70.12 406 CYS A O 1
ATOM 2940 N N . THR A 1 407 ? 25.175 15.821 -13.285 1.00 80.88 407 THR A N 1
ATOM 2941 C CA . THR A 1 407 ? 24.751 17.079 -13.924 1.00 80.88 407 THR A CA 1
ATOM 2942 C C . THR A 1 407 ? 24.013 16.880 -15.241 1.00 80.88 407 THR A C 1
ATOM 2944 O O . THR A 1 407 ? 23.096 17.645 -15.534 1.00 80.88 407 THR A O 1
ATOM 2947 N N . GLY A 1 408 ? 24.351 15.837 -16.007 1.00 80.38 408 GLY A N 1
ATOM 2948 C CA . GLY A 1 408 ? 23.614 15.441 -17.209 1.00 80.38 408 GLY A CA 1
ATOM 2949 C C . GLY A 1 408 ? 22.150 15.119 -16.915 1.00 80.38 408 GLY A C 1
ATOM 2950 O O . GLY A 1 408 ? 21.267 15.519 -17.671 1.00 80.38 408 GLY A O 1
ATOM 2951 N N . CYS A 1 409 ? 21.886 14.477 -15.776 1.00 74.06 409 CYS A N 1
ATOM 2952 C CA . CYS A 1 409 ? 20.538 14.114 -15.359 1.00 74.06 409 CYS A CA 1
ATOM 2953 C C . CYS A 1 409 ? 19.692 15.350 -15.002 1.00 74.06 409 CYS A C 1
ATOM 2955 O O . CYS A 1 409 ? 18.641 15.585 -15.602 1.00 74.06 409 CYS A O 1
ATOM 2957 N N . TYR A 1 410 ? 20.197 16.217 -14.113 1.00 76.00 410 TYR A N 1
ATOM 2958 C CA . TYR A 1 410 ? 19.531 17.487 -13.787 1.00 76.00 410 TYR A CA 1
ATOM 2959 C C . TYR A 1 410 ? 19.350 18.386 -15.019 1.00 76.00 410 TYR A C 1
ATOM 2961 O O . TYR A 1 410 ? 18.320 19.047 -15.163 1.00 76.00 410 TYR A O 1
ATOM 2969 N N . GLY A 1 411 ? 20.328 18.387 -15.930 1.00 83.06 411 GLY A N 1
ATOM 2970 C CA . GLY A 1 411 ? 20.242 19.095 -17.203 1.00 83.06 411 GLY A CA 1
ATOM 2971 C C . GLY A 1 411 ? 19.082 18.609 -18.069 1.00 83.06 411 GLY A C 1
ATOM 2972 O O . GLY A 1 411 ? 18.316 19.428 -18.578 1.00 83.06 411 GLY A O 1
ATOM 2973 N N . ALA A 1 412 ? 18.903 17.293 -18.194 1.00 80.50 412 ALA A N 1
ATOM 2974 C CA . ALA A 1 412 ? 17.819 16.699 -18.972 1.00 80.50 412 ALA A CA 1
ATOM 2975 C C . ALA A 1 412 ? 16.427 17.031 -18.400 1.00 80.50 412 ALA A C 1
ATOM 2977 O O . ALA A 1 412 ? 15.535 17.415 -19.163 1.00 80.50 412 ALA A O 1
ATOM 2978 N N . ILE A 1 413 ? 16.249 16.967 -17.072 1.00 76.81 413 ILE A N 1
ATOM 2979 C CA . ILE A 1 413 ? 14.991 17.365 -16.412 1.00 76.81 413 ILE A CA 1
ATOM 2980 C C . ILE A 1 413 ? 14.703 18.840 -16.672 1.00 76.81 413 ILE A C 1
ATOM 2982 O O . ILE A 1 413 ? 13.629 19.185 -17.161 1.00 76.81 413 ILE A O 1
ATOM 2986 N N . ALA A 1 414 ? 15.665 19.721 -16.393 1.00 79.19 414 ALA A N 1
ATOM 2987 C CA . ALA A 1 414 ? 15.468 21.157 -16.545 1.00 79.19 414 ALA A CA 1
ATOM 2988 C C . ALA A 1 414 ? 15.180 21.547 -18.006 1.00 79.19 414 ALA A C 1
ATOM 2990 O O . ALA A 1 414 ? 14.342 22.417 -18.264 1.00 79.19 414 ALA A O 1
ATOM 2991 N N . ALA A 1 415 ? 15.802 20.871 -18.977 1.00 83.00 415 ALA A N 1
ATOM 2992 C CA . ALA A 1 415 ? 15.517 21.063 -20.396 1.00 83.00 415 ALA A CA 1
ATOM 2993 C C . ALA A 1 415 ? 14.100 20.612 -20.774 1.00 83.00 415 ALA A C 1
ATOM 2995 O O . ALA A 1 415 ? 13.412 21.307 -21.523 1.00 83.00 415 ALA A O 1
ATOM 2996 N N . CYS A 1 416 ? 13.639 19.487 -20.226 1.00 82.69 416 CYS A N 1
ATOM 2997 C CA . CYS A 1 416 ? 12.276 19.014 -20.421 1.00 82.69 416 CYS A CA 1
ATOM 2998 C C . CYS A 1 416 ? 11.242 19.967 -19.802 1.00 82.69 416 CYS A C 1
ATOM 3000 O O . CYS A 1 416 ? 10.315 20.396 -20.493 1.00 82.69 416 CYS A O 1
ATOM 3002 N N . SER A 1 417 ? 11.440 20.388 -18.550 1.00 78.88 417 SER A N 1
ATOM 3003 C CA . SER A 1 417 ? 10.558 21.352 -17.882 1.00 78.88 417 SER A CA 1
ATOM 3004 C C . SER A 1 417 ? 10.524 22.689 -18.623 1.00 78.88 417 SER A C 1
ATOM 3006 O O . SER A 1 417 ? 9.472 23.313 -18.736 1.00 78.88 417 SER A O 1
ATOM 3008 N N . THR A 1 418 ? 11.642 23.107 -19.221 1.00 80.56 418 THR A N 1
ATOM 3009 C CA . THR A 1 418 ? 11.694 24.300 -20.083 1.00 80.56 418 THR A CA 1
ATOM 3010 C C . THR A 1 418 ? 10.913 24.109 -21.391 1.00 80.56 418 THR A C 1
ATOM 3012 O O . THR A 1 418 ? 10.337 25.064 -21.907 1.00 80.56 418 THR A O 1
ATOM 3015 N N . ALA A 1 419 ? 10.859 22.894 -21.935 1.00 80.81 419 ALA A N 1
ATOM 3016 C CA . ALA A 1 419 ? 10.152 22.602 -23.181 1.00 80.81 419 ALA A CA 1
ATOM 3017 C C . ALA A 1 419 ? 8.628 22.494 -23.003 1.00 80.81 419 ALA A C 1
ATOM 3019 O O . ALA A 1 419 ? 7.882 22.992 -23.845 1.00 80.81 419 ALA A O 1
ATOM 3020 N N . PHE A 1 420 ? 8.161 21.860 -21.922 1.00 82.12 420 PHE A N 1
ATOM 3021 C CA . PHE A 1 420 ? 6.740 21.512 -21.751 1.00 82.12 420 PHE A CA 1
ATOM 3022 C C . PHE A 1 420 ? 6.055 22.225 -20.585 1.00 82.12 420 PHE A C 1
ATOM 3024 O O . PHE A 1 420 ? 4.836 22.370 -20.593 1.00 82.12 420 PHE A O 1
ATOM 3031 N N . CYS A 1 421 ? 6.826 22.737 -19.625 1.00 80.38 421 CYS A N 1
ATOM 3032 C CA . CYS A 1 421 ? 6.318 23.265 -18.358 1.00 80.38 421 CYS A CA 1
ATOM 3033 C C . CYS A 1 421 ? 6.773 24.695 -18.061 1.00 80.38 421 CYS A C 1
ATOM 3035 O O . CYS A 1 421 ? 6.653 25.163 -16.933 1.00 80.38 421 CYS A O 1
ATOM 3037 N N . ILE A 1 422 ? 7.264 25.442 -19.056 1.00 77.44 422 ILE A N 1
ATOM 3038 C CA . ILE A 1 422 ? 7.838 26.771 -18.806 1.00 77.44 422 ILE A CA 1
ATOM 3039 C C . ILE A 1 422 ? 6.839 27.764 -18.204 1.00 77.44 422 ILE A C 1
ATOM 3041 O O . ILE A 1 422 ? 7.226 28.593 -17.389 1.00 77.44 422 ILE A O 1
ATOM 3045 N N . ALA A 1 423 ? 5.556 27.683 -18.570 1.00 73.69 423 ALA A N 1
ATOM 3046 C CA . ALA A 1 423 ? 4.530 28.589 -18.059 1.00 73.69 423 ALA A CA 1
ATOM 3047 C C . ALA A 1 423 ? 4.335 28.472 -16.531 1.00 73.69 423 ALA A C 1
ATOM 3049 O O . ALA A 1 423 ? 4.399 29.511 -15.870 1.00 73.69 423 ALA A O 1
ATOM 3050 N N . PRO A 1 424 ? 4.150 27.268 -15.952 1.00 68.62 424 PRO A N 1
ATOM 3051 C CA . PRO A 1 424 ? 4.124 27.104 -14.498 1.00 68.62 424 PRO A CA 1
ATOM 3052 C C . PRO A 1 424 ? 5.515 27.173 -13.836 1.00 68.62 424 PRO A C 1
ATOM 3054 O O . PRO A 1 424 ? 5.605 27.566 -12.678 1.00 68.62 424 PRO A O 1
ATOM 3057 N N . CYS A 1 425 ? 6.603 26.855 -14.548 1.00 67.19 425 CYS A N 1
ATOM 3058 C CA . CYS A 1 425 ? 7.957 26.766 -13.976 1.00 67.19 425 CYS A CA 1
ATOM 3059 C C . CYS A 1 425 ? 8.826 28.028 -14.105 1.00 67.19 425 CYS A C 1
ATOM 3061 O O . CYS A 1 425 ? 9.977 28.031 -13.667 1.00 67.19 425 CYS A O 1
ATOM 3063 N N . LEU A 1 426 ? 8.326 29.106 -14.711 1.00 70.44 426 LEU A N 1
ATOM 3064 C CA . LEU A 1 426 ? 9.067 30.365 -14.836 1.00 70.44 426 LEU A CA 1
ATOM 3065 C C . LEU A 1 426 ? 9.313 30.989 -13.450 1.00 70.44 426 LEU A C 1
ATOM 3067 O O . LEU A 1 426 ? 8.364 31.114 -12.672 1.00 70.44 426 LEU A O 1
ATOM 3071 N N . PRO A 1 427 ? 10.540 31.454 -13.136 1.00 63.97 427 PRO A N 1
ATOM 3072 C CA . PRO A 1 427 ? 10.801 32.177 -11.899 1.00 63.97 427 PRO A CA 1
ATOM 3073 C C . PRO A 1 427 ? 9.816 33.339 -11.691 1.00 63.97 427 PRO A C 1
ATOM 3075 O O . PRO A 1 427 ? 9.533 34.086 -12.635 1.00 63.97 427 PRO A O 1
ATOM 3078 N N . PRO A 1 428 ? 9.294 33.518 -10.464 1.00 58.34 428 PRO A N 1
ATOM 3079 C CA . PRO A 1 428 ? 9.713 32.870 -9.213 1.00 58.34 428 PRO A CA 1
ATOM 3080 C C . PRO A 1 428 ? 9.060 31.500 -8.921 1.00 58.34 428 PRO A C 1
ATOM 3082 O O . PRO A 1 428 ? 9.263 30.958 -7.841 1.00 58.34 428 PRO A O 1
ATOM 3085 N N . ASN A 1 429 ? 8.282 30.935 -9.847 1.00 59.38 429 ASN A N 1
ATOM 3086 C CA . ASN A 1 429 ? 7.431 29.760 -9.617 1.00 59.38 429 ASN A CA 1
ATOM 3087 C C . ASN A 1 429 ? 8.109 28.415 -9.940 1.00 59.38 429 ASN A C 1
ATOM 3089 O O . ASN A 1 429 ? 7.440 27.383 -9.963 1.00 59.38 429 ASN A O 1
ATOM 3093 N N . SER A 1 430 ? 9.425 28.400 -10.160 1.00 57.22 430 SER A N 1
ATOM 3094 C CA . SER A 1 430 ? 10.205 27.196 -10.493 1.00 57.22 430 SER A CA 1
ATOM 3095 C C . SER A 1 430 ? 10.179 26.104 -9.412 1.00 57.22 430 SER A C 1
ATOM 3097 O O . SER A 1 430 ? 10.514 24.964 -9.707 1.00 57.22 430 SER A O 1
ATOM 3099 N N . GLY A 1 431 ? 9.747 26.431 -8.189 1.00 52.97 431 GLY A N 1
ATOM 3100 C CA . GLY A 1 431 ? 9.487 25.479 -7.099 1.00 52.97 431 GLY A CA 1
ATOM 3101 C C . GLY A 1 431 ? 8.014 25.374 -6.686 1.00 52.97 431 GLY A C 1
ATOM 3102 O O . GLY A 1 431 ? 7.729 24.955 -5.569 1.00 52.97 431 GLY A O 1
ATOM 3103 N N . SER A 1 432 ? 7.076 25.829 -7.523 1.00 58.19 432 SER A N 1
ATOM 3104 C CA . SER A 1 432 ? 5.637 25.756 -7.233 1.00 58.19 432 SER A CA 1
ATOM 3105 C C . SER A 1 432 ? 5.068 24.351 -7.461 1.00 58.19 432 SER A C 1
ATOM 3107 O O . SER A 1 432 ? 5.567 23.594 -8.293 1.00 58.19 432 SER A O 1
ATOM 3109 N N . GLU A 1 433 ? 3.976 24.031 -6.765 1.00 57.38 433 GLU A N 1
ATOM 3110 C CA . GLU A 1 433 ? 3.212 22.784 -6.938 1.00 57.38 433 GLU A CA 1
ATOM 3111 C C . GLU A 1 433 ? 2.749 22.590 -8.394 1.00 57.38 433 GLU A C 1
ATOM 3113 O O . GLU A 1 433 ? 2.818 21.498 -8.948 1.00 57.38 433 GLU A O 1
ATOM 3118 N N . GLU A 1 434 ? 2.374 23.680 -9.062 1.00 65.88 434 GLU A N 1
ATOM 3119 C CA . GLU A 1 434 ? 1.961 23.695 -10.469 1.00 65.88 434 GLU A CA 1
ATOM 3120 C C . GLU A 1 434 ? 3.116 23.324 -11.414 1.00 65.88 434 GLU A C 1
ATOM 3122 O O . GLU A 1 434 ? 2.912 22.632 -12.414 1.00 65.88 434 GLU A O 1
ATOM 3127 N N . CYS A 1 435 ? 4.339 23.758 -11.095 1.00 64.69 435 CYS A N 1
ATOM 3128 C CA . CYS A 1 435 ? 5.537 23.381 -11.838 1.00 64.69 435 CYS A CA 1
ATOM 3129 C C . CYS A 1 435 ? 5.900 21.909 -11.609 1.00 64.69 435 CYS A C 1
ATOM 3131 O O . CYS A 1 435 ? 6.166 21.189 -12.573 1.00 64.69 435 CYS A O 1
ATOM 3133 N N . ALA A 1 436 ? 5.866 21.458 -10.352 1.00 61.62 436 ALA A N 1
ATOM 3134 C CA . ALA A 1 436 ? 6.175 20.081 -9.981 1.00 61.62 436 ALA A CA 1
ATOM 3135 C C . ALA A 1 436 ? 5.210 19.084 -10.641 1.00 61.62 436 ALA A C 1
ATOM 3137 O O . ALA A 1 436 ? 5.659 18.135 -11.279 1.00 61.62 436 ALA A O 1
ATOM 3138 N N . ASN A 1 437 ? 3.901 19.349 -10.584 1.00 64.75 437 ASN A N 1
ATOM 3139 C CA . ASN A 1 437 ? 2.885 18.502 -11.211 1.00 64.75 437 ASN A CA 1
ATOM 3140 C C . ASN A 1 437 ? 3.052 18.449 -12.734 1.00 64.75 437 ASN A C 1
ATOM 3142 O O . ASN A 1 437 ? 3.019 17.370 -13.317 1.00 64.75 437 ASN A O 1
ATOM 3146 N N . CYS A 1 438 ? 3.326 19.587 -13.383 1.00 71.75 438 CYS A N 1
ATOM 3147 C CA . CYS A 1 438 ? 3.587 19.590 -14.821 1.00 71.75 438 CYS A CA 1
ATOM 3148 C C . CYS A 1 438 ? 4.823 18.754 -15.184 1.00 71.75 438 CYS A C 1
ATOM 3150 O O . CYS A 1 438 ? 4.780 17.992 -16.153 1.00 71.75 438 CYS A O 1
ATOM 3152 N N . ALA A 1 439 ? 5.915 18.887 -14.424 1.00 69.19 439 ALA A N 1
ATOM 3153 C CA . ALA A 1 439 ? 7.141 18.131 -14.655 1.00 69.19 439 ALA A CA 1
ATOM 3154 C C . ALA A 1 439 ? 6.923 16.623 -14.452 1.00 69.19 439 ALA A C 1
ATOM 3156 O O . ALA A 1 439 ? 7.358 15.842 -15.289 1.00 69.19 439 ALA A O 1
ATOM 3157 N N . LEU A 1 440 ? 6.190 16.213 -13.415 1.00 64.88 440 LEU A N 1
ATOM 3158 C CA . LEU A 1 440 ? 5.841 14.806 -13.183 1.00 64.88 440 LEU A CA 1
ATOM 3159 C C . LEU A 1 440 ? 4.950 14.222 -14.291 1.00 64.88 440 LEU A C 1
ATOM 3161 O O . LEU A 1 440 ? 5.086 13.054 -14.642 1.00 64.88 440 LEU A O 1
ATOM 3165 N N . GLU A 1 441 ? 4.049 15.024 -14.858 1.00 70.69 441 GLU A N 1
ATOM 3166 C CA . GLU A 1 441 ? 3.145 14.585 -15.926 1.00 70.69 441 GLU A CA 1
ATOM 3167 C C . GLU A 1 441 ? 3.813 14.514 -17.308 1.00 70.69 441 GLU A C 1
ATOM 3169 O O . GLU A 1 441 ? 3.445 13.674 -18.130 1.00 70.69 441 GLU A O 1
ATOM 3174 N N . ASN A 1 442 ? 4.753 15.419 -17.599 1.00 71.56 442 ASN A N 1
ATOM 3175 C CA . ASN A 1 442 ? 5.250 15.647 -18.963 1.00 71.56 442 ASN A CA 1
ATOM 3176 C C . ASN A 1 442 ? 6.742 15.344 -19.145 1.00 71.56 442 ASN A C 1
ATOM 3178 O O . ASN A 1 442 ? 7.224 15.321 -20.281 1.00 71.56 442 ASN A O 1
ATOM 3182 N N . CYS A 1 443 ? 7.479 15.140 -18.056 1.00 72.81 443 CYS A N 1
ATOM 3183 C CA . CYS A 1 443 ? 8.921 14.942 -18.062 1.00 72.81 443 CYS A CA 1
ATOM 3184 C C . CYS A 1 443 ? 9.337 13.664 -17.334 1.00 72.81 443 CYS A C 1
ATOM 3186 O O . CYS A 1 443 ? 8.537 13.006 -16.679 1.00 72.81 443 CYS A O 1
ATOM 3188 N N . ILE A 1 444 ? 10.606 13.284 -17.521 1.00 60.00 444 ILE A N 1
ATOM 3189 C CA . ILE A 1 444 ? 11.226 12.179 -16.782 1.00 60.00 444 ILE A CA 1
ATOM 3190 C C . ILE A 1 444 ? 11.064 12.409 -15.275 1.00 60.00 444 ILE A C 1
ATOM 3192 O O . ILE A 1 444 ? 11.137 13.549 -14.812 1.00 60.00 444 ILE A O 1
ATOM 3196 N N . ASP A 1 445 ? 10.867 11.307 -14.548 1.00 57.62 445 ASP A N 1
ATOM 3197 C CA . ASP A 1 445 ? 10.754 11.269 -13.093 1.00 57.62 445 ASP A CA 1
ATOM 3198 C C . ASP A 1 445 ? 11.904 12.056 -12.444 1.00 57.62 445 ASP A C 1
ATOM 3200 O O . ASP A 1 445 ? 13.079 11.763 -12.664 1.00 57.62 445 ASP A O 1
ATOM 3204 N N . VAL A 1 446 ? 11.569 13.076 -11.653 1.00 46.88 446 VAL A N 1
ATOM 3205 C CA . VAL A 1 446 ? 12.555 13.897 -10.937 1.00 46.88 446 VAL A CA 1
ATOM 3206 C C . VAL A 1 446 ? 13.386 13.030 -9.982 1.00 46.88 446 VAL A C 1
ATOM 3208 O O . VAL A 1 446 ? 14.590 13.262 -9.834 1.00 46.88 446 VAL A O 1
ATOM 3211 N N . ASN A 1 447 ? 12.774 11.967 -9.447 1.00 45.34 447 ASN A N 1
ATOM 3212 C CA . ASN A 1 447 ? 13.415 10.976 -8.583 1.00 45.34 447 ASN A CA 1
ATOM 3213 C C . ASN A 1 447 ? 14.467 10.155 -9.343 1.00 45.34 447 ASN A C 1
ATOM 3215 O O . ASN A 1 447 ? 15.461 9.711 -8.769 1.00 45.34 447 ASN A O 1
ATOM 3219 N N . ALA A 1 448 ? 14.317 10.036 -10.668 1.00 48.47 448 ALA A N 1
ATOM 3220 C CA . ALA A 1 448 ? 15.299 9.399 -11.530 1.00 48.47 448 ALA A CA 1
ATOM 3221 C C . ALA A 1 448 ? 16.551 10.252 -11.747 1.00 48.47 448 ALA A C 1
ATOM 3223 O O . ALA A 1 448 ? 17.378 9.840 -12.540 1.00 48.47 448 ALA A O 1
ATOM 3224 N N . CYS A 1 449 ? 16.743 11.398 -11.080 1.00 47.41 449 CYS A N 1
ATOM 3225 C CA . CYS A 1 449 ? 18.030 12.115 -11.074 1.00 47.41 449 CYS A CA 1
ATOM 3226 C C . CYS A 1 449 ? 18.579 12.425 -9.683 1.00 47.41 449 CYS A C 1
ATOM 3228 O O . CYS A 1 449 ? 19.793 12.566 -9.522 1.00 47.41 449 CYS A O 1
ATOM 3230 N N . THR A 1 450 ? 17.703 12.552 -8.692 1.00 44.81 450 THR A N 1
ATOM 3231 C CA . THR A 1 450 ? 18.065 12.927 -7.327 1.00 44.81 450 THR A CA 1
ATOM 3232 C C . THR A 1 450 ? 18.505 11.733 -6.488 1.00 44.81 450 THR A C 1
ATOM 3234 O O . THR A 1 450 ? 19.251 11.947 -5.533 1.00 44.81 450 THR A O 1
ATOM 3237 N N . GLY A 1 451 ? 18.065 10.506 -6.818 1.00 41.50 451 GLY A N 1
ATOM 3238 C CA . GLY A 1 451 ? 18.196 9.357 -5.905 1.00 41.50 451 GLY A CA 1
ATOM 3239 C C . GLY A 1 451 ? 17.555 9.634 -4.534 1.00 41.50 451 GLY A C 1
ATOM 3240 O O . GLY A 1 451 ? 17.957 9.065 -3.519 1.00 41.50 451 GLY A O 1
ATOM 3241 N N . LEU A 1 452 ? 16.630 10.597 -4.527 1.00 34.12 452 LEU A N 1
ATOM 3242 C CA . LEU A 1 452 ? 15.790 11.065 -3.435 1.00 34.12 452 LEU A CA 1
ATOM 3243 C C . LEU A 1 452 ? 14.387 10.994 -3.997 1.00 34.12 452 LEU A C 1
ATOM 3245 O O . LEU A 1 452 ? 14.154 11.769 -4.954 1.00 34.12 452 LEU A O 1
#

Sequence (452 aa):
MTMALVSVLAGWGCGGGNQDNAGGVDGAGGSSASLVLPGLGFVTSTFGFYYQGDPEAGLHTGFNLDGRVSSKEAPAPGECAHDDFVGSNGEPGIDYSFLRIINDEEVREDGKYVFGGFREGQIIDGVIGGAVKNGSMTILVQIQGLDDPRHDDDVRVRIFGSEDGPALGTDNAVLQGATLSVHANSRFHSSEVMGMVADGVLTAGPIDLRFPVDIMIVRDELFLHDAWLRLELEEDAFEGTIAGYWDVANIRDIIGKPTTDNGNAANFTIEQFDAAMREHADGDYDPQSSQCGSISTMFRVAGVQAFLVGAGEPGGQGGNGGDGGAITTPVDQCLNDADQAALEALASEEQSGPAVVGMIAGDCPLTACGAEVGTVLSDSSEEARNALGDCIARCISDQTGLSAGCTGCYGAIAACSTAFCIAPCLPPNSGSEECANCALENCIDVNACTGL

Radius of gyration: 27.55 Å; chains: 1; bounding box: 82×98×63 Å

pLDDT: mean 78.12, std 20.35, range [26.3, 98.38]